Protein AF-A0A6V7HHE2-F1 (afdb_monomer_lite)

Foldseek 3Di:
DDDDPPCPPVVVVVVVVVVVVVCVVVVVVVVVVVVVVVVVVVVVVVVVVVVVVVVVVVVVVVVVVVVVVVVV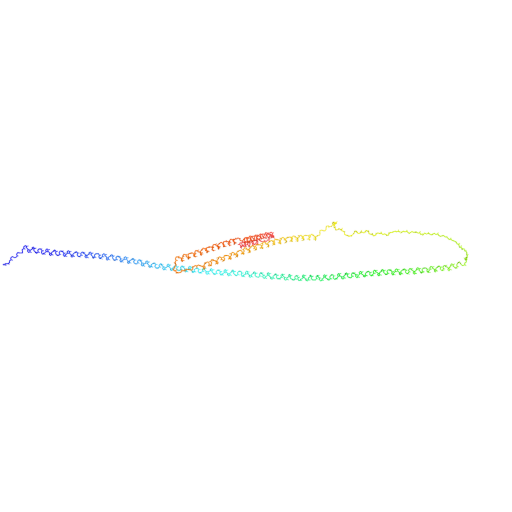VVVVVVVVVVVVVVVVVVVVVVVVVVVVVVVVVVVVVVVVVVVVVVVVVVVVVVVVVVVVVVVVVVVVVVVVVVVVVVVVVVVVVVVVVVVVVVVVVVVVVVVVVVVVVVVVVVVVVVVVVVVVVVVVVVVVVVVVVVVVVVVVVVVVVVVVVVVCVVPPPDDDDDDDDDDDDDDDDDDDDDDDDDDDDDDDDDDDDDDDDDDDDDDDPPVVVVVVVVVVVVVVVVVVVVVVVVVVVVVVVVVVVVLVVVVVVLVVVLVVLVVVLVVLVVVLVVLVVPQDDDDPDDDDPVNVVVNVVSVVVSVVVNVVSVVVSVVSVVVSVVSVVDPVSVVVVVVVVVVVVVVVVVVVVVVVVVVVVPDPPDDDPVVVVVVVVVVVVVVVVD

Secondary structure (DSSP, 8-state):
--------HHHHHHHHHHHHHHHHHHHHHHHHHHHHHHHHHHHHHHHHHHHHHHHHHHHHHHHHHHHHHHHHHHHHHHHHHHHHHHHHHHHHHHHHHHHHHHHHHHHHHHHHHHHHHHHHHHHHHHHHHHHHHHHHHHHHHHHHHHHHHHHHHHHHHHHHHHHHHHHHHHHHHHHHHHHHHHHHHHHHHHHHHHHHHHHHHHHHHHHHHHHHHHHHHHHHHHHHHHHHTT-TT---------------------------------S---------------HHHHHHHHHHHHHHHHHHHHHHHHHHHHHHHHHHHHHHHHHHHHHHHHHHHHHHHHHHHHHHHHHHHTPPP---S---HHHHHHHHHHHHHHHHHHHHHHHHHHHHHHHHHHHHH--HHHHHHHHHHHHHHHHHHHHHHHHHHHHHHHS-S-S-HHHHHHHHHHHHHHHT--

Organism: NCBI:txid395501

Radius of gyration: 83.51 Å; chains: 1; bounding box: 216×82×279 Å

Structure (mmCIF, N/CA/C/O backbone):
data_AF-A0A6V7HHE2-F1
#
_entry.id   AF-A0A6V7HHE2-F1
#
loop_
_atom_site.group_PDB
_atom_site.id
_atom_site.type_symbol
_atom_site.label_atom_id
_atom_site.label_alt_id
_atom_site.label_comp_id
_atom_site.label_asym_id
_atom_site.label_entity_id
_atom_site.label_seq_id
_atom_site.pdbx_PDB_ins_code
_atom_site.Cartn_x
_atom_site.Cartn_y
_atom_site.Cartn_z
_atom_site.occupancy
_atom_site.B_iso_or_equiv
_atom_site.auth_seq_id
_atom_site.auth_comp_id
_atom_site.auth_asym_id
_atom_site.auth_atom_id
_atom_site.pdbx_PDB_model_num
ATOM 1 N N . MET A 1 1 ? -106.594 -17.034 148.260 1.00 33.22 1 MET A N 1
ATOM 2 C CA . MET A 1 1 ? -105.999 -18.365 148.503 1.00 33.22 1 MET A CA 1
ATOM 3 C C . MET A 1 1 ? -104.884 -18.542 147.494 1.00 33.22 1 MET A C 1
ATOM 5 O O . MET A 1 1 ? -105.198 -18.365 146.330 1.00 33.22 1 MET A O 1
ATOM 9 N N . ALA A 1 2 ? -103.670 -18.850 147.980 1.00 33.75 2 ALA A N 1
ATOM 10 C CA . ALA A 1 2 ? -102.495 -19.400 147.277 1.00 33.75 2 ALA A CA 1
ATOM 11 C C . ALA A 1 2 ? -101.975 -18.640 146.034 1.00 33.75 2 ALA A C 1
ATOM 13 O O . ALA A 1 2 ? -102.722 -18.396 145.105 1.00 33.75 2 ALA A O 1
ATOM 14 N N . THR A 1 3 ? -100.715 -18.244 145.891 1.00 36.94 3 THR A N 1
ATOM 15 C CA . THR A 1 3 ? -99.485 -18.355 146.685 1.00 36.94 3 THR A CA 1
ATOM 16 C C . THR A 1 3 ? -98.571 -17.257 146.141 1.00 36.94 3 THR A C 1
ATOM 18 O O . THR A 1 3 ? -98.505 -17.047 144.934 1.00 36.94 3 THR A O 1
ATOM 21 N N . ALA A 1 4 ? -97.888 -16.535 147.025 1.00 47.19 4 ALA A N 1
ATOM 22 C CA . ALA A 1 4 ? -96.746 -15.730 146.635 1.00 47.19 4 ALA A CA 1
ATOM 23 C C . ALA A 1 4 ? -95.641 -16.683 146.159 1.00 47.19 4 ALA A C 1
ATOM 25 O O . ALA A 1 4 ? -94.999 -17.326 146.983 1.00 47.19 4 ALA A O 1
ATOM 26 N N . GLU A 1 5 ? -95.428 -16.780 144.853 1.00 42.78 5 GLU A N 1
ATOM 27 C CA . GLU A 1 5 ? -94.117 -17.140 144.324 1.00 42.78 5 GLU A CA 1
ATOM 28 C C . GLU A 1 5 ? -93.410 -15.814 144.089 1.00 42.78 5 GLU A C 1
ATOM 30 O O . GLU A 1 5 ? -93.565 -15.146 143.068 1.00 42.78 5 GLU A O 1
ATOM 35 N N . GLY A 1 6 ? -92.751 -15.343 145.148 1.00 44.25 6 GLY A N 1
ATOM 36 C CA . GLY A 1 6 ? -91.821 -14.242 145.017 1.00 44.25 6 GLY A CA 1
ATOM 37 C C . GLY A 1 6 ? -90.764 -14.690 144.030 1.00 44.25 6 GLY A C 1
ATOM 38 O O . GLY A 1 6 ? -90.039 -15.632 144.336 1.00 44.25 6 GLY A O 1
ATOM 39 N N . VAL A 1 7 ? -90.705 -14.022 142.876 1.00 50.62 7 VAL A N 1
ATOM 40 C CA . VAL A 1 7 ? -89.556 -14.120 141.983 1.00 50.62 7 VAL A CA 1
ATOM 41 C C . VAL A 1 7 ? -88.344 -13.874 142.861 1.00 50.62 7 VAL A C 1
ATOM 43 O O . VAL A 1 7 ? -88.168 -12.783 143.420 1.00 50.62 7 VAL A O 1
ATOM 46 N N . THR A 1 8 ? -87.582 -14.929 143.104 1.00 60.41 8 THR A N 1
ATOM 47 C CA . THR A 1 8 ? -86.440 -14.812 143.995 1.00 60.41 8 THR A CA 1
ATOM 48 C C . THR A 1 8 ? -85.426 -13.918 143.296 1.00 60.41 8 THR A C 1
ATOM 50 O O . THR A 1 8 ? -85.322 -13.899 142.068 1.00 60.41 8 THR A O 1
ATOM 53 N N . ILE A 1 9 ? -84.650 -13.158 144.068 1.00 66.19 9 ILE A N 1
ATOM 54 C CA . ILE A 1 9 ? -83.517 -12.392 143.524 1.00 66.19 9 ILE A CA 1
ATOM 55 C C . ILE A 1 9 ? -82.626 -13.297 142.645 1.00 66.19 9 ILE A C 1
ATOM 57 O O . ILE A 1 9 ? -81.992 -12.809 141.715 1.00 66.19 9 ILE A O 1
ATOM 61 N N . GLU A 1 10 ? -82.630 -14.606 142.906 1.00 70.50 10 GLU A N 1
ATOM 62 C CA . GLU A 1 10 ? -81.914 -15.630 142.156 1.00 70.50 10 GLU A CA 1
ATOM 63 C C . GLU A 1 10 ? -82.485 -15.910 140.755 1.00 70.50 10 GLU A C 1
ATOM 65 O O . GLU A 1 10 ? -81.720 -15.989 139.802 1.00 70.50 10 GLU A O 1
ATOM 70 N N . GLU A 1 11 ? -83.806 -15.975 140.571 1.00 71.44 11 GLU A N 1
ATOM 71 C CA . GLU A 1 11 ? -84.417 -16.181 139.243 1.00 71.44 11 GLU A CA 1
ATOM 72 C C . GLU A 1 11 ? -84.207 -14.975 138.322 1.00 71.44 11 GLU A C 1
ATOM 74 O O . GLU A 1 11 ? -83.898 -15.139 137.142 1.00 71.44 11 GLU A O 1
ATOM 79 N N . LEU A 1 12 ? -84.279 -13.755 138.868 1.00 73.38 12 LEU A N 1
ATOM 80 C CA . LEU A 1 12 ? -83.910 -12.544 138.126 1.00 73.38 12 LEU A CA 1
ATOM 81 C C . LEU A 1 12 ? -82.416 -12.516 137.795 1.00 73.38 12 LEU A C 1
ATOM 83 O O . LEU A 1 12 ? -82.050 -12.036 136.728 1.00 73.38 12 LEU A O 1
ATOM 87 N N . ARG A 1 13 ? -81.547 -13.036 138.671 1.00 78.19 13 ARG A N 1
ATOM 88 C CA . ARG A 1 13 ? -80.106 -13.158 138.392 1.00 78.19 13 ARG A CA 1
ATOM 89 C C . ARG A 1 13 ? -79.825 -14.156 137.277 1.00 78.19 13 ARG A C 1
ATOM 91 O O . ARG A 1 13 ? -79.057 -13.823 136.382 1.00 78.19 13 ARG A O 1
ATOM 98 N N . ILE A 1 14 ? -80.466 -15.323 137.301 1.00 82.19 14 ILE A N 1
ATOM 99 C CA . ILE A 1 14 ? -80.338 -16.348 136.255 1.00 82.19 14 ILE A CA 1
ATOM 100 C C . ILE A 1 14 ? -80.838 -15.805 134.914 1.00 82.19 14 ILE A C 1
ATOM 102 O O . ILE A 1 14 ? -80.181 -15.991 133.892 1.00 82.19 14 ILE A O 1
ATOM 106 N N . GLU A 1 15 ? -81.962 -15.088 134.909 1.00 79.88 15 GLU A N 1
ATOM 107 C CA . GLU A 1 15 ? -82.506 -14.505 133.683 1.00 79.88 15 GLU A CA 1
ATOM 108 C C . GLU A 1 15 ? -81.653 -13.337 133.163 1.00 79.88 15 GLU A C 1
ATOM 110 O O . GLU A 1 15 ? -81.429 -13.233 131.958 1.00 79.88 15 GLU A O 1
ATOM 115 N N . ILE A 1 16 ? -81.087 -12.507 134.050 1.00 81.31 16 ILE A N 1
ATOM 116 C CA . ILE A 1 16 ? -80.075 -11.503 133.684 1.00 81.31 16 ILE A CA 1
ATOM 117 C C . ILE A 1 16 ? -78.846 -12.187 133.075 1.00 81.31 16 ILE A C 1
ATOM 119 O O . ILE A 1 16 ? -78.355 -11.738 132.046 1.00 81.31 16 ILE A O 1
ATOM 123 N N . GLU A 1 17 ? -78.370 -13.290 133.652 1.00 84.38 17 GLU A N 1
ATOM 124 C CA . GLU A 1 17 ? -77.207 -14.022 133.143 1.00 84.38 17 GLU A CA 1
ATOM 125 C C . GLU A 1 17 ? -77.490 -14.700 131.787 1.00 84.38 17 GLU A C 1
ATOM 127 O O . GLU A 1 17 ? -76.622 -14.722 130.910 1.00 84.38 17 GLU A O 1
ATOM 132 N N . ARG A 1 18 ? -78.712 -15.213 131.575 1.00 87.75 18 ARG A N 1
ATOM 133 C CA . ARG A 1 18 ? -79.172 -15.772 130.292 1.00 87.75 18 ARG A CA 1
ATOM 134 C C . ARG A 1 18 ? -79.251 -14.693 129.216 1.00 87.75 18 ARG A C 1
ATOM 136 O O . ARG A 1 18 ? -78.679 -14.872 128.144 1.00 87.75 18 ARG A O 1
ATOM 143 N N . LEU A 1 19 ? -79.906 -13.570 129.513 1.00 85.44 19 LEU A N 1
ATOM 144 C CA . LEU A 1 19 ? -80.016 -12.434 128.598 1.00 85.44 19 LEU A CA 1
ATOM 145 C C . LEU A 1 19 ? -78.653 -11.795 128.318 1.00 85.44 19 LEU A C 1
ATOM 147 O O . LEU A 1 19 ? -78.415 -11.378 127.191 1.00 85.44 19 LEU A O 1
ATOM 151 N N . SER A 1 20 ? -77.736 -11.766 129.290 1.00 84.56 20 SER A N 1
ATOM 152 C CA . SER A 1 20 ? -76.348 -11.353 129.061 1.00 84.56 20 SER A CA 1
ATOM 153 C C . SER A 1 20 ? -75.629 -12.298 128.102 1.00 84.56 20 SER A C 1
ATOM 155 O O . SER A 1 20 ? -75.034 -11.821 127.143 1.00 84.56 20 SER A O 1
ATOM 157 N N . ARG A 1 21 ? -75.744 -13.624 128.274 1.00 85.00 21 ARG A N 1
ATOM 158 C CA . ARG A 1 21 ? -75.160 -14.589 127.323 1.00 85.00 21 ARG A CA 1
ATOM 159 C C . ARG A 1 21 ? -75.773 -14.491 125.928 1.00 85.00 21 ARG A C 1
ATOM 161 O O . ARG A 1 21 ? -75.041 -14.568 124.949 1.00 85.00 21 ARG A O 1
ATOM 168 N N . GLU A 1 22 ? -77.089 -14.332 125.814 1.00 87.88 22 GLU A N 1
ATOM 169 C CA . GLU A 1 22 ? -77.755 -14.160 124.516 1.00 87.88 22 GLU A CA 1
ATOM 170 C C . GLU A 1 22 ? -77.389 -12.830 123.856 1.00 87.88 22 GLU A C 1
ATOM 172 O O . GLU A 1 22 ? -77.175 -12.792 122.647 1.00 87.88 22 GLU A O 1
ATOM 177 N N . LEU A 1 23 ? -77.245 -11.756 124.634 1.00 87.38 23 LEU A N 1
ATOM 178 C CA . LEU A 1 23 ? -76.744 -10.474 124.147 1.00 87.38 23 LEU A CA 1
ATOM 179 C C . LEU A 1 23 ? -75.290 -10.589 123.678 1.00 87.38 23 LEU A C 1
ATOM 181 O O . LEU A 1 23 ? -74.955 -10.032 122.636 1.00 87.38 23 LEU A O 1
ATOM 185 N N . ASP A 1 24 ? -74.447 -11.331 124.395 1.00 87.88 24 ASP A N 1
ATOM 186 C CA . ASP A 1 24 ? -73.053 -11.577 124.020 1.00 87.88 24 ASP A CA 1
ATOM 187 C C . ASP A 1 24 ? -72.950 -12.448 122.760 1.00 87.88 24 ASP A C 1
ATOM 189 O O . ASP A 1 24 ? -72.161 -12.147 121.862 1.00 87.88 24 ASP A O 1
ATOM 193 N N . LEU A 1 25 ? -73.778 -13.488 122.636 1.00 89.12 25 LEU A N 1
ATOM 194 C CA . LEU A 1 25 ? -73.864 -14.317 121.431 1.00 89.12 25 LEU A CA 1
ATOM 195 C C . LEU A 1 25 ? -74.364 -13.502 120.232 1.00 89.12 25 LEU A C 1
ATOM 197 O O . LEU A 1 25 ? -73.691 -13.445 119.208 1.00 89.12 25 LEU A O 1
ATOM 201 N N . ALA A 1 26 ? -75.467 -12.768 120.376 1.00 86.69 26 ALA A N 1
ATOM 202 C CA . ALA A 1 26 ? -75.974 -11.900 119.315 1.00 86.69 26 ALA A CA 1
ATOM 203 C C . ALA A 1 26 ? -74.981 -10.776 118.960 1.00 86.69 26 ALA A C 1
ATOM 205 O O . ALA A 1 26 ? -74.860 -10.389 117.797 1.00 86.69 26 ALA A O 1
ATOM 206 N N . SER A 1 27 ? -74.242 -10.251 119.942 1.00 88.25 27 SER A N 1
ATOM 207 C CA . SER A 1 27 ? -73.187 -9.254 119.736 1.00 88.25 27 SER A CA 1
ATOM 208 C C . SER A 1 27 ? -72.003 -9.845 118.972 1.00 88.25 27 SER A C 1
ATOM 210 O O . SER A 1 27 ? -71.552 -9.254 117.992 1.00 88.25 27 SER A O 1
ATOM 212 N N . THR A 1 28 ? -71.533 -11.033 119.355 1.00 89.75 28 THR A N 1
ATOM 213 C CA . THR A 1 28 ? -70.422 -11.718 118.678 1.00 89.75 28 THR A CA 1
ATOM 214 C C . THR A 1 28 ? -70.791 -12.152 117.263 1.00 89.75 28 THR A C 1
ATOM 216 O O . THR A 1 28 ? -70.006 -11.907 116.351 1.00 89.75 28 THR A O 1
ATOM 219 N N . GLU A 1 29 ? -71.989 -12.686 117.030 1.00 90.88 29 GLU A N 1
ATOM 220 C CA . GLU A 1 29 ? -72.494 -13.004 115.687 1.00 90.88 29 GLU A CA 1
ATOM 221 C C . GLU A 1 29 ? -72.657 -11.747 114.823 1.00 90.88 29 GLU A C 1
ATOM 223 O O . GLU A 1 29 ? -72.266 -11.735 113.654 1.00 90.88 29 GLU A O 1
ATOM 228 N N . LYS A 1 30 ? -73.153 -10.643 115.398 1.00 93.06 30 LYS A N 1
ATOM 229 C CA . LYS A 1 30 ? -73.224 -9.344 114.712 1.00 93.06 30 LYS A CA 1
ATOM 230 C C . LYS A 1 30 ? -71.833 -8.815 114.354 1.00 93.06 30 LYS A C 1
ATOM 232 O O . LYS A 1 30 ? -71.649 -8.298 113.252 1.00 93.06 30 LYS A O 1
ATOM 237 N N . ILE A 1 31 ? -70.856 -8.948 115.253 1.00 90.75 31 ILE A N 1
ATOM 238 C CA . ILE A 1 31 ? -69.457 -8.573 115.006 1.00 90.75 31 ILE A CA 1
ATOM 239 C C . ILE A 1 31 ? -68.861 -9.450 113.901 1.00 90.75 31 ILE A C 1
ATOM 241 O O . ILE A 1 31 ? -68.272 -8.912 112.969 1.00 90.75 31 ILE A O 1
ATOM 245 N N . GLN A 1 32 ? -69.057 -10.769 113.950 1.00 92.19 32 GLN A N 1
ATOM 246 C CA . GLN A 1 32 ? -68.575 -11.694 112.921 1.00 92.19 32 GLN A CA 1
ATOM 247 C C . GLN A 1 32 ? -69.211 -11.397 111.560 1.00 92.19 32 GLN A C 1
ATOM 249 O O . GLN A 1 32 ? -68.504 -11.292 110.564 1.00 92.19 32 GLN A O 1
ATOM 254 N N . SER A 1 33 ? -70.527 -11.175 111.498 1.00 89.75 33 SER A N 1
ATOM 255 C CA . SER A 1 33 ? -71.208 -10.803 110.254 1.00 89.75 33 SER A CA 1
ATOM 256 C C . SER A 1 33 ? -70.709 -9.468 109.697 1.00 89.75 33 SER A C 1
ATOM 258 O O . SER A 1 33 ? -70.586 -9.333 108.480 1.00 89.75 33 SER A O 1
ATOM 260 N N . ALA A 1 34 ? -70.406 -8.489 110.555 1.00 90.75 34 ALA A N 1
ATOM 261 C CA . ALA A 1 34 ? -69.809 -7.224 110.135 1.00 90.75 34 ALA A CA 1
ATOM 262 C C . ALA A 1 34 ? -68.367 -7.410 109.634 1.00 90.75 34 ALA A C 1
ATOM 264 O O . ALA A 1 34 ? -67.993 -6.797 108.639 1.00 90.75 34 ALA A O 1
ATOM 265 N N . GLN A 1 35 ? -67.580 -8.284 110.271 1.00 91.50 35 GLN A N 1
ATOM 266 C CA . GLN A 1 35 ? -66.224 -8.637 109.837 1.00 91.50 35 GLN A CA 1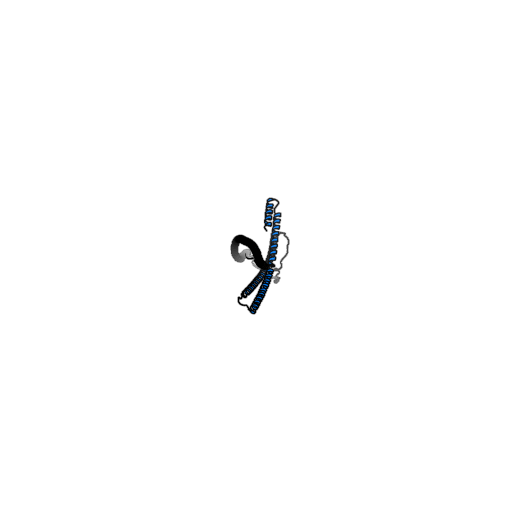
ATOM 267 C C . GLN A 1 35 ? -66.228 -9.349 108.478 1.00 91.50 35 GLN A C 1
ATOM 269 O O . GLN A 1 35 ? -65.464 -8.966 107.596 1.00 91.50 35 GLN A O 1
ATOM 274 N N . TYR A 1 36 ? -67.124 -10.317 108.262 1.00 93.25 36 TYR A N 1
ATOM 275 C CA . TYR A 1 36 ? -67.301 -10.955 106.953 1.00 93.25 36 TYR A CA 1
ATOM 276 C C . TYR A 1 36 ? -67.808 -9.968 105.896 1.00 93.25 36 TYR A C 1
ATOM 278 O O . TYR A 1 36 ? -67.332 -9.983 104.763 1.00 93.25 36 TYR A O 1
ATOM 286 N N . GLY A 1 37 ? -68.734 -9.075 106.260 1.00 93.81 37 GLY A N 1
ATOM 287 C CA . GLY A 1 37 ? -69.207 -8.011 105.373 1.00 93.81 37 GLY A CA 1
ATOM 288 C C . GLY A 1 37 ? -68.093 -7.045 104.963 1.00 93.81 37 GLY A C 1
ATOM 289 O O . GLY A 1 37 ? -68.016 -6.668 103.796 1.00 93.81 37 GLY A O 1
ATOM 290 N N . LEU A 1 38 ? -67.202 -6.688 105.893 1.00 93.94 38 LEU A N 1
ATOM 291 C CA . LEU A 1 38 ? -66.032 -5.856 105.618 1.00 93.94 38 LEU A CA 1
ATOM 292 C C . LEU A 1 38 ? -65.035 -6.577 104.702 1.00 93.94 38 LEU A C 1
ATOM 294 O O . LEU A 1 38 ? -64.650 -6.009 103.686 1.00 93.94 38 LEU A O 1
ATOM 298 N N . ALA A 1 39 ? -64.691 -7.835 104.995 1.00 93.88 39 ALA A N 1
ATOM 299 C CA . ALA A 1 39 ? -63.787 -8.631 104.161 1.00 93.88 39 ALA A CA 1
ATOM 300 C C . ALA A 1 39 ? -64.317 -8.801 102.723 1.00 93.88 39 ALA A C 1
ATOM 302 O O . ALA A 1 39 ? -63.562 -8.665 101.764 1.00 93.88 39 ALA A O 1
ATOM 303 N N . LEU A 1 40 ? -65.627 -9.020 102.554 1.00 95.31 40 LEU A N 1
ATOM 304 C CA . LEU A 1 40 ? -66.267 -9.078 101.234 1.00 95.31 40 LEU A CA 1
ATOM 305 C C . LEU A 1 40 ? -66.242 -7.728 100.507 1.00 95.31 40 LEU A C 1
ATOM 307 O O . LEU A 1 40 ? -66.094 -7.690 99.286 1.00 95.31 40 LEU A O 1
ATOM 311 N N . LEU A 1 41 ? -66.403 -6.612 101.226 1.00 94.38 41 LEU A N 1
ATOM 312 C CA . LEU A 1 41 ? -66.284 -5.274 100.641 1.00 94.38 41 LEU A CA 1
ATOM 313 C C . LEU A 1 41 ? -64.844 -4.972 100.212 1.00 94.38 41 LEU A C 1
ATOM 315 O O . LEU A 1 41 ? -64.648 -4.404 99.138 1.00 94.38 41 LEU A O 1
ATOM 319 N N . GLU A 1 42 ? -63.854 -5.382 101.004 1.00 94.69 42 GLU A N 1
ATOM 320 C CA . GLU A 1 42 ? -62.432 -5.276 100.667 1.00 94.69 42 GLU A CA 1
ATOM 321 C C . GLU A 1 42 ? -62.084 -6.132 99.443 1.00 94.69 42 GLU A C 1
ATOM 323 O O . GLU A 1 42 ? -61.477 -5.625 98.500 1.00 94.69 42 GLU A O 1
ATOM 328 N N . GLU A 1 43 ? -62.538 -7.389 99.390 1.00 94.81 43 GLU A N 1
ATOM 329 C CA . GLU A 1 43 ? -62.334 -8.274 98.236 1.00 94.81 43 GLU A CA 1
ATOM 330 C C . GLU A 1 43 ? -63.024 -7.730 96.978 1.00 94.81 43 GLU A C 1
ATOM 332 O O . GLU A 1 43 ? -62.417 -7.672 95.908 1.00 94.81 43 GLU A O 1
ATOM 337 N N . LYS A 1 44 ? -64.267 -7.245 97.100 1.00 95.12 44 LYS A N 1
ATOM 338 C CA . LYS A 1 44 ? -64.981 -6.582 96.000 1.00 95.12 44 LYS A CA 1
ATOM 339 C C . LYS A 1 44 ? -64.232 -5.341 95.516 1.00 95.12 44 LYS A C 1
ATOM 341 O O . LYS A 1 44 ? -64.132 -5.133 94.309 1.00 95.12 44 LYS A O 1
ATOM 346 N N . SER A 1 45 ? -63.707 -4.525 96.432 1.00 95.50 45 SER A N 1
ATOM 347 C CA . SER A 1 45 ? -62.904 -3.347 96.091 1.00 95.50 45 SER A CA 1
ATOM 348 C C . SER A 1 45 ? -61.616 -3.741 95.363 1.00 95.50 45 SER A C 1
ATOM 350 O O . SER A 1 45 ? -61.281 -3.136 94.346 1.00 95.50 45 SER A O 1
ATOM 352 N N . ALA A 1 46 ? -60.920 -4.780 95.832 1.00 95.50 46 ALA A N 1
ATOM 353 C CA . ALA A 1 46 ? -59.699 -5.286 95.209 1.00 95.50 46 ALA A CA 1
ATOM 354 C C . ALA A 1 46 ? -59.958 -5.878 93.811 1.00 95.50 46 ALA A C 1
ATOM 356 O O . ALA A 1 46 ? -59.206 -5.615 92.873 1.00 95.50 46 ALA A O 1
ATOM 357 N N . LEU A 1 47 ? -61.046 -6.637 93.641 1.00 95.56 47 LEU A N 1
ATOM 358 C CA . LEU A 1 47 ? -61.460 -7.176 92.343 1.00 95.56 47 LEU A CA 1
ATOM 359 C C . LEU A 1 47 ? -61.876 -6.071 91.373 1.00 95.56 47 LEU A C 1
ATOM 361 O O . LEU A 1 47 ? -61.505 -6.134 90.203 1.00 95.56 47 LEU A O 1
ATOM 365 N N . GLN A 1 48 ? -62.593 -5.050 91.848 1.00 96.62 48 GLN A N 1
ATOM 366 C CA . GLN A 1 48 ? -62.949 -3.894 91.028 1.00 96.62 48 GLN A CA 1
ATOM 367 C C . GLN A 1 48 ? -61.696 -3.165 90.542 1.00 96.62 48 GLN A C 1
ATOM 369 O O . GLN A 1 48 ? -61.596 -2.850 89.361 1.00 96.62 48 GLN A O 1
ATOM 374 N N . GLN A 1 49 ? -60.724 -2.940 91.429 1.00 96.31 49 GLN A N 1
ATOM 375 C CA . GLN A 1 49 ? -59.455 -2.327 91.052 1.00 96.31 49 GLN A CA 1
ATOM 376 C C . GLN A 1 49 ? -58.724 -3.172 90.005 1.00 96.31 49 GLN A C 1
ATOM 378 O O . GLN A 1 49 ? -58.327 -2.648 88.972 1.00 96.31 49 GLN A O 1
ATOM 383 N N . ARG A 1 50 ? -58.652 -4.494 90.199 1.00 97.12 50 ARG A N 1
ATOM 384 C CA . ARG A 1 50 ? -58.046 -5.407 89.223 1.00 97.12 50 ARG A CA 1
ATOM 385 C C . ARG A 1 50 ? -58.762 -5.396 87.868 1.00 97.12 50 ARG A C 1
ATOM 387 O O . ARG A 1 50 ? -58.092 -5.505 86.845 1.00 97.12 50 ARG A O 1
ATOM 394 N N . CYS A 1 51 ? -60.092 -5.286 87.845 1.00 96.56 51 CYS A N 1
ATOM 395 C CA . CYS A 1 51 ? -60.857 -5.158 86.600 1.00 96.56 51 CYS A CA 1
ATOM 396 C C . CYS A 1 51 ? -60.543 -3.836 85.896 1.00 96.56 51 CYS A C 1
ATOM 398 O O . CYS A 1 51 ? -60.245 -3.853 84.707 1.00 96.56 51 CYS A O 1
ATOM 400 N N . ASN A 1 52 ? -60.520 -2.724 86.637 1.00 96.62 52 ASN A N 1
ATOM 401 C CA . ASN A 1 52 ? -60.160 -1.414 86.095 1.00 96.62 52 ASN A CA 1
ATOM 402 C C . ASN A 1 52 ? -58.723 -1.414 85.532 1.00 96.62 52 ASN A C 1
ATOM 404 O O . ASN A 1 52 ? -58.484 -0.891 84.446 1.00 96.62 52 ASN A O 1
ATOM 408 N N . ASP A 1 53 ? -57.773 -2.036 86.238 1.00 96.88 53 ASP A N 1
ATOM 409 C CA . ASP A 1 53 ? -56.380 -2.158 85.791 1.00 96.88 53 ASP A CA 1
ATOM 410 C C . ASP A 1 53 ? -56.274 -3.013 84.515 1.00 96.88 53 ASP A C 1
ATOM 412 O O . ASP A 1 53 ? -55.539 -2.670 83.589 1.00 96.88 53 ASP A O 1
ATOM 416 N N . LEU A 1 54 ? -57.031 -4.115 84.435 1.00 96.06 54 LEU A N 1
ATOM 417 C CA . LEU A 1 54 ? -57.096 -4.969 83.245 1.00 96.06 54 LEU A CA 1
ATOM 418 C C . LEU A 1 54 ? -57.733 -4.259 82.047 1.00 96.06 54 LEU A C 1
ATOM 420 O O . LEU A 1 54 ? -57.228 -4.405 80.937 1.00 96.06 54 LEU A O 1
ATOM 424 N N . GLU A 1 55 ? -58.802 -3.488 82.250 1.00 96.69 55 GLU A N 1
ATOM 425 C CA . GLU A 1 55 ? -59.421 -2.673 81.197 1.00 96.69 55 GLU A CA 1
ATOM 426 C C . GLU A 1 55 ? -58.447 -1.613 80.673 1.00 96.69 55 GLU A C 1
ATOM 428 O O . GLU A 1 55 ? -58.292 -1.468 79.461 1.00 96.69 55 GLU A O 1
ATOM 433 N N . ALA A 1 56 ? -57.720 -0.931 81.565 1.00 96.94 56 ALA A N 1
ATOM 434 C CA . ALA A 1 56 ? -56.699 0.037 81.170 1.00 96.94 56 ALA A CA 1
ATOM 435 C C . ALA A 1 56 ? -55.561 -0.620 80.368 1.00 96.94 56 ALA A C 1
ATOM 437 O O . ALA A 1 56 ? -55.129 -0.084 79.348 1.00 96.94 56 ALA A O 1
ATOM 438 N N . LEU A 1 57 ? -55.093 -1.802 80.788 1.00 96.94 57 LEU A N 1
ATOM 439 C CA . LEU A 1 57 ? -54.098 -2.574 80.037 1.00 96.94 57 LEU A CA 1
ATOM 440 C C . LEU A 1 57 ? -54.636 -3.040 78.678 1.00 96.94 57 LEU A C 1
ATOM 442 O O . LEU A 1 57 ? -53.909 -3.000 77.685 1.00 96.94 57 LEU A O 1
ATOM 446 N N . TYR A 1 58 ? -55.896 -3.464 78.610 1.00 96.75 58 TYR A N 1
ATOM 447 C CA . TYR A 1 58 ? -56.530 -3.872 77.361 1.00 96.75 58 TYR A CA 1
ATOM 448 C C . TYR A 1 58 ? -56.632 -2.705 76.370 1.00 96.75 58 TYR A C 1
ATOM 450 O O . TYR A 1 58 ? -56.203 -2.842 75.227 1.00 96.75 58 TYR A O 1
ATOM 458 N N . GLU A 1 59 ? -57.123 -1.542 76.801 1.00 97.50 59 GLU A N 1
ATOM 459 C CA . GLU A 1 59 ? -57.210 -0.368 75.924 1.00 97.50 59 GLU A CA 1
ATOM 460 C C . GLU A 1 59 ? -55.819 0.122 75.489 1.00 97.50 59 GLU A C 1
ATOM 462 O O . GLU A 1 59 ? -55.621 0.426 74.312 1.00 97.50 59 GLU A O 1
ATOM 467 N N . ASN A 1 60 ? -54.820 0.102 76.382 1.00 96.81 60 ASN A N 1
ATOM 468 C CA . ASN A 1 60 ? -53.438 0.439 76.022 1.00 96.81 60 ASN A CA 1
ATOM 469 C C . ASN A 1 60 ? -52.862 -0.528 74.974 1.00 96.81 60 ASN A C 1
ATOM 471 O O . ASN A 1 60 ? -52.343 -0.088 73.950 1.00 96.81 60 ASN A O 1
ATOM 475 N N . THR A 1 61 ? -52.984 -1.842 75.186 1.00 96.31 61 THR A N 1
ATOM 476 C CA . THR A 1 61 ? -52.460 -2.852 74.244 1.00 96.31 61 THR A CA 1
ATOM 477 C C . THR A 1 61 ? -53.183 -2.830 72.899 1.00 96.31 61 THR A C 1
ATOM 479 O O . THR A 1 61 ? -52.556 -3.012 71.855 1.00 96.31 61 THR A O 1
ATOM 482 N N . LYS A 1 62 ? -54.490 -2.557 72.892 1.00 97.88 62 LYS A N 1
ATOM 483 C CA . LYS A 1 62 ? -55.265 -2.349 71.667 1.00 97.88 62 LYS A CA 1
ATOM 484 C C . LYS A 1 62 ? -54.774 -1.122 70.897 1.00 97.88 62 LYS A C 1
ATOM 486 O O . LYS A 1 62 ? -54.573 -1.214 69.688 1.00 97.88 62 LYS A O 1
ATOM 491 N N . HIS A 1 63 ? -54.529 -0.007 71.582 1.00 97.31 63 HIS A N 1
ATOM 492 C CA . HIS A 1 63 ? -53.993 1.194 70.947 1.00 97.31 63 HIS A CA 1
ATOM 493 C C . HIS A 1 63 ? -52.581 0.967 70.376 1.00 97.31 63 HIS A C 1
ATOM 495 O O . HIS A 1 63 ? -52.303 1.344 69.237 1.00 97.31 63 HIS A O 1
ATOM 501 N N . GLU A 1 64 ? -51.703 0.282 71.116 1.00 96.56 64 GLU A N 1
ATOM 502 C CA . GLU A 1 64 ? -50.378 -0.121 70.624 1.00 96.56 64 GLU A CA 1
ATOM 503 C C . GLU A 1 64 ? -50.474 -1.030 69.384 1.00 96.56 64 GLU A C 1
ATOM 505 O O . GLU A 1 64 ? -49.715 -0.869 68.420 1.00 96.56 64 GLU A O 1
ATOM 510 N N . LEU A 1 65 ? -51.435 -1.959 69.360 1.00 96.06 65 LEU A N 1
ATOM 511 C CA . LEU A 1 65 ? -51.685 -2.816 68.201 1.00 96.06 65 LEU A CA 1
ATOM 512 C C . LEU A 1 65 ? -52.134 -2.005 66.975 1.00 96.06 65 LEU A C 1
ATOM 514 O O . LEU A 1 65 ? -51.640 -2.241 65.875 1.00 96.06 65 LEU A O 1
ATOM 518 N N . GLU A 1 66 ? -53.026 -1.031 67.146 1.00 97.12 66 GLU A N 1
ATOM 519 C CA . GLU A 1 66 ? -53.474 -0.158 66.053 1.00 97.12 66 GLU A CA 1
ATOM 520 C C . GLU A 1 66 ? -52.309 0.667 65.476 1.00 97.12 66 GLU A C 1
ATOM 522 O O . GLU A 1 66 ? -52.115 0.692 64.258 1.00 97.12 66 GLU A O 1
ATOM 527 N N . ILE A 1 67 ? -51.467 1.257 66.336 1.00 97.06 67 ILE A N 1
ATOM 528 C CA . ILE A 1 67 ? -50.277 2.015 65.909 1.00 97.06 67 ILE A CA 1
ATOM 529 C C . ILE A 1 67 ? -49.310 1.122 65.121 1.00 97.06 67 ILE A C 1
ATOM 531 O O . ILE A 1 67 ? -48.794 1.522 64.073 1.00 97.06 67 ILE A O 1
ATOM 535 N N . THR A 1 68 ? -49.050 -0.094 65.608 1.00 94.75 68 THR A N 1
ATOM 536 C CA . THR A 1 68 ? -48.119 -1.018 64.941 1.00 94.75 68 THR A CA 1
ATOM 537 C C . THR A 1 68 ? -48.666 -1.527 63.606 1.00 94.75 68 THR A C 1
ATOM 539 O O . THR A 1 68 ? -47.904 -1.634 62.642 1.00 94.75 68 THR A O 1
ATOM 542 N N . GLN A 1 69 ? -49.976 -1.769 63.500 1.00 96.38 69 GLN A N 1
ATOM 543 C CA . GLN A 1 69 ? -50.630 -2.109 62.233 1.00 96.38 69 GLN A CA 1
ATOM 544 C C . GLN A 1 69 ? -50.554 -0.960 61.222 1.00 96.38 69 GLN A C 1
ATOM 546 O O . GLN A 1 69 ? -50.228 -1.193 60.054 1.00 96.38 69 GLN A O 1
ATOM 551 N N . GLU A 1 70 ? -50.790 0.282 61.653 1.00 96.81 70 GLU A N 1
ATOM 552 C CA . GLU A 1 70 ? -50.677 1.457 60.785 1.00 96.81 70 GLU A CA 1
ATOM 553 C C . GLU A 1 70 ? -49.232 1.665 60.303 1.00 96.81 70 GLU A C 1
ATOM 555 O O . GLU A 1 70 ? -48.994 1.904 59.114 1.00 96.81 70 GLU A O 1
ATOM 560 N N . ALA A 1 71 ? -48.249 1.519 61.197 1.00 96.69 71 ALA A N 1
ATOM 561 C CA . ALA A 1 71 ? -46.832 1.597 60.850 1.00 96.69 71 ALA A CA 1
ATOM 562 C C . ALA A 1 71 ? -46.431 0.512 59.837 1.00 96.69 71 ALA A C 1
ATOM 564 O O . ALA A 1 71 ? -45.732 0.808 58.863 1.00 96.69 71 ALA A O 1
ATOM 565 N N . LEU A 1 72 ? -46.917 -0.722 60.012 1.00 95.62 72 LEU A N 1
ATOM 566 C CA . LEU A 1 72 ? -46.676 -1.818 59.074 1.00 95.62 72 LEU A CA 1
ATOM 567 C C . LEU A 1 72 ? -47.297 -1.536 57.700 1.00 95.62 72 LEU A C 1
ATOM 569 O O . LEU A 1 72 ? -46.634 -1.736 56.683 1.00 95.62 72 LEU A O 1
ATOM 573 N N . ALA A 1 73 ? -48.537 -1.043 57.652 1.00 96.44 73 ALA A N 1
ATOM 574 C CA . ALA A 1 73 ? -49.199 -0.690 56.398 1.00 96.44 73 ALA A CA 1
ATOM 575 C C . ALA A 1 73 ? -48.430 0.412 55.650 1.00 96.44 73 ALA A C 1
ATOM 577 O O . ALA A 1 73 ? -48.132 0.254 54.464 1.00 96.44 73 ALA A O 1
ATOM 578 N N . LYS A 1 74 ? -48.025 1.479 56.356 1.00 97.31 74 LYS A N 1
ATOM 579 C CA . LYS A 1 74 ? -47.194 2.562 55.799 1.00 97.31 74 LYS A CA 1
ATOM 580 C C . LYS A 1 74 ? -45.846 2.054 55.298 1.00 97.31 74 LYS A C 1
ATOM 582 O O . LYS A 1 74 ? -45.399 2.459 54.222 1.00 97.31 74 LYS A O 1
ATOM 587 N N . PHE A 1 75 ? -45.200 1.163 56.049 1.00 96.00 75 PHE A N 1
ATOM 588 C CA . PHE A 1 75 ? -43.945 0.547 55.629 1.00 96.00 75 PHE A CA 1
ATOM 589 C C . PHE A 1 75 ? -44.140 -0.247 54.334 1.00 96.00 75 PHE A C 1
ATOM 591 O O . PHE A 1 75 ? -43.450 0.010 53.352 1.00 96.00 75 PHE A O 1
ATOM 598 N N . GLN A 1 76 ? -45.150 -1.121 54.273 1.00 96.88 76 GLN A N 1
ATOM 599 C CA . GLN A 1 76 ? -45.448 -1.920 53.082 1.00 96.88 76 GLN A CA 1
ATOM 600 C C . GLN A 1 76 ? -45.753 -1.062 51.847 1.00 96.88 76 GLN A C 1
ATOM 602 O O . GLN A 1 76 ? -45.262 -1.370 50.759 1.00 96.88 76 GLN A O 1
ATOM 607 N N . THR A 1 77 ? -46.548 0.005 51.980 1.00 96.19 77 THR A N 1
ATOM 608 C CA . THR A 1 77 ? -46.843 0.904 50.852 1.00 96.19 77 THR A CA 1
ATOM 609 C C . THR A 1 77 ? -45.601 1.656 50.395 1.00 96.19 77 THR A C 1
ATOM 611 O O . THR A 1 77 ? -45.363 1.759 49.194 1.00 96.19 77 THR A O 1
ATOM 614 N N . THR A 1 78 ? -44.783 2.130 51.337 1.00 96.12 78 THR A N 1
ATOM 615 C CA . THR A 1 78 ? -43.543 2.852 51.028 1.00 96.12 78 THR A CA 1
ATOM 616 C C . THR A 1 78 ? -42.563 1.937 50.306 1.00 96.12 78 THR A C 1
ATOM 618 O O . THR A 1 78 ? -42.104 2.278 49.224 1.00 96.12 78 THR A O 1
ATOM 621 N N . THR A 1 79 ? -42.315 0.729 50.822 1.00 94.94 79 THR A N 1
ATOM 622 C CA . THR A 1 79 ? -41.425 -0.240 50.169 1.00 94.94 79 THR A CA 1
ATOM 623 C C . THR A 1 79 ? -41.909 -0.596 48.762 1.00 94.94 79 THR A C 1
ATOM 625 O O . THR A 1 79 ? -41.098 -0.635 47.839 1.00 94.94 79 THR A O 1
ATOM 628 N N . LYS A 1 80 ? -43.218 -0.801 48.551 1.00 96.81 80 LYS A N 1
ATOM 629 C CA . LYS A 1 80 ? -43.783 -1.068 47.213 1.00 96.81 80 LYS A CA 1
ATOM 630 C C . LYS A 1 80 ? -43.577 0.096 46.240 1.00 96.81 80 LYS A C 1
ATOM 632 O O . LYS A 1 80 ? -43.228 -0.134 45.088 1.00 96.81 80 LYS A O 1
ATOM 637 N N . LEU A 1 81 ? -43.787 1.334 46.685 1.00 96.38 81 LEU A N 1
ATOM 638 C CA . LEU A 1 81 ? -43.598 2.512 45.835 1.00 96.38 81 LEU A CA 1
ATOM 639 C C . LEU A 1 81 ? -42.121 2.750 45.517 1.00 96.38 81 LEU A C 1
ATOM 641 O O . LEU A 1 81 ? -41.786 2.964 44.357 1.00 96.38 81 LEU A O 1
ATOM 645 N N . THR A 1 82 ? -41.236 2.647 46.510 1.00 93.94 82 THR A N 1
ATOM 646 C CA . THR A 1 82 ? -39.792 2.812 46.308 1.00 93.94 82 THR A CA 1
ATOM 647 C C . THR A 1 82 ? -39.233 1.739 45.378 1.00 93.94 82 THR A C 1
ATOM 649 O O . THR A 1 82 ? -38.460 2.057 44.482 1.00 93.94 82 THR A O 1
ATOM 652 N N . THR A 1 83 ? -39.651 0.479 45.536 1.00 94.69 83 THR A N 1
ATOM 653 C CA . THR A 1 83 ? -39.225 -0.609 44.636 1.00 94.69 83 THR A CA 1
ATOM 654 C C . THR A 1 83 ? -39.735 -0.400 43.214 1.00 94.69 83 THR A C 1
ATOM 656 O O . THR A 1 83 ? -38.948 -0.500 42.279 1.00 94.69 83 THR A O 1
ATOM 659 N N . LYS A 1 84 ? -41.011 -0.034 43.032 1.00 96.25 84 LYS A N 1
ATOM 660 C CA . LYS A 1 84 ? -41.572 0.266 41.705 1.00 96.25 84 LYS A CA 1
ATOM 661 C C . LYS A 1 84 ? -40.862 1.443 41.033 1.00 96.25 84 LYS A C 1
ATOM 663 O O . LYS A 1 84 ? -40.465 1.325 39.883 1.00 96.25 84 LYS A O 1
ATOM 668 N N . SER A 1 85 ? -40.656 2.540 41.762 1.00 95.38 85 SER A N 1
ATOM 669 C CA . SER A 1 85 ? -39.936 3.712 41.254 1.00 95.38 85 SER A CA 1
ATOM 670 C C . SER A 1 85 ? -38.482 3.388 40.908 1.00 95.38 85 SER A C 1
ATOM 672 O O . SER A 1 85 ? -37.970 3.927 39.933 1.00 95.38 85 SER A O 1
ATOM 674 N N . GLY A 1 86 ? -37.823 2.520 41.685 1.00 94.94 86 GLY A N 1
ATOM 675 C CA . GLY A 1 86 ? -36.472 2.047 41.383 1.00 94.94 86 GLY A CA 1
ATOM 676 C C . GLY A 1 86 ? -36.423 1.264 40.072 1.00 94.94 86 GLY A C 1
ATOM 677 O O . GLY A 1 86 ? -35.607 1.574 39.212 1.00 94.94 86 GLY A O 1
ATOM 678 N N . ILE A 1 87 ? -37.355 0.325 39.881 1.00 95.19 87 ILE A N 1
ATOM 679 C CA . ILE A 1 87 ? -37.457 -0.472 38.648 1.00 95.19 87 ILE A CA 1
ATOM 680 C C . ILE A 1 87 ? -37.749 0.420 37.433 1.00 95.19 87 ILE A C 1
ATOM 682 O O . ILE A 1 87 ? -37.094 0.282 36.408 1.00 95.19 87 ILE A O 1
ATOM 686 N N . GLU A 1 88 ? -38.690 1.364 37.540 1.00 95.75 88 GLU A N 1
ATOM 687 C CA . GLU A 1 88 ? -39.029 2.285 36.441 1.00 95.75 88 GLU A CA 1
ATOM 688 C C . GLU A 1 88 ? -37.840 3.178 36.049 1.00 95.75 88 GLU A C 1
ATOM 690 O O . GLU A 1 88 ? -37.604 3.442 34.865 1.00 95.75 88 GLU A O 1
ATOM 695 N N . GLN A 1 89 ? -37.058 3.628 37.035 1.00 96.31 89 GLN A N 1
ATOM 696 C CA . GLN A 1 89 ? -35.843 4.395 36.781 1.00 96.31 89 GLN A CA 1
ATOM 697 C C . GLN A 1 89 ? -34.774 3.540 36.090 1.00 96.31 89 GLN A C 1
ATOM 699 O O . GLN A 1 89 ? -34.177 3.994 35.113 1.00 96.31 89 GLN A O 1
ATOM 704 N N . GLU A 1 90 ? -34.546 2.311 36.557 1.00 95.81 90 GLU A N 1
ATOM 705 C CA . GLU A 1 90 ? -33.615 1.371 35.922 1.00 95.81 90 GLU A CA 1
ATOM 706 C C . GLU A 1 90 ? -34.031 1.050 34.480 1.00 95.81 90 GLU A C 1
ATOM 708 O O . GLU A 1 90 ? -33.196 1.101 33.578 1.00 95.81 90 GLU A O 1
ATOM 713 N N . GLU A 1 91 ? -35.318 0.808 34.226 1.00 96.25 91 GLU A N 1
ATOM 714 C CA . GLU A 1 91 ? -35.850 0.550 32.884 1.00 96.25 91 GLU A CA 1
ATOM 715 C C . GLU A 1 91 ? -35.648 1.750 31.947 1.00 96.25 91 GLU A C 1
ATOM 717 O O . GLU A 1 91 ? -35.228 1.588 30.798 1.00 96.25 91 GLU A O 1
ATOM 722 N N . THR A 1 92 ? -35.858 2.970 32.451 1.00 97.25 92 THR A N 1
ATOM 723 C CA . THR A 1 92 ? -35.618 4.203 31.686 1.00 97.25 92 THR A CA 1
ATOM 724 C C . THR A 1 92 ? -34.140 4.346 31.315 1.00 97.25 92 THR A C 1
ATOM 726 O O . THR A 1 92 ? -33.820 4.627 30.158 1.00 97.25 92 THR A O 1
ATOM 729 N N . LEU A 1 93 ? -33.232 4.106 32.268 1.00 97.62 93 LEU A N 1
ATOM 730 C CA . LEU A 1 93 ? -31.787 4.158 32.029 1.00 97.62 93 LEU A CA 1
ATOM 731 C C . LEU A 1 93 ? -31.335 3.090 31.025 1.00 97.62 93 LEU A C 1
ATOM 733 O O . LEU A 1 93 ? -30.524 3.378 30.144 1.00 97.62 93 LEU A O 1
ATOM 737 N N . LEU A 1 94 ? -31.882 1.875 31.117 1.00 97.44 94 LEU A N 1
ATOM 738 C CA . LEU A 1 94 ? -31.609 0.799 30.163 1.00 97.44 94 LEU A CA 1
ATOM 739 C C . LEU A 1 94 ? -32.096 1.161 28.756 1.00 97.44 94 LEU A C 1
ATOM 741 O O . LEU A 1 94 ? -31.349 0.993 27.792 1.00 97.44 94 LEU A O 1
ATOM 745 N N . SER A 1 95 ? -33.307 1.711 28.630 1.00 97.25 95 SER A N 1
ATOM 746 C CA . SER A 1 95 ? -33.848 2.157 27.342 1.00 97.25 95 SER A CA 1
ATOM 747 C C . SER A 1 95 ? -33.018 3.287 26.732 1.00 97.25 95 SER A C 1
ATOM 749 O O . SER A 1 95 ? -32.751 3.272 25.529 1.00 97.25 95 SER A O 1
ATOM 751 N N . GLU A 1 96 ? -32.594 4.267 27.534 1.00 97.19 96 GLU A N 1
ATOM 752 C CA . GLU A 1 96 ? -31.727 5.350 27.066 1.00 97.19 96 GLU A CA 1
ATOM 753 C C . GLU A 1 96 ? -30.360 4.807 26.621 1.00 97.19 96 GLU A C 1
ATOM 755 O O . GLU A 1 96 ? -29.844 5.206 25.574 1.00 97.19 96 GLU A O 1
ATOM 760 N N . SER A 1 97 ? -29.786 3.862 27.376 1.00 96.38 97 SER A N 1
ATOM 761 C CA . SER A 1 97 ? -28.519 3.219 27.011 1.00 96.38 97 SER A CA 1
ATOM 762 C C . SER A 1 97 ? -28.635 2.446 25.701 1.00 96.38 97 SER A C 1
ATOM 764 O O . SER A 1 97 ? -27.770 2.589 24.840 1.00 96.38 97 SER A O 1
ATOM 766 N N . ALA A 1 98 ? -29.713 1.683 25.508 1.00 96.31 98 ALA A N 1
ATOM 767 C CA . ALA A 1 98 ? -29.935 0.920 24.283 1.00 96.31 98 ALA A CA 1
ATOM 768 C C . ALA A 1 98 ? -30.117 1.837 23.060 1.00 96.31 98 ALA A C 1
ATOM 770 O O . ALA A 1 98 ? -29.562 1.581 21.987 1.00 96.31 98 ALA A O 1
ATOM 771 N N . ALA A 1 99 ? -30.847 2.948 23.220 1.00 97.12 99 ALA A N 1
ATOM 772 C CA . ALA A 1 99 ? -31.012 3.946 22.164 1.00 97.12 99 ALA A CA 1
ATOM 773 C C . ALA A 1 99 ? -29.676 4.620 21.805 1.00 97.12 99 ALA A C 1
ATOM 775 O O . ALA A 1 99 ? -29.351 4.774 20.624 1.00 97.12 99 ALA A O 1
ATOM 776 N N . ARG A 1 100 ? -28.871 4.971 22.817 1.00 97.88 100 ARG A N 1
ATOM 777 C CA . ARG A 1 100 ? -27.530 5.541 22.631 1.00 97.88 100 ARG A CA 1
ATOM 778 C C . ARG A 1 100 ? -26.595 4.557 21.926 1.00 97.88 100 ARG A C 1
ATOM 780 O O . ARG A 1 100 ? -25.909 4.954 20.989 1.00 97.88 100 ARG A O 1
ATOM 787 N N . GLU A 1 101 ? -26.598 3.290 22.327 1.00 96.88 101 GLU A N 1
ATOM 788 C CA . GLU A 1 101 ? -25.799 2.243 21.685 1.00 96.88 101 GLU A CA 1
ATOM 789 C C . GLU A 1 101 ? -26.184 2.071 20.210 1.00 96.88 101 GLU A C 1
ATOM 791 O O . GLU A 1 101 ? -25.315 2.097 19.341 1.00 96.88 101 GLU A O 1
ATOM 796 N N . THR A 1 102 ? -27.483 2.005 19.908 1.00 97.44 102 THR A N 1
ATOM 797 C CA . THR A 1 102 ? -27.985 1.882 18.528 1.00 97.44 102 THR A CA 1
ATOM 798 C C . THR A 1 102 ? -27.571 3.079 17.662 1.00 97.44 102 THR A C 1
ATOM 800 O O . THR A 1 102 ? -27.164 2.915 16.509 1.00 97.44 102 THR A O 1
ATOM 803 N N . SER A 1 103 ? -27.627 4.295 18.216 1.00 98.25 103 SER A N 1
ATOM 804 C CA . SER A 1 103 ? -27.182 5.509 17.522 1.00 98.25 103 SER A CA 1
ATOM 805 C C . SER A 1 103 ? -25.687 5.470 17.208 1.00 98.25 103 SER A C 1
ATOM 807 O O . SER A 1 103 ? -25.291 5.798 16.090 1.00 98.25 103 SER A O 1
ATOM 809 N N . LEU A 1 104 ? -24.857 5.061 18.172 1.00 97.44 104 LEU A N 1
ATOM 810 C CA . LEU A 1 104 ? -23.410 4.953 17.976 1.00 97.44 104 LEU A CA 1
ATOM 811 C C . LEU A 1 104 ? -23.065 3.858 16.963 1.00 97.44 104 LEU A C 1
ATOM 813 O O . LEU A 1 104 ? -22.241 4.086 16.083 1.00 97.44 104 LEU A O 1
ATOM 817 N N . GLN A 1 105 ? -23.728 2.702 17.031 1.00 97.81 105 GLN A N 1
ATOM 818 C CA . GLN A 1 105 ? -23.558 1.626 16.050 1.00 97.81 105 GLN A CA 1
ATOM 819 C C . GLN A 1 105 ? -23.897 2.098 14.630 1.00 97.81 105 GLN A C 1
ATOM 821 O O . GLN A 1 105 ? -23.147 1.824 13.696 1.00 97.81 105 GLN A O 1
ATOM 826 N N . THR A 1 106 ? -24.983 2.859 14.467 1.00 97.81 106 THR A N 1
ATOM 827 C CA . THR A 1 106 ? -25.370 3.424 13.164 1.00 97.81 106 THR A CA 1
ATOM 828 C C . THR A 1 106 ? -24.304 4.389 12.644 1.00 97.81 106 THR A C 1
ATOM 830 O O . THR A 1 106 ? -23.868 4.259 11.502 1.00 97.81 106 THR A O 1
ATOM 833 N N . GLN A 1 107 ? -23.810 5.291 13.497 1.00 98.12 107 GLN A N 1
ATOM 834 C CA . GLN A 1 107 ? -22.762 6.244 13.127 1.00 98.12 107 GLN A CA 1
ATOM 835 C C . GLN A 1 107 ? -21.446 5.549 12.742 1.00 98.12 107 GLN A C 1
ATOM 837 O O . GLN A 1 107 ? -20.785 5.964 11.792 1.00 98.12 107 GLN A O 1
ATOM 842 N N . ILE A 1 108 ? -21.072 4.471 13.440 1.00 97.00 108 ILE A N 1
ATOM 843 C CA . ILE A 1 108 ? -19.900 3.656 13.088 1.00 97.00 108 ILE A CA 1
ATOM 844 C C . ILE A 1 108 ? -20.072 3.062 11.687 1.00 97.00 108 ILE A C 1
ATOM 846 O O . ILE A 1 108 ? -19.175 3.192 10.859 1.00 97.00 108 ILE A O 1
ATOM 850 N N . ILE A 1 109 ? -21.231 2.466 11.390 1.00 97.88 109 ILE A N 1
ATOM 851 C CA . ILE A 1 109 ? -21.510 1.867 10.076 1.00 97.88 109 ILE A CA 1
ATOM 852 C C . ILE A 1 109 ? -21.476 2.924 8.964 1.00 97.88 109 ILE A C 1
ATOM 854 O O . ILE A 1 109 ? -20.948 2.666 7.880 1.00 97.88 109 ILE A O 1
ATOM 858 N N . GLU A 1 110 ? -22.031 4.110 9.209 1.00 97.62 110 GLU A N 1
ATOM 859 C CA . GLU A 1 110 ? -22.000 5.223 8.258 1.00 97.62 110 GLU A CA 1
ATOM 860 C C . GLU A 1 110 ? -20.563 5.671 7.972 1.00 97.62 110 GLU A C 1
ATOM 862 O O . GLU A 1 110 ? -20.156 5.687 6.810 1.00 97.62 110 GLU A O 1
ATOM 867 N N . LEU A 1 111 ? -19.761 5.922 9.012 1.00 97.44 111 LEU A N 1
ATOM 868 C CA . LEU A 1 111 ? -18.356 6.318 8.872 1.00 97.44 111 LEU A CA 1
ATOM 869 C C . LEU A 1 111 ? -17.506 5.228 8.199 1.00 97.44 111 LEU A C 1
ATOM 871 O O . LEU A 1 111 ? -16.672 5.524 7.339 1.00 97.44 111 LEU A O 1
ATOM 875 N N . GLU A 1 112 ? -17.727 3.955 8.527 1.00 97.38 112 GLU A N 1
ATOM 876 C CA . GLU A 1 112 ? -17.074 2.832 7.847 1.00 97.38 112 GLU A CA 1
ATOM 877 C C . GLU A 1 112 ? -17.442 2.759 6.360 1.00 97.38 112 GLU A C 1
ATOM 879 O O . GLU A 1 112 ? -16.604 2.442 5.514 1.00 97.38 112 GLU A O 1
ATOM 884 N N . ASN A 1 113 ? -18.697 3.036 6.010 1.00 96.81 113 ASN A N 1
ATOM 885 C CA . ASN A 1 113 ? -19.127 3.043 4.616 1.00 96.81 113 ASN A CA 1
ATOM 886 C C . ASN A 1 113 ? -18.576 4.252 3.859 1.00 96.81 113 ASN A C 1
ATOM 888 O O . ASN A 1 113 ? -18.171 4.112 2.703 1.00 96.81 113 ASN A O 1
ATOM 892 N N . GLU A 1 114 ? -18.527 5.423 4.491 1.00 97.62 114 GLU A N 1
ATOM 893 C CA . GLU A 1 114 ? -17.936 6.628 3.913 1.00 97.62 114 GLU A CA 1
ATOM 894 C C . GLU A 1 114 ? -16.444 6.441 3.639 1.00 97.62 114 GLU A C 1
ATOM 896 O O . GLU A 1 114 ? -16.003 6.688 2.516 1.00 97.62 114 GLU A O 1
ATOM 901 N N . THR A 1 115 ? -15.687 5.925 4.610 1.00 95.81 115 THR A N 1
ATOM 902 C CA . THR A 1 115 ? -14.254 5.612 4.458 1.00 95.81 115 THR A CA 1
ATOM 903 C C . THR A 1 115 ? -14.009 4.578 3.357 1.00 95.81 115 THR A C 1
ATOM 905 O O . THR A 1 115 ? -13.247 4.837 2.424 1.00 95.81 115 THR A O 1
ATOM 908 N N . LYS A 1 116 ? -14.741 3.456 3.349 1.00 97.00 116 LYS A N 1
ATOM 909 C CA . LYS A 1 116 ? -14.658 2.462 2.258 1.00 97.00 116 LYS A CA 1
ATOM 910 C C . LYS A 1 116 ? -14.985 3.078 0.894 1.00 97.00 116 LYS A C 1
ATOM 912 O O . LYS A 1 116 ? -14.375 2.739 -0.125 1.00 97.00 116 LYS A O 1
ATOM 917 N N . GLN A 1 117 ? -15.959 3.984 0.833 1.00 96.81 117 GLN A N 1
ATOM 918 C CA . GLN A 1 117 ? -16.375 4.619 -0.414 1.00 96.81 117 GLN A CA 1
ATOM 919 C C . GLN A 1 117 ? -15.358 5.655 -0.914 1.00 96.81 117 GLN A C 1
ATOM 921 O O . GLN A 1 117 ? -15.150 5.743 -2.131 1.00 96.81 117 GLN A O 1
ATOM 926 N N . THR A 1 118 ? -14.727 6.430 -0.029 1.00 96.62 118 THR A N 1
ATOM 927 C CA . THR A 1 118 ? -13.672 7.389 -0.394 1.00 96.62 118 THR A CA 1
ATOM 928 C C . THR A 1 118 ? -12.409 6.667 -0.849 1.00 96.62 118 THR A C 1
ATOM 930 O O . THR A 1 118 ? -11.893 6.994 -1.920 1.00 96.62 118 THR A O 1
ATOM 933 N N . GLU A 1 119 ? -11.984 5.616 -0.148 1.00 96.75 119 GLU A N 1
ATOM 934 C CA . GLU A 1 119 ? -10.871 4.754 -0.565 1.00 96.75 119 GLU A CA 1
ATOM 935 C C . GLU A 1 119 ? -11.132 4.129 -1.936 1.00 96.75 119 GLU A C 1
ATOM 937 O O . GLU A 1 119 ? -10.305 4.227 -2.844 1.00 96.75 119 GLU A O 1
ATOM 942 N N . ARG A 1 120 ? -12.330 3.567 -2.150 1.00 97.06 120 ARG A N 1
ATOM 943 C CA . ARG A 1 120 ? -12.703 2.988 -3.447 1.00 97.06 120 ARG A CA 1
ATOM 944 C C . ARG A 1 120 ? -12.680 4.022 -4.573 1.00 97.06 120 ARG A C 1
ATOM 946 O O . ARG A 1 120 ? -12.290 3.691 -5.694 1.00 97.06 120 ARG A O 1
ATOM 953 N N . LYS A 1 121 ? -13.121 5.258 -4.316 1.00 97.38 121 LYS A N 1
ATOM 954 C CA . LYS A 1 121 ? -13.042 6.355 -5.296 1.00 97.38 121 LYS A CA 1
ATOM 955 C C . LYS A 1 121 ? -11.586 6.722 -5.589 1.00 97.38 121 LYS A C 1
ATOM 957 O O . LYS A 1 121 ? -11.235 6.802 -6.762 1.00 97.38 121 LYS A O 1
ATOM 962 N N . SER A 1 122 ? -10.759 6.869 -4.555 1.00 96.62 122 SER A N 1
ATOM 963 C CA . SER A 1 122 ? -9.329 7.171 -4.679 1.00 96.62 122 SER A CA 1
ATOM 964 C C . SER A 1 122 ? -8.594 6.108 -5.504 1.00 96.62 122 SER A C 1
ATOM 966 O O . SER A 1 122 ? -7.990 6.426 -6.528 1.00 96.62 122 SER A O 1
ATOM 968 N N . LEU A 1 123 ? -8.762 4.825 -5.160 1.00 97.00 123 LEU A N 1
ATOM 969 C CA . LEU A 1 123 ? -8.169 3.697 -5.888 1.00 97.00 123 LEU A CA 1
ATOM 970 C C . LEU A 1 123 ? -8.603 3.655 -7.359 1.00 97.00 123 LEU A C 1
ATOM 972 O O . LEU A 1 123 ? -7.792 3.383 -8.241 1.00 97.00 123 LEU A O 1
ATOM 976 N N . ARG A 1 124 ? -9.875 3.956 -7.655 1.00 98.00 124 ARG A N 1
ATOM 977 C CA . ARG A 1 124 ? -10.367 4.033 -9.042 1.00 98.00 124 ARG A CA 1
ATOM 978 C C . ARG A 1 124 ? -9.722 5.172 -9.826 1.00 98.00 124 ARG A C 1
ATOM 980 O O . ARG A 1 124 ? -9.471 4.995 -11.016 1.00 98.00 124 ARG A O 1
ATOM 987 N N . THR A 1 125 ? -9.488 6.319 -9.196 1.00 96.88 125 THR A N 1
ATOM 988 C CA . THR A 1 125 ? -8.798 7.447 -9.830 1.00 96.88 125 THR A CA 1
ATOM 989 C C . THR A 1 125 ? -7.338 7.099 -10.097 1.00 96.88 125 THR A C 1
ATOM 991 O O . THR A 1 125 ? -6.924 7.170 -11.251 1.00 96.88 125 THR A O 1
ATOM 994 N N . MET A 1 126 ? -6.610 6.586 -9.098 1.00 96.50 126 MET A N 1
ATOM 995 C CA . MET A 1 126 ? -5.218 6.152 -9.272 1.00 96.50 126 MET A CA 1
ATOM 996 C C . MET A 1 126 ? -5.081 5.085 -10.366 1.00 96.50 126 MET A C 1
ATOM 998 O O . MET A 1 126 ? -4.206 5.181 -11.217 1.00 96.50 126 MET A O 1
ATOM 1002 N N . LEU A 1 127 ? -5.995 4.108 -10.430 1.00 97.06 127 LEU A N 1
ATOM 1003 C CA . LEU A 1 127 ? -5.980 3.096 -11.491 1.00 97.06 127 LEU A CA 1
ATOM 1004 C C . LEU A 1 127 ? -6.156 3.709 -12.891 1.00 97.06 127 LEU A C 1
ATOM 1006 O O . LEU A 1 127 ? -5.526 3.255 -13.845 1.00 97.06 127 LEU A O 1
ATOM 1010 N N . ARG A 1 128 ? -7.017 4.725 -13.039 1.00 98.06 128 ARG A N 1
ATOM 1011 C CA . ARG A 1 128 ? -7.190 5.433 -14.319 1.00 98.06 128 ARG A CA 1
ATOM 1012 C C . ARG A 1 128 ? -5.937 6.212 -14.698 1.00 98.06 128 ARG A C 1
ATOM 1014 O O . ARG A 1 128 ? -5.544 6.161 -15.858 1.00 98.06 128 ARG A O 1
ATOM 1021 N N . GLU A 1 129 ? -5.313 6.889 -13.741 1.00 97.38 129 GLU A N 1
ATOM 1022 C CA . GLU A 1 129 ? -4.067 7.629 -13.957 1.00 97.38 129 GLU A CA 1
ATOM 1023 C C . GLU A 1 129 ? -2.919 6.697 -14.350 1.00 97.38 129 GLU A C 1
ATOM 1025 O O . GLU A 1 129 ? -2.227 6.967 -15.331 1.00 97.38 129 GLU A O 1
ATOM 1030 N N . CYS A 1 130 ? -2.763 5.559 -13.663 1.00 96.38 130 CYS A N 1
ATOM 1031 C CA . CYS A 1 130 ? -1.781 4.536 -14.020 1.00 96.38 130 CYS A CA 1
ATOM 1032 C C . CYS A 1 130 ? -2.002 4.013 -15.441 1.00 96.38 130 CYS A C 1
ATOM 1034 O O . CYS A 1 130 ? -1.054 3.970 -16.216 1.00 96.38 130 CYS A O 1
ATOM 1036 N N . ARG A 1 131 ? -3.248 3.688 -15.812 1.00 97.75 131 ARG A N 1
ATOM 1037 C CA . ARG A 1 131 ? -3.578 3.238 -17.175 1.00 97.75 131 ARG A CA 1
ATOM 1038 C C . ARG A 1 131 ? -3.295 4.300 -18.230 1.00 97.75 131 ARG A C 1
ATOM 1040 O O . ARG A 1 131 ? -2.807 3.974 -19.305 1.00 97.75 131 ARG A O 1
ATOM 1047 N N . PHE A 1 132 ? -3.601 5.563 -17.942 1.00 98.31 132 PHE A N 1
ATOM 1048 C CA . PHE A 1 132 ? -3.309 6.660 -18.861 1.00 98.31 132 PHE A CA 1
ATOM 1049 C C . PHE A 1 132 ? -1.798 6.849 -19.040 1.00 98.31 132 PHE A C 1
ATOM 1051 O O . PHE A 1 132 ? -1.318 6.997 -20.161 1.00 98.31 132 PHE A O 1
ATOM 1058 N N . ARG A 1 133 ? -1.039 6.788 -17.941 1.00 98.25 133 ARG A N 1
ATOM 1059 C CA . ARG A 1 133 ? 0.425 6.843 -17.969 1.00 98.25 133 ARG A CA 1
ATOM 1060 C C . ARG A 1 133 ? 1.019 5.668 -18.743 1.00 98.25 133 ARG A C 1
ATOM 1062 O O . ARG A 1 133 ? 1.920 5.882 -19.541 1.00 98.25 133 ARG A O 1
ATOM 1069 N N . GLU A 1 134 ? 0.518 4.459 -18.521 1.00 97.38 134 GLU A N 1
ATOM 1070 C CA . GLU A 1 134 ? 0.936 3.252 -19.238 1.00 97.38 134 GLU A CA 1
ATOM 1071 C C . GLU A 1 134 ? 0.664 3.375 -20.740 1.00 97.38 134 GLU A C 1
ATOM 1073 O O . GLU A 1 134 ? 1.572 3.166 -21.536 1.00 97.38 134 GLU A O 1
ATOM 1078 N N . ALA A 1 135 ? -0.541 3.800 -21.133 1.00 98.00 135 ALA A N 1
ATOM 1079 C CA . ALA A 1 135 ? -0.885 4.016 -22.536 1.00 98.00 135 ALA A CA 1
ATOM 1080 C C . ALA A 1 135 ? 0.026 5.056 -23.206 1.00 98.00 135 ALA A C 1
ATOM 1082 O O . ALA A 1 135 ? 0.470 4.844 -24.331 1.00 98.00 135 ALA A O 1
ATOM 1083 N N . ARG A 1 136 ? 0.346 6.149 -22.501 1.00 98.56 136 ARG A N 1
ATOM 1084 C CA . ARG A 1 136 ? 1.286 7.163 -22.991 1.00 98.56 136 ARG A CA 1
ATOM 1085 C C . ARG A 1 136 ? 2.695 6.601 -23.163 1.00 98.56 136 ARG A C 1
ATOM 1087 O O . ARG A 1 136 ? 3.293 6.809 -24.205 1.00 98.56 136 ARG A O 1
ATOM 1094 N N . LEU A 1 137 ? 3.203 5.861 -22.177 1.00 97.94 137 LEU A N 1
ATOM 1095 C CA . LEU A 1 137 ? 4.524 5.238 -22.281 1.00 97.94 137 LEU A CA 1
ATOM 1096 C C . LEU A 1 137 ? 4.584 4.249 -23.447 1.00 97.94 137 LEU A C 1
ATOM 1098 O O . LEU A 1 137 ? 5.565 4.246 -24.176 1.00 97.94 137 LEU A O 1
ATOM 1102 N N . LEU A 1 138 ? 3.543 3.437 -23.651 1.00 98.31 138 LEU A N 1
ATOM 1103 C CA . LEU A 1 138 ? 3.465 2.521 -24.793 1.00 98.31 138 LEU A CA 1
ATOM 1104 C C . LEU A 1 138 ? 3.466 3.262 -26.133 1.00 98.31 138 LEU A C 1
ATOM 1106 O O . LEU A 1 138 ? 4.092 2.795 -27.081 1.00 98.31 138 LEU A O 1
ATOM 1110 N N . GLN A 1 139 ? 2.795 4.412 -26.208 1.00 98.50 139 GLN A N 1
ATOM 1111 C CA . GLN A 1 139 ? 2.849 5.266 -27.388 1.00 98.50 139 GLN A CA 1
ATOM 1112 C C . GLN A 1 139 ? 4.271 5.799 -27.620 1.00 98.50 139 GLN A C 1
ATOM 1114 O O . GLN A 1 139 ? 4.797 5.621 -28.714 1.00 98.50 139 GLN A O 1
ATOM 1119 N N . ASP A 1 140 ? 4.910 6.364 -26.592 1.00 98.31 140 ASP A N 1
ATOM 1120 C CA . ASP A 1 140 ? 6.284 6.873 -26.682 1.00 98.31 140 ASP A CA 1
ATOM 1121 C C . ASP A 1 140 ? 7.263 5.750 -27.103 1.00 98.31 140 ASP A C 1
ATOM 1123 O O . ASP A 1 140 ? 8.154 5.965 -27.923 1.00 98.31 140 ASP A O 1
ATOM 1127 N N . TYR A 1 141 ? 7.079 4.522 -26.595 1.00 98.38 141 TYR A N 1
ATOM 1128 C CA . TYR A 1 141 ? 7.856 3.351 -27.020 1.00 98.38 141 TYR A CA 1
ATOM 1129 C C . TYR A 1 141 ? 7.653 3.022 -28.500 1.00 98.38 141 TYR A C 1
ATOM 1131 O O . TYR A 1 141 ? 8.636 2.787 -29.197 1.00 98.38 141 TYR A O 1
ATOM 1139 N N . SER A 1 142 ? 6.410 3.034 -28.989 1.00 98.38 142 SER A N 1
ATOM 1140 C CA . SER A 1 142 ? 6.116 2.796 -30.407 1.00 98.38 142 SER A CA 1
ATOM 1141 C C . SER A 1 142 ? 6.762 3.854 -31.307 1.00 98.38 142 SER A C 1
ATOM 1143 O O . SER A 1 142 ? 7.311 3.510 -32.350 1.00 98.38 142 SER A O 1
ATOM 1145 N N . GLU A 1 143 ? 6.728 5.128 -30.907 1.00 98.50 143 GLU A N 1
ATOM 1146 C CA . GLU A 1 143 ? 7.355 6.225 -31.657 1.00 98.50 143 GLU A CA 1
ATOM 1147 C C . GLU A 1 143 ? 8.884 6.046 -31.722 1.00 98.50 143 GLU A C 1
ATOM 1149 O O . GLU A 1 143 ? 9.484 6.151 -32.794 1.00 98.50 143 GLU A O 1
ATOM 1154 N N . LEU A 1 144 ? 9.516 5.674 -30.603 1.00 98.38 144 LEU A N 1
ATOM 1155 C CA . LEU A 1 144 ? 10.951 5.371 -30.557 1.00 98.38 144 LEU A CA 1
ATOM 1156 C C . LEU A 1 144 ? 11.329 4.136 -31.391 1.00 98.38 144 LEU A C 1
ATOM 1158 O O . LEU A 1 144 ? 12.401 4.109 -32.000 1.00 98.38 144 LEU A O 1
ATOM 1162 N N . GLU A 1 145 ? 10.483 3.106 -31.423 1.00 98.38 145 GLU A N 1
ATOM 1163 C CA . GLU A 1 145 ? 10.684 1.928 -32.273 1.00 98.38 145 GLU A CA 1
ATOM 1164 C C . GLU A 1 145 ? 10.645 2.299 -33.762 1.00 98.38 145 GLU A C 1
ATOM 1166 O O . GLU A 1 145 ? 11.531 1.887 -34.520 1.00 98.38 145 GLU A O 1
ATOM 1171 N N . ASP A 1 146 ? 9.691 3.136 -34.174 1.00 98.38 146 ASP A N 1
ATOM 1172 C CA . ASP A 1 146 ? 9.582 3.628 -35.550 1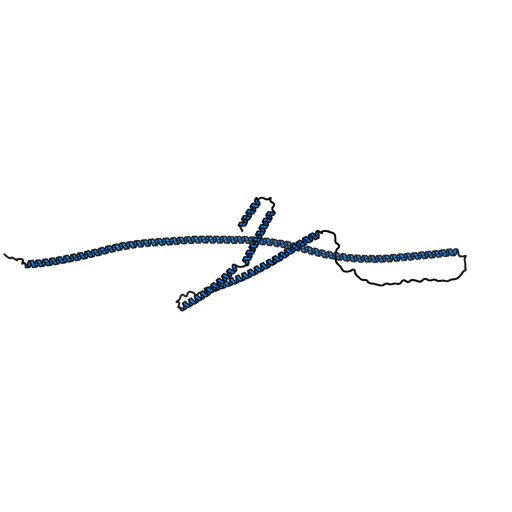.00 98.38 146 ASP A CA 1
ATOM 1173 C C . ASP A 1 146 ? 10.799 4.477 -35.958 1.00 98.38 146 ASP A C 1
ATOM 1175 O O . ASP A 1 146 ? 11.363 4.289 -37.047 1.00 98.38 146 ASP A O 1
ATOM 1179 N N . GLU A 1 147 ? 11.264 5.371 -35.078 1.00 98.38 147 GLU A N 1
ATOM 1180 C CA . GLU A 1 147 ? 12.494 6.141 -35.289 1.00 98.38 147 GLU A CA 1
ATOM 1181 C C . GLU A 1 147 ? 13.718 5.229 -35.420 1.00 98.38 147 GLU A C 1
ATOM 1183 O O . GLU A 1 147 ? 14.537 5.407 -36.327 1.00 98.38 147 GLU A O 1
ATOM 1188 N N . ASN A 1 148 ? 13.828 4.203 -34.572 1.00 98.25 148 ASN A N 1
ATOM 1189 C CA . ASN A 1 148 ? 14.924 3.241 -34.629 1.00 98.25 148 ASN A CA 1
ATOM 1190 C C . ASN A 1 148 ? 14.930 2.481 -35.963 1.00 98.25 148 ASN A C 1
ATOM 1192 O O . ASN A 1 148 ? 15.968 2.390 -36.622 1.00 98.25 148 ASN A O 1
ATOM 1196 N N . ILE A 1 149 ? 13.765 2.009 -36.416 1.00 98.50 149 ILE A N 1
ATOM 1197 C CA . ILE A 1 149 ? 13.614 1.356 -37.723 1.00 98.50 149 ILE A CA 1
ATOM 1198 C C . ILE A 1 149 ? 14.020 2.311 -38.855 1.00 98.50 149 ILE A C 1
ATOM 1200 O O . ILE A 1 149 ? 14.714 1.902 -39.792 1.00 98.50 149 ILE A O 1
ATOM 1204 N N . SER A 1 150 ? 13.616 3.581 -38.786 1.00 98.38 150 SER A N 1
ATOM 1205 C CA . SER A 1 150 ? 13.997 4.602 -39.770 1.00 98.38 150 SER A CA 1
ATOM 1206 C C . SER A 1 150 ? 15.513 4.815 -39.814 1.00 98.38 150 SER A C 1
ATOM 1208 O O . SER A 1 150 ? 16.115 4.777 -40.891 1.00 98.38 150 SER A O 1
ATOM 1210 N N . LEU A 1 151 ? 16.159 4.946 -38.653 1.00 98.56 151 LEU A N 1
ATOM 1211 C CA . LEU A 1 151 ? 17.611 5.089 -38.549 1.00 98.56 151 LEU A CA 1
ATOM 1212 C C . LEU A 1 151 ? 18.345 3.854 -39.082 1.00 98.56 151 LEU A C 1
ATOM 1214 O O . LEU A 1 151 ? 19.291 3.990 -39.857 1.00 98.56 151 LEU A O 1
ATOM 1218 N N . GLN A 1 152 ? 17.889 2.644 -38.752 1.00 98.38 152 GLN A N 1
ATOM 1219 C CA . GLN A 1 152 ? 18.472 1.410 -39.287 1.00 98.38 152 GLN A CA 1
ATOM 1220 C C . GLN A 1 152 ? 18.372 1.336 -40.816 1.00 98.38 152 GLN A C 1
ATOM 1222 O O . GLN A 1 152 ? 19.333 0.927 -41.481 1.00 98.38 152 GLN A O 1
ATOM 1227 N N . LYS A 1 153 ? 17.243 1.766 -41.395 1.00 98.56 153 LYS A N 1
ATOM 1228 C CA . LYS A 1 153 ? 17.075 1.866 -42.854 1.00 98.56 153 LYS A CA 1
ATOM 1229 C C . LYS A 1 153 ? 18.046 2.878 -43.460 1.00 98.56 153 LYS A C 1
ATOM 1231 O O . LYS A 1 153 ? 18.696 2.552 -44.451 1.00 98.56 153 LYS A O 1
ATOM 1236 N N . GLN A 1 154 ? 18.198 4.059 -42.856 1.00 98.38 154 GLN A N 1
ATOM 1237 C CA . GLN A 1 154 ? 19.157 5.071 -43.316 1.00 98.38 154 GLN A CA 1
ATOM 1238 C C . GLN A 1 154 ? 20.598 4.555 -43.263 1.00 98.38 154 GLN A C 1
ATOM 1240 O O . GLN A 1 154 ? 21.320 4.653 -44.252 1.00 98.38 154 GLN A O 1
ATOM 1245 N N . VAL A 1 155 ? 21.002 3.931 -42.152 1.00 98.38 155 VAL A N 1
ATOM 1246 C CA . VAL A 1 155 ? 22.335 3.326 -42.003 1.00 98.38 155 VAL A CA 1
ATOM 1247 C C . VAL A 1 155 ? 22.568 2.246 -43.058 1.00 98.38 155 VAL A C 1
ATOM 1249 O O . VAL A 1 155 ? 23.642 2.192 -43.654 1.00 98.38 155 VAL A O 1
ATOM 1252 N N . SER A 1 156 ? 21.569 1.404 -43.327 1.00 97.94 156 SER A N 1
ATOM 1253 C CA . SER A 1 156 ? 21.668 0.367 -44.360 1.00 97.94 156 SER A CA 1
ATOM 1254 C C . SER A 1 156 ? 21.801 0.976 -45.760 1.00 97.94 156 SER A C 1
ATOM 1256 O O . SER A 1 156 ? 22.638 0.529 -46.543 1.00 97.94 156 SER A O 1
ATOM 1258 N N . GLY A 1 157 ? 21.042 2.037 -46.053 1.00 98.31 157 GLY A N 1
ATOM 1259 C CA . GLY A 1 157 ? 21.142 2.788 -47.306 1.00 98.31 157 GLY A CA 1
ATOM 1260 C C . GLY A 1 157 ? 22.518 3.430 -47.499 1.00 98.31 157 GLY A C 1
ATOM 1261 O O . GLY A 1 157 ? 23.131 3.264 -48.551 1.00 98.31 157 GLY A O 1
ATOM 1262 N N . LEU A 1 158 ? 23.050 4.085 -46.462 1.00 98.31 158 LEU A N 1
ATOM 1263 C CA . LEU A 1 158 ? 24.392 4.675 -46.486 1.00 98.31 158 LEU A CA 1
ATOM 1264 C C . LEU A 1 158 ? 25.476 3.616 -46.695 1.00 98.31 158 LEU A C 1
ATOM 1266 O O . LEU A 1 158 ? 26.388 3.832 -47.487 1.00 98.31 158 LEU A O 1
ATOM 1270 N N . ARG A 1 159 ? 25.362 2.450 -46.048 1.00 98.31 159 ARG A N 1
ATOM 1271 C CA . ARG A 1 159 ? 26.291 1.331 -46.266 1.00 98.31 159 ARG A CA 1
ATOM 1272 C C . ARG A 1 159 ? 26.258 0.827 -47.708 1.00 98.31 159 ARG A C 1
ATOM 1274 O O . ARG A 1 159 ? 27.321 0.578 -48.266 1.00 98.31 159 ARG A O 1
ATOM 1281 N N . SER A 1 160 ? 25.075 0.710 -48.315 1.00 97.81 160 SER A N 1
ATOM 1282 C CA . SER A 1 160 ? 24.946 0.337 -49.733 1.00 97.81 160 SER A CA 1
ATOM 1283 C C . SER A 1 160 ? 25.621 1.366 -50.639 1.00 97.81 160 SER A C 1
ATOM 1285 O O . SER A 1 160 ? 26.485 1.014 -51.438 1.00 97.81 160 SER A O 1
ATOM 1287 N N . SER A 1 161 ? 25.303 2.650 -50.447 1.00 97.62 161 SER A N 1
ATOM 1288 C CA . SER A 1 161 ? 25.898 3.744 -51.221 1.00 97.62 161 SER A CA 1
ATOM 1289 C C . SER A 1 161 ? 27.421 3.817 -51.049 1.00 97.62 161 SER A C 1
ATOM 1291 O O . SER A 1 161 ? 28.144 4.076 -52.007 1.00 97.62 161 SER A O 1
ATOM 1293 N N . GLN A 1 162 ? 27.936 3.515 -49.855 1.00 97.50 162 GLN A N 1
ATOM 1294 C CA . GLN A 1 162 ? 29.373 3.463 -49.602 1.00 97.50 162 GLN A CA 1
ATOM 1295 C C . GLN A 1 162 ? 30.069 2.328 -50.369 1.00 97.50 162 GLN A C 1
ATOM 1297 O O . GLN A 1 162 ? 31.171 2.528 -50.880 1.00 97.50 162 GLN A O 1
ATOM 1302 N N . VAL A 1 163 ? 29.437 1.155 -50.484 1.00 98.38 163 VAL A N 1
ATOM 1303 C CA . VAL A 1 163 ? 29.961 0.046 -51.300 1.00 98.38 163 VAL A CA 1
ATOM 1304 C C . VAL A 1 163 ? 29.973 0.423 -52.783 1.00 98.38 163 VAL A C 1
ATOM 1306 O O . VAL A 1 163 ? 30.973 0.189 -53.460 1.00 98.38 163 VAL A O 1
ATOM 1309 N N . GLU A 1 164 ? 28.906 1.049 -53.281 1.00 97.62 164 GLU A N 1
ATOM 1310 C CA . GLU A 1 164 ? 28.832 1.543 -54.663 1.00 97.62 164 GLU A CA 1
ATOM 1311 C C . GLU A 1 164 ? 29.916 2.588 -54.957 1.00 97.62 164 GLU A C 1
ATOM 1313 O O . GLU A 1 164 ? 30.579 2.518 -55.993 1.00 97.62 164 GLU A O 1
ATOM 1318 N N . PHE A 1 165 ? 30.149 3.520 -54.027 1.00 98.19 165 PHE A N 1
ATOM 1319 C CA . PHE A 1 165 ? 31.193 4.535 -54.150 1.00 98.19 165 PHE A CA 1
ATOM 1320 C C . PHE A 1 165 ? 32.596 3.922 -54.233 1.00 98.19 165 PHE A C 1
ATOM 1322 O O . PHE A 1 165 ? 33.367 4.274 -55.127 1.00 98.19 165 PHE A O 1
ATOM 1329 N N . GLU A 1 166 ? 32.941 2.986 -53.341 1.00 98.06 166 GLU A N 1
ATOM 1330 C CA . GLU A 1 166 ? 34.236 2.297 -53.425 1.00 98.06 166 GLU A CA 1
ATOM 1331 C C . GLU A 1 166 ? 34.342 1.460 -54.712 1.00 98.06 166 GLU A C 1
ATOM 1333 O O . GLU A 1 166 ? 35.399 1.456 -55.343 1.00 98.06 166 GLU A O 1
ATOM 1338 N N . GLY A 1 167 ? 33.249 0.840 -55.172 1.00 97.81 167 GLY A N 1
ATOM 1339 C CA . GLY A 1 167 ? 33.187 0.159 -56.469 1.00 97.81 167 GLY A CA 1
ATOM 1340 C C . GLY A 1 167 ? 33.521 1.086 -57.644 1.00 97.81 167 GLY A C 1
ATOM 1341 O O . GLY A 1 167 ? 34.418 0.789 -58.434 1.00 97.81 167 GLY A O 1
ATOM 1342 N N . ALA A 1 168 ? 32.875 2.252 -57.718 1.00 97.56 168 ALA A N 1
ATOM 1343 C CA . ALA A 1 168 ? 33.152 3.259 -58.743 1.00 97.56 168 ALA A CA 1
ATOM 1344 C C . ALA A 1 168 ? 34.593 3.785 -58.664 1.00 97.56 168 ALA A C 1
ATOM 1346 O O . ALA A 1 168 ? 35.255 3.970 -59.682 1.00 97.56 168 ALA A O 1
ATOM 1347 N N . LYS A 1 169 ? 35.121 3.978 -57.454 1.00 98.50 169 LYS A N 1
ATOM 1348 C CA . LYS A 1 169 ? 36.508 4.400 -57.230 1.00 98.50 169 LYS A CA 1
ATOM 1349 C C . LYS A 1 169 ? 37.514 3.353 -57.716 1.00 98.50 169 LYS A C 1
ATOM 1351 O O . LYS A 1 169 ? 38.560 3.721 -58.245 1.00 98.50 169 LYS A O 1
ATOM 1356 N N . HIS A 1 170 ? 37.241 2.059 -57.539 1.00 98.06 170 HIS A N 1
ATOM 1357 C CA . HIS A 1 170 ? 38.064 0.993 -58.120 1.00 98.06 170 HIS A CA 1
ATOM 1358 C C . HIS A 1 170 ? 38.025 1.013 -59.648 1.00 98.06 170 HIS A C 1
ATOM 1360 O O . HIS A 1 170 ? 39.081 0.923 -60.270 1.00 98.06 170 HIS A O 1
ATOM 1366 N N . GLU A 1 171 ? 36.849 1.216 -60.237 1.00 98.00 171 GLU A N 1
ATOM 1367 C CA . GLU A 1 171 ? 36.704 1.293 -61.692 1.00 98.00 171 GLU A CA 1
ATOM 1368 C C . GLU A 1 171 ? 37.414 2.515 -62.289 1.00 98.00 171 GLU A C 1
ATOM 1370 O O . GLU A 1 171 ? 38.112 2.387 -63.292 1.00 98.00 171 GLU A O 1
ATOM 1375 N N . ILE A 1 172 ? 37.332 3.681 -61.636 1.00 97.62 172 ILE A N 1
ATOM 1376 C CA . ILE A 1 172 ? 38.086 4.877 -62.039 1.00 97.62 172 ILE A CA 1
ATOM 1377 C C . ILE A 1 172 ? 39.588 4.584 -62.039 1.00 97.62 172 ILE A C 1
ATOM 1379 O O . ILE A 1 172 ? 40.250 4.896 -63.019 1.00 97.62 172 ILE A O 1
ATOM 1383 N N . ARG A 1 173 ? 40.132 3.957 -60.983 1.00 98.25 173 ARG A N 1
ATOM 1384 C CA . ARG A 1 173 ? 41.566 3.611 -60.939 1.00 98.25 173 ARG A CA 1
ATOM 1385 C C . ARG A 1 173 ? 41.962 2.678 -62.084 1.00 98.25 173 ARG A C 1
ATOM 1387 O O . ARG A 1 173 ? 42.940 2.958 -62.763 1.00 98.25 173 ARG A O 1
ATOM 1394 N N . ARG A 1 174 ? 41.172 1.629 -62.334 1.00 98.44 174 ARG A N 1
ATOM 1395 C CA . ARG A 1 174 ? 41.409 0.675 -63.427 1.00 98.44 174 ARG A CA 1
ATOM 1396 C C . ARG A 1 174 ? 41.427 1.370 -64.793 1.00 98.44 174 ARG A C 1
ATOM 1398 O O . ARG A 1 174 ? 42.311 1.111 -65.602 1.00 98.44 174 ARG A O 1
ATOM 1405 N N . LEU A 1 175 ? 40.458 2.251 -65.046 1.00 97.94 175 LEU A N 1
ATOM 1406 C CA . LEU A 1 175 ? 40.394 3.029 -66.285 1.00 97.94 175 LEU A CA 1
ATOM 1407 C C . LEU A 1 175 ? 41.562 4.016 -66.402 1.00 97.94 175 LEU A C 1
ATOM 1409 O O . LEU A 1 175 ? 42.094 4.188 -67.493 1.00 97.94 175 LEU A O 1
ATOM 1413 N N . THR A 1 176 ? 41.991 4.638 -65.303 1.00 98.00 176 THR A N 1
ATOM 1414 C CA . THR A 1 176 ? 43.178 5.505 -65.296 1.00 98.00 176 THR A CA 1
ATOM 1415 C C . THR A 1 176 ? 44.440 4.726 -65.667 1.00 98.00 176 THR A C 1
ATOM 1417 O O . THR A 1 176 ? 45.185 5.180 -66.529 1.00 98.00 176 THR A O 1
ATOM 1420 N N . GLU A 1 177 ? 44.650 3.537 -65.096 1.00 97.81 177 GLU A N 1
ATOM 1421 C CA . GLU A 1 177 ? 45.777 2.654 -65.444 1.00 97.81 177 GLU A CA 1
ATOM 1422 C C . GLU A 1 177 ? 45.744 2.246 -66.931 1.00 97.81 177 GLU A C 1
ATOM 1424 O O . GLU A 1 177 ? 46.772 2.232 -67.608 1.00 97.81 177 GLU A O 1
ATOM 1429 N N . GLU A 1 178 ? 44.555 1.963 -67.474 1.00 98.00 178 GLU A N 1
ATOM 1430 C CA . GLU A 1 178 ? 44.363 1.659 -68.898 1.00 98.00 178 GLU A CA 1
ATOM 1431 C C . GLU A 1 178 ? 44.708 2.862 -69.796 1.00 98.00 178 GLU A C 1
ATOM 1433 O O . GLU A 1 178 ? 45.377 2.706 -70.818 1.00 98.00 178 GLU A O 1
ATOM 1438 N N . VAL A 1 179 ? 44.317 4.076 -69.393 1.00 97.81 179 VAL A N 1
ATOM 1439 C CA . VAL A 1 179 ? 44.676 5.320 -70.091 1.00 97.81 179 VAL A CA 1
ATOM 1440 C C . VAL A 1 179 ? 46.184 5.577 -70.041 1.00 97.81 179 VAL A C 1
ATOM 1442 O O . VAL A 1 179 ? 46.765 5.957 -71.056 1.00 97.81 179 VAL A O 1
ATOM 1445 N N . GLU A 1 180 ? 46.837 5.359 -68.898 1.00 97.88 180 GLU A N 1
ATOM 1446 C CA . GLU A 1 180 ? 48.293 5.497 -68.756 1.00 97.88 180 GLU A CA 1
ATOM 1447 C C . GLU A 1 180 ? 49.048 4.523 -69.672 1.00 97.88 180 GLU A C 1
ATOM 1449 O O . GLU A 1 180 ? 49.993 4.930 -70.351 1.00 97.88 180 GLU A O 1
ATOM 1454 N N . LEU A 1 181 ? 48.589 3.271 -69.767 1.00 97.88 181 LEU A N 1
ATOM 1455 C CA . LEU A 1 181 ? 49.150 2.274 -70.681 1.00 97.88 181 LEU A CA 1
ATOM 1456 C C . LEU A 1 181 ? 48.953 2.657 -72.155 1.00 97.88 181 LEU A C 1
ATOM 1458 O O . LEU A 1 181 ? 49.867 2.521 -72.964 1.00 97.88 181 LEU A O 1
ATOM 1462 N N . LEU A 1 182 ? 47.765 3.132 -72.532 1.00 97.19 182 LEU A N 1
ATOM 1463 C CA . LEU A 1 182 ? 47.522 3.588 -73.902 1.00 97.19 182 LEU A CA 1
ATOM 1464 C C . LEU A 1 182 ? 48.383 4.811 -74.242 1.00 97.19 182 LEU A C 1
ATOM 1466 O O . LEU A 1 182 ? 48.909 4.900 -75.350 1.00 97.19 182 LEU A O 1
ATOM 1470 N N . ASN A 1 183 ? 48.577 5.731 -73.294 1.00 97.81 183 ASN A N 1
ATOM 1471 C CA . ASN A 1 183 ? 49.450 6.886 -73.481 1.00 97.81 183 ASN A CA 1
ATOM 1472 C C . ASN A 1 183 ? 50.913 6.473 -73.694 1.00 97.81 183 ASN A C 1
ATOM 1474 O O . ASN A 1 183 ? 51.550 7.004 -74.604 1.00 97.81 183 ASN A O 1
ATOM 1478 N N . SER A 1 184 ? 51.433 5.505 -72.928 1.00 97.44 184 SER A N 1
ATOM 1479 C CA . SER A 1 184 ? 52.797 5.001 -73.144 1.00 97.44 184 SER A CA 1
ATOM 1480 C C . SER A 1 184 ? 52.942 4.315 -74.507 1.00 97.44 184 SER A C 1
ATOM 1482 O O . SER A 1 184 ? 53.904 4.582 -75.225 1.00 97.44 184 SER A O 1
ATOM 1484 N N . GLN A 1 185 ? 51.946 3.531 -74.937 1.00 97.50 185 GLN A N 1
ATOM 1485 C CA . GLN A 1 185 ? 51.923 2.935 -76.280 1.00 97.50 185 GLN A CA 1
ATOM 1486 C C . GLN A 1 185 ? 51.920 3.995 -77.391 1.00 97.50 185 GLN A C 1
ATOM 1488 O O . GLN A 1 185 ? 52.619 3.852 -78.396 1.00 97.50 185 GLN A O 1
ATOM 1493 N N . VAL A 1 186 ? 51.152 5.076 -77.230 1.00 97.69 186 VAL A N 1
ATOM 1494 C CA . VAL A 1 186 ? 51.139 6.195 -78.185 1.00 97.69 186 VAL A CA 1
ATOM 1495 C C . VAL A 1 186 ? 52.502 6.887 -78.235 1.00 97.69 186 VAL A C 1
ATOM 1497 O O . VAL A 1 186 ? 52.971 7.224 -79.327 1.00 97.69 186 VAL A O 1
ATOM 1500 N N . GLU A 1 187 ? 53.163 7.082 -77.094 1.00 97.62 187 GLU A N 1
ATOM 1501 C CA . GLU A 1 187 ? 54.504 7.669 -77.032 1.00 97.62 187 GLU A CA 1
ATOM 1502 C C . GLU A 1 187 ? 55.547 6.785 -77.735 1.00 97.62 187 GLU A C 1
ATOM 1504 O O . GLU A 1 187 ? 56.309 7.279 -78.572 1.00 97.62 187 GLU A O 1
ATOM 1509 N N . GLU A 1 188 ? 55.534 5.474 -77.482 1.00 97.06 188 GLU A N 1
ATOM 1510 C CA . GLU A 1 188 ? 56.402 4.499 -78.154 1.00 97.06 188 GLU A CA 1
ATOM 1511 C C . GLU A 1 188 ? 56.201 4.506 -79.674 1.00 97.06 188 GLU A C 1
ATOM 1513 O O . GLU A 1 188 ? 57.169 4.622 -80.430 1.00 97.06 188 GLU A O 1
ATOM 1518 N N . LEU A 1 189 ? 54.948 4.458 -80.141 1.00 96.50 189 LEU A N 1
ATOM 1519 C CA . LEU A 1 189 ? 54.622 4.539 -81.568 1.00 96.50 189 LEU A CA 1
ATOM 1520 C C . LEU A 1 189 ? 55.059 5.871 -82.182 1.00 96.50 189 LEU A C 1
ATOM 1522 O O . LEU A 1 189 ? 55.547 5.904 -83.312 1.00 96.50 189 LEU A O 1
ATOM 1526 N N . THR A 1 190 ? 54.926 6.969 -81.441 1.00 97.19 190 THR A N 1
ATOM 1527 C CA . THR A 1 190 ? 55.385 8.290 -81.882 1.00 97.19 190 THR A CA 1
ATOM 1528 C C . THR A 1 190 ? 56.907 8.326 -82.015 1.00 97.19 190 THR A C 1
ATOM 1530 O O . THR A 1 190 ? 57.426 8.874 -82.988 1.00 97.19 190 THR A O 1
ATOM 1533 N N . ASN A 1 191 ? 57.638 7.714 -81.083 1.00 97.50 191 ASN A N 1
ATOM 1534 C CA . ASN A 1 191 ? 59.094 7.608 -81.148 1.00 97.50 191 ASN A CA 1
ATOM 1535 C C . ASN A 1 191 ? 59.546 6.721 -82.317 1.00 97.50 191 ASN A C 1
ATOM 1537 O O . ASN A 1 191 ? 60.430 7.121 -83.075 1.00 97.50 191 ASN A O 1
ATOM 1541 N N . LEU A 1 192 ? 58.895 5.574 -82.531 1.00 97.50 192 LEU A N 1
ATOM 1542 C CA . LEU A 1 192 ? 59.146 4.714 -83.692 1.00 97.50 192 LEU A CA 1
ATOM 1543 C C . LEU A 1 192 ? 58.873 5.441 -85.012 1.00 97.50 192 LEU A C 1
ATOM 1545 O O . LEU A 1 192 ? 59.672 5.345 -85.942 1.00 97.50 192 LEU A O 1
ATOM 1549 N N . LYS A 1 193 ? 57.785 6.217 -85.083 1.00 96.88 193 LYS A N 1
ATOM 1550 C CA . LYS A 1 193 ? 57.465 7.048 -86.246 1.00 96.88 193 LYS A CA 1
ATOM 1551 C C . LYS A 1 193 ? 58.573 8.065 -86.528 1.00 96.88 193 LYS A C 1
ATOM 1553 O O . LYS A 1 193 ? 59.026 8.133 -87.663 1.00 96.88 193 LYS A O 1
ATOM 1558 N N . LYS A 1 194 ? 59.053 8.792 -85.513 1.00 97.00 194 LYS A N 1
ATOM 1559 C CA . LYS A 1 194 ? 60.167 9.749 -85.669 1.00 97.00 194 LYS A CA 1
ATOM 1560 C C . LYS A 1 194 ? 61.434 9.074 -86.196 1.00 97.00 194 LYS A C 1
ATOM 1562 O O . LYS A 1 194 ? 62.117 9.637 -87.044 1.00 97.00 194 LYS A O 1
ATOM 1567 N N . ILE A 1 195 ? 61.753 7.872 -85.707 1.00 96.50 195 ILE A N 1
ATOM 1568 C CA . ILE A 1 195 ? 62.903 7.098 -86.198 1.00 96.50 195 ILE A CA 1
ATOM 1569 C C . ILE A 1 195 ? 62.709 6.735 -87.674 1.00 96.50 195 ILE A C 1
ATOM 1571 O O . ILE A 1 195 ? 63.627 6.929 -88.467 1.00 96.50 195 ILE A O 1
ATOM 1575 N N . ALA A 1 196 ? 61.527 6.245 -88.054 1.00 95.19 196 ALA A N 1
ATOM 1576 C CA . ALA A 1 196 ? 61.219 5.896 -89.439 1.00 95.19 196 ALA A CA 1
ATOM 1577 C C . ALA A 1 196 ? 61.250 7.121 -90.374 1.00 95.19 196 ALA A C 1
ATOM 1579 O O . ALA A 1 196 ? 61.788 7.031 -91.475 1.00 95.19 196 ALA A O 1
ATOM 1580 N N . GLU A 1 197 ? 60.725 8.267 -89.929 1.00 95.00 197 GLU A N 1
ATOM 1581 C CA . GLU A 1 197 ? 60.792 9.543 -90.655 1.00 95.00 197 GLU A CA 1
ATOM 1582 C C . GLU A 1 197 ? 62.247 9.981 -90.860 1.00 95.00 197 GLU A C 1
ATOM 1584 O O . GLU A 1 197 ? 62.645 10.240 -91.992 1.00 95.00 197 GLU A O 1
ATOM 1589 N N . LYS A 1 198 ? 63.073 9.946 -89.807 1.00 96.25 198 LYS A N 1
ATOM 1590 C CA . LYS A 1 198 ? 64.504 10.277 -89.885 1.00 96.25 198 LYS A CA 1
ATOM 1591 C C . LYS A 1 198 ? 65.272 9.349 -90.828 1.00 96.25 198 LYS A C 1
ATOM 1593 O O . LYS A 1 198 ? 66.063 9.815 -91.637 1.00 96.25 198 LYS A O 1
ATOM 1598 N N . GLN A 1 199 ? 65.023 8.041 -90.766 1.00 95.75 199 GLN A N 1
ATOM 1599 C CA . GLN A 1 199 ? 65.633 7.077 -91.691 1.00 95.75 199 GLN A CA 1
ATOM 1600 C C . GLN A 1 199 ? 65.218 7.337 -93.145 1.00 95.75 199 GLN A C 1
ATOM 1602 O O . GLN A 1 199 ? 66.023 7.172 -94.061 1.00 95.75 199 GLN A O 1
ATOM 1607 N N . MET A 1 200 ? 63.968 7.747 -93.369 1.00 94.56 200 MET A N 1
ATOM 1608 C CA . MET A 1 200 ? 63.484 8.120 -94.694 1.00 94.56 200 MET A CA 1
ATOM 1609 C C . MET A 1 200 ? 64.136 9.419 -95.192 1.00 94.56 200 MET A C 1
ATOM 1611 O O . MET A 1 200 ? 64.523 9.479 -96.357 1.00 94.56 200 MET A O 1
ATOM 1615 N N . GLU A 1 201 ? 64.296 10.428 -94.331 1.00 94.81 201 GLU A N 1
ATOM 1616 C CA . GLU A 1 201 ? 65.033 11.664 -94.634 1.00 94.81 201 GLU A CA 1
ATOM 1617 C C . GLU A 1 201 ? 66.494 11.368 -94.998 1.00 94.81 201 GLU A C 1
ATOM 1619 O O . GLU A 1 201 ? 66.940 11.759 -96.074 1.00 94.81 201 GLU A O 1
ATOM 1624 N N . GLU A 1 202 ? 67.205 10.584 -94.183 1.00 94.12 202 GLU A N 1
ATOM 1625 C CA . GLU A 1 202 ? 68.593 10.171 -94.443 1.00 94.12 202 GLU A CA 1
ATOM 1626 C C . GLU A 1 202 ? 68.732 9.409 -95.776 1.00 94.12 202 GLU A C 1
ATOM 1628 O O . GLU A 1 202 ? 69.676 9.630 -96.539 1.00 94.12 202 GLU A O 1
ATOM 1633 N N . ALA A 1 203 ? 67.774 8.536 -96.110 1.00 95.12 203 ALA A N 1
ATOM 1634 C CA . ALA A 1 203 ? 67.756 7.832 -97.393 1.00 95.12 203 ALA A CA 1
ATOM 1635 C C . ALA A 1 203 ? 67.516 8.780 -98.583 1.00 95.12 203 ALA A C 1
ATOM 1637 O O . ALA A 1 203 ? 68.119 8.607 -99.647 1.00 95.12 203 ALA A O 1
ATOM 1638 N N . LEU A 1 204 ? 66.652 9.788 -98.420 1.00 94.50 204 LEU A N 1
ATOM 1639 C CA . LEU A 1 204 ? 66.407 10.813 -99.437 1.00 94.50 204 LEU A CA 1
ATOM 1640 C C . LEU A 1 204 ? 67.630 11.718 -99.639 1.00 94.50 204 LEU A C 1
ATOM 1642 O O . LEU A 1 204 ? 67.983 11.993 -100.787 1.00 94.50 204 LEU A O 1
ATOM 1646 N N . GLU A 1 205 ? 68.300 12.132 -98.562 1.00 94.56 205 GLU A N 1
ATOM 1647 C CA . GLU A 1 205 ? 69.553 12.895 -98.611 1.00 94.56 205 GLU A CA 1
ATOM 1648 C C . GLU A 1 205 ? 70.671 12.091 -99.279 1.00 94.56 205 GLU A C 1
ATOM 1650 O O . GLU A 1 205 ? 71.360 12.608 -100.158 1.00 94.56 205 GLU A O 1
ATOM 1655 N N . SER A 1 206 ? 70.813 10.806 -98.941 1.00 94.56 206 SER A N 1
ATOM 1656 C CA . SER A 1 206 ? 71.776 9.906 -99.588 1.00 94.56 206 SER A CA 1
ATOM 1657 C C . SER A 1 206 ? 71.515 9.780 -101.093 1.00 94.56 206 SER A C 1
ATOM 1659 O O . SER A 1 206 ? 72.439 9.911 -101.899 1.00 94.56 206 SER A O 1
ATOM 1661 N N . LEU A 1 207 ? 70.250 9.620 -101.496 1.00 93.25 207 LEU A N 1
ATOM 1662 C CA . LEU A 1 207 ? 69.851 9.594 -102.905 1.00 93.25 207 LEU A CA 1
ATOM 1663 C C . LEU A 1 207 ? 70.138 10.934 -103.605 1.00 93.25 207 LEU A C 1
ATOM 1665 O O . LEU A 1 207 ? 70.537 10.958 -104.772 1.00 93.25 207 LEU A O 1
ATOM 1669 N N . GLN A 1 208 ? 69.912 12.060 -102.923 1.00 93.81 208 GLN A N 1
ATOM 1670 C CA . GLN A 1 208 ? 70.229 13.384 -103.450 1.00 93.81 208 GLN A CA 1
ATOM 1671 C C . GLN A 1 208 ? 71.740 13.557 -103.629 1.00 93.81 208 GLN A C 1
ATOM 1673 O O . GLN A 1 208 ? 72.165 13.963 -104.710 1.00 93.81 208 GLN A O 1
ATOM 1678 N N . ALA A 1 209 ? 72.543 13.172 -102.640 1.00 92.25 209 ALA A N 1
ATOM 1679 C CA . ALA A 1 209 ? 73.998 13.192 -102.724 1.00 92.25 209 ALA A CA 1
ATOM 1680 C C . ALA A 1 209 ? 74.510 12.309 -103.875 1.00 92.25 209 ALA A C 1
ATOM 1682 O O . ALA A 1 209 ? 75.385 12.727 -104.632 1.00 92.25 209 ALA A O 1
ATOM 1683 N N . GLU A 1 210 ? 73.926 11.124 -104.086 1.00 92.06 210 GLU A N 1
ATOM 1684 C CA . GLU A 1 210 ? 74.267 10.252 -105.216 1.00 92.06 210 GLU A CA 1
ATOM 1685 C C . GLU A 1 210 ? 73.899 10.895 -106.568 1.00 92.06 210 GLU A C 1
ATOM 1687 O O . GLU A 1 210 ? 74.674 10.838 -107.530 1.00 92.06 210 GLU A O 1
ATOM 1692 N N . ARG A 1 211 ? 72.742 11.570 -106.656 1.00 92.88 211 ARG A N 1
ATOM 1693 C CA . ARG A 1 211 ? 72.344 12.340 -107.849 1.00 92.88 211 ARG A CA 1
ATOM 1694 C C . ARG A 1 211 ? 73.303 13.496 -108.117 1.00 92.88 211 ARG A C 1
ATOM 1696 O O . ARG A 1 211 ? 73.705 13.679 -109.263 1.00 92.88 211 ARG A O 1
ATOM 1703 N N . GLU A 1 212 ? 73.663 14.264 -107.096 1.00 92.62 212 GLU A N 1
ATOM 1704 C CA . GLU A 1 212 ? 74.604 15.382 -107.194 1.00 92.62 212 GLU A CA 1
ATOM 1705 C C . GLU A 1 212 ? 76.000 14.902 -107.604 1.00 92.62 212 GLU A C 1
ATOM 1707 O O . GLU A 1 212 ? 76.574 15.456 -108.541 1.00 92.62 212 GLU A O 1
ATOM 1712 N N . ALA A 1 213 ? 76.500 13.814 -107.011 1.00 90.38 213 ALA A N 1
ATOM 1713 C CA . ALA A 1 213 ? 77.750 13.170 -107.411 1.00 90.38 213 ALA A CA 1
ATOM 1714 C C . ALA A 1 213 ? 77.703 12.699 -108.874 1.00 90.38 213 ALA A C 1
ATOM 1716 O O . ALA A 1 213 ? 78.636 12.937 -109.642 1.00 90.38 213 ALA A O 1
ATOM 1717 N N . LYS A 1 214 ? 76.588 12.100 -109.309 1.00 92.00 214 LYS A N 1
ATOM 1718 C CA . LYS A 1 214 ? 76.383 11.700 -110.708 1.00 92.00 214 LYS A CA 1
ATOM 1719 C C . LYS A 1 214 ? 76.351 12.900 -111.658 1.00 92.00 214 LYS A C 1
ATOM 1721 O O . LYS A 1 214 ? 76.918 12.823 -112.748 1.00 92.00 214 LYS A O 1
ATOM 1726 N N . TYR A 1 215 ? 75.712 14.007 -111.274 1.00 91.94 215 TYR A N 1
ATOM 1727 C CA . TYR A 1 215 ? 75.738 15.252 -112.047 1.00 91.94 215 TYR A CA 1
ATOM 1728 C C . TYR A 1 215 ? 77.137 15.875 -112.090 1.00 91.94 215 TYR A C 1
ATOM 1730 O O . TYR A 1 215 ? 77.536 16.358 -113.148 1.00 91.94 215 TYR A O 1
ATOM 1738 N N . ALA A 1 216 ? 77.889 15.836 -110.989 1.00 89.69 216 ALA A N 1
ATOM 1739 C CA . ALA A 1 216 ? 79.269 16.310 -110.928 1.00 89.69 216 ALA A CA 1
ATOM 1740 C C . ALA A 1 216 ? 80.174 15.499 -111.864 1.00 89.69 216 ALA A C 1
ATOM 1742 O O . ALA A 1 216 ? 80.826 16.085 -112.723 1.00 89.69 216 ALA A O 1
ATOM 1743 N N . LEU A 1 217 ? 80.118 14.165 -111.796 1.00 87.94 217 LEU A N 1
ATOM 1744 C CA . LEU A 1 217 ? 80.841 13.280 -112.715 1.00 87.94 217 LEU A CA 1
ATOM 1745 C C . LEU A 1 217 ? 80.429 13.504 -114.173 1.00 87.94 217 LEU A C 1
ATOM 1747 O O . LEU A 1 217 ? 81.278 13.525 -115.059 1.00 87.94 217 LEU A O 1
ATOM 1751 N N . LYS A 1 218 ? 79.134 13.717 -114.443 1.00 89.81 218 LYS A N 1
ATOM 1752 C CA . LYS A 1 218 ? 78.658 14.074 -115.786 1.00 89.81 218 LYS A CA 1
ATOM 1753 C C . LYS A 1 218 ? 79.250 15.405 -116.256 1.00 89.81 218 LYS A C 1
ATOM 1755 O O . LYS A 1 218 ? 79.701 15.493 -117.389 1.00 89.81 218 LYS A O 1
ATOM 1760 N N . LYS A 1 219 ? 79.288 16.421 -115.393 1.00 88.75 219 LYS A N 1
ATOM 1761 C CA . LYS A 1 219 ? 79.882 17.728 -115.695 1.00 88.75 219 LYS A CA 1
ATOM 1762 C C . LYS A 1 219 ? 81.390 17.628 -115.926 1.00 88.75 219 LYS A C 1
ATOM 1764 O O . LYS A 1 219 ? 81.890 18.285 -116.830 1.00 88.75 219 LYS A O 1
ATOM 1769 N N . GLU A 1 220 ? 82.107 16.822 -115.144 1.00 85.31 220 GLU A N 1
ATOM 1770 C CA . GLU A 1 220 ? 83.529 16.536 -115.366 1.00 85.31 220 GLU A CA 1
ATOM 1771 C C . GLU A 1 220 ? 83.754 15.797 -116.685 1.00 85.31 220 GLU A C 1
ATOM 1773 O O . GLU A 1 220 ? 84.671 16.150 -117.419 1.00 85.31 220 GLU A O 1
ATOM 1778 N N . LEU A 1 221 ? 82.906 14.824 -117.032 1.00 80.25 221 LEU A N 1
ATOM 1779 C CA . LEU A 1 221 ? 82.945 14.146 -118.329 1.00 80.25 221 LEU A CA 1
ATOM 1780 C C . LEU A 1 221 ? 82.688 15.130 -119.479 1.00 80.25 221 LEU A C 1
ATOM 1782 O O . LEU A 1 221 ? 83.459 15.162 -120.432 1.00 80.25 221 LEU A O 1
ATOM 1786 N N . ASP A 1 222 ? 81.665 15.977 -119.368 1.00 83.12 222 ASP A N 1
ATOM 1787 C CA . ASP A 1 222 ? 81.367 17.021 -120.352 1.00 83.12 222 ASP A CA 1
ATOM 1788 C C . ASP A 1 222 ? 82.528 18.032 -120.451 1.00 83.12 222 ASP A C 1
ATOM 1790 O O . ASP A 1 222 ? 82.904 18.439 -121.547 1.00 83.12 222 ASP A O 1
ATOM 1794 N N . GLN A 1 223 ? 83.169 18.397 -119.332 1.00 82.00 223 GLN A N 1
ATOM 1795 C CA . GLN A 1 223 ? 84.390 19.211 -119.316 1.00 82.00 223 GLN A CA 1
ATOM 1796 C C . GLN A 1 223 ? 85.588 18.489 -119.937 1.00 82.00 223 GLN A C 1
ATOM 1798 O O . GLN A 1 223 ? 86.380 19.138 -120.616 1.00 82.00 223 GLN A O 1
ATOM 1803 N N . ARG A 1 224 ? 85.750 17.177 -119.733 1.00 76.25 224 ARG A N 1
ATOM 1804 C CA . ARG A 1 224 ? 86.778 16.352 -120.387 1.00 76.25 224 ARG A CA 1
ATOM 1805 C C . ARG A 1 224 ? 86.555 16.306 -121.893 1.00 76.25 224 ARG A C 1
ATOM 1807 O O . ARG A 1 224 ? 87.497 16.568 -122.620 1.00 76.25 224 ARG A O 1
ATOM 1814 N N . ILE A 1 225 ? 85.318 16.133 -122.352 1.00 73.69 225 ILE A N 1
ATOM 1815 C CA . ILE A 1 225 ? 84.945 16.226 -123.771 1.00 73.69 225 ILE A CA 1
ATOM 1816 C C . ILE A 1 225 ? 85.251 17.632 -124.324 1.00 73.69 225 ILE A C 1
ATOM 1818 O O . ILE A 1 225 ? 85.858 17.774 -125.385 1.00 73.69 225 ILE A O 1
ATOM 1822 N N . ASN A 1 226 ? 84.899 18.695 -123.590 1.00 71.56 226 ASN A N 1
ATOM 1823 C CA . ASN A 1 226 ? 85.177 20.072 -124.013 1.00 71.56 226 ASN A CA 1
ATOM 1824 C C . ASN A 1 226 ? 86.681 20.405 -123.999 1.00 71.56 226 ASN A C 1
ATOM 1826 O O . ASN A 1 226 ? 87.166 21.118 -124.875 1.00 71.56 226 ASN A O 1
ATOM 1830 N N . SER A 1 227 ? 87.438 19.895 -123.028 1.00 64.44 227 SER A N 1
ATOM 1831 C CA . SER A 1 227 ? 88.892 20.088 -122.943 1.00 64.44 227 SER A CA 1
ATOM 1832 C C . SER A 1 227 ? 89.650 19.224 -123.954 1.00 64.44 227 SER A C 1
ATOM 1834 O O . SER A 1 227 ? 90.616 19.712 -124.536 1.00 64.44 227 SER A O 1
ATOM 1836 N N . GLU A 1 228 ? 89.169 18.022 -124.284 1.00 54.53 228 GLU A N 1
ATOM 1837 C CA . GLU A 1 228 ? 89.634 17.226 -125.431 1.00 54.53 228 GLU A CA 1
ATOM 1838 C C . GLU A 1 228 ? 89.382 17.942 -126.770 1.00 54.53 228 GLU A C 1
ATOM 1840 O O . GLU A 1 228 ? 90.165 17.779 -127.708 1.00 54.53 228 GLU A O 1
ATOM 1845 N N . SER A 1 229 ? 88.364 18.810 -126.862 1.00 51.19 229 SER A N 1
ATOM 1846 C CA . SER A 1 229 ? 88.130 19.641 -128.055 1.00 51.19 229 SER A CA 1
ATOM 1847 C C . SER A 1 229 ? 89.094 20.836 -128.204 1.00 51.19 229 SER A C 1
ATOM 1849 O O . SER A 1 229 ? 89.248 21.351 -129.309 1.00 51.19 229 SER A O 1
ATOM 1851 N N . ILE A 1 230 ? 89.798 21.248 -127.136 1.00 49.75 230 ILE A N 1
ATOM 1852 C CA . ILE A 1 230 ? 90.734 22.398 -127.139 1.00 49.75 230 ILE A CA 1
ATOM 1853 C C . ILE A 1 230 ? 92.207 21.977 -126.945 1.00 49.75 230 ILE A C 1
ATOM 1855 O O . ILE A 1 230 ? 93.108 22.723 -127.322 1.00 49.75 230 ILE A O 1
ATOM 1859 N N . TYR A 1 231 ? 92.488 20.763 -126.460 1.00 49.28 231 TYR A N 1
ATOM 1860 C CA . TYR A 1 231 ? 93.855 20.290 -126.185 1.00 49.28 231 TYR A CA 1
ATOM 1861 C C . TYR A 1 231 ? 94.279 19.038 -126.967 1.00 49.28 231 TYR A C 1
ATOM 1863 O O . TYR A 1 231 ? 95.158 18.300 -126.534 1.00 49.28 231 TYR A O 1
ATOM 1871 N N . ASN A 1 232 ? 93.767 18.869 -128.190 1.00 45.22 232 ASN A N 1
ATOM 1872 C CA . ASN A 1 232 ? 94.353 17.974 -129.200 1.00 45.22 232 ASN A CA 1
ATOM 1873 C C . ASN A 1 232 ? 95.471 18.636 -130.041 1.00 45.22 232 ASN A C 1
ATOM 1875 O O . ASN A 1 232 ? 95.801 18.162 -131.126 1.00 45.22 232 ASN A O 1
ATOM 1879 N N . LEU A 1 233 ? 96.091 19.716 -129.543 1.00 37.62 233 LEU A N 1
ATOM 1880 C CA . LEU A 1 233 ? 97.322 20.274 -130.122 1.00 37.62 233 LEU A CA 1
ATOM 1881 C C . LEU A 1 233 ? 98.288 20.884 -129.089 1.00 37.62 233 LEU A C 1
ATOM 1883 O O . LEU A 1 233 ? 98.985 21.849 -129.379 1.00 37.62 233 LEU A O 1
ATOM 1887 N N . SER A 1 234 ? 98.375 20.314 -127.887 1.00 34.12 234 SER A N 1
ATOM 1888 C CA . SER A 1 234 ? 99.578 20.489 -127.059 1.00 34.12 234 SER A CA 1
ATOM 1889 C C . SER A 1 234 ? 99.957 19.164 -126.424 1.00 34.12 234 SER A C 1
ATOM 1891 O O . SER A 1 234 ? 99.951 18.970 -125.212 1.00 34.12 234 SER A O 1
ATOM 1893 N N . ASN A 1 235 ? 100.259 18.239 -127.328 1.00 31.53 235 ASN A N 1
ATOM 1894 C CA . ASN A 1 235 ? 101.130 17.112 -127.084 1.00 31.53 235 ASN A CA 1
ATOM 1895 C C . ASN A 1 235 ? 102.311 17.508 -126.190 1.00 31.53 235 ASN A C 1
ATOM 1897 O O . ASN A 1 235 ? 103.051 18.430 -126.513 1.00 31.53 235 ASN A O 1
ATOM 1901 N N . LEU A 1 236 ? 102.522 16.661 -125.183 1.00 36.78 236 LEU A N 1
ATOM 1902 C CA . LEU A 1 236 ? 103.807 16.014 -124.946 1.00 36.78 236 LEU A CA 1
ATOM 1903 C C . LEU A 1 236 ? 104.926 16.890 -124.352 1.00 36.78 236 LEU A C 1
ATOM 1905 O O . LEU A 1 236 ? 105.416 17.827 -124.966 1.00 36.78 236 LEU A O 1
ATOM 1909 N N . ALA A 1 237 ? 105.426 16.400 -123.214 1.00 29.25 237 ALA A N 1
ATOM 1910 C CA . ALA A 1 237 ? 106.693 16.725 -122.554 1.00 29.25 237 ALA A CA 1
ATOM 1911 C C . ALA A 1 237 ? 106.641 17.793 -121.449 1.00 29.25 237 ALA A C 1
ATOM 1913 O O . ALA A 1 237 ? 106.709 18.986 -121.713 1.00 29.25 237 ALA A O 1
ATOM 1914 N N . LEU A 1 238 ? 106.628 17.322 -120.193 1.00 35.94 238 LEU A N 1
ATOM 1915 C CA . LEU A 1 238 ? 107.714 17.484 -119.198 1.00 35.94 238 LEU A CA 1
ATOM 1916 C C . LEU A 1 238 ? 107.138 17.199 -117.795 1.00 35.94 238 LEU A C 1
ATOM 1918 O O . LEU A 1 238 ? 106.456 18.023 -117.207 1.00 35.94 238 LEU A O 1
ATOM 1922 N N . SER A 1 239 ? 107.163 15.946 -117.342 1.00 33.12 239 SER A N 1
ATOM 1923 C CA . SER A 1 239 ? 108.252 15.325 -116.564 1.00 33.12 239 SER A CA 1
ATOM 1924 C C . SER A 1 239 ? 108.486 15.914 -115.166 1.00 33.12 239 SER A C 1
ATOM 1926 O O . SER A 1 239 ? 109.093 16.965 -115.032 1.00 33.12 239 SER A O 1
ATOM 1928 N N . ILE A 1 240 ? 108.139 15.088 -114.169 1.00 30.23 240 ILE A N 1
ATOM 1929 C CA . ILE A 1 240 ? 109.015 14.605 -113.081 1.00 30.23 240 ILE A CA 1
ATOM 1930 C C . ILE A 1 240 ? 109.532 15.642 -112.054 1.00 30.23 240 ILE A C 1
ATOM 1932 O O . ILE A 1 240 ? 110.298 16.533 -112.405 1.00 30.23 240 ILE A O 1
ATOM 1936 N N . ARG A 1 241 ? 109.269 15.320 -110.761 1.00 31.38 241 ARG A N 1
ATOM 1937 C CA . ARG A 1 241 ? 109.902 15.781 -109.485 1.00 31.38 241 ARG A CA 1
ATOM 1938 C C . ARG A 1 241 ? 109.112 16.874 -108.733 1.00 31.38 241 ARG A C 1
ATOM 1940 O O . ARG A 1 241 ? 108.725 17.847 -109.350 1.00 31.38 241 ARG A O 1
ATOM 1947 N N . GLY A 1 242 ? 108.854 16.842 -107.419 1.00 28.62 242 GLY A N 1
ATOM 1948 C CA . GLY A 1 242 ? 109.112 15.901 -106.320 1.00 28.62 242 GLY A CA 1
ATOM 1949 C C . GLY A 1 242 ? 108.887 16.581 -104.939 1.00 28.62 242 GLY A C 1
ATOM 1950 O O . GLY A 1 242 ? 109.160 17.766 -104.830 1.00 28.62 242 GLY A O 1
ATOM 1951 N N . ILE A 1 243 ? 108.477 15.778 -103.936 1.00 30.58 243 ILE A N 1
ATOM 1952 C CA . ILE A 1 243 ? 108.760 15.787 -102.464 1.00 30.58 243 ILE A CA 1
ATOM 1953 C C . ILE A 1 243 ? 108.226 16.913 -101.519 1.00 30.58 243 ILE A C 1
ATOM 1955 O O . ILE A 1 243 ? 108.221 18.085 -101.871 1.00 30.58 243 ILE A O 1
ATOM 1959 N N . THR A 1 244 ? 107.906 16.441 -100.289 1.00 28.88 244 THR A N 1
ATOM 1960 C CA . THR A 1 244 ? 107.792 17.003 -98.902 1.00 28.88 244 THR A CA 1
ATOM 1961 C C . THR A 1 244 ? 106.393 17.410 -98.409 1.00 28.88 244 THR A C 1
ATOM 1963 O O . THR A 1 244 ? 105.760 18.240 -99.048 1.00 28.88 244 THR A O 1
ATOM 1966 N N . GLU A 1 245 ? 105.755 16.716 -97.446 1.00 28.70 245 GLU A N 1
ATOM 1967 C CA . GLU A 1 245 ? 105.983 16.551 -95.971 1.00 28.70 245 GLU A CA 1
ATOM 1968 C C . GLU A 1 245 ? 105.571 17.766 -95.112 1.00 28.70 245 GLU A C 1
ATOM 1970 O O . GLU A 1 245 ? 106.208 18.806 -95.206 1.00 28.70 245 GLU A O 1
ATOM 1975 N N . ASP A 1 246 ? 104.501 17.610 -94.308 1.00 28.27 246 ASP A N 1
ATOM 1976 C CA . ASP A 1 246 ? 104.395 17.855 -92.841 1.00 28.27 246 ASP A CA 1
ATOM 1977 C C . ASP A 1 246 ? 102.912 17.726 -92.403 1.00 28.27 246 ASP A C 1
ATOM 1979 O O . ASP A 1 246 ? 102.020 18.305 -93.015 1.00 28.27 246 ASP A O 1
ATOM 1983 N N . GLN A 1 247 ? 102.545 16.747 -91.566 1.00 31.33 247 GLN A N 1
ATOM 1984 C CA . GLN A 1 247 ? 102.462 16.789 -90.092 1.00 31.33 247 GLN A CA 1
ATOM 1985 C C . GLN A 1 247 ? 101.484 17.822 -89.502 1.00 31.33 247 GLN A C 1
ATOM 1987 O O . GLN A 1 247 ? 101.714 19.024 -89.538 1.00 31.33 247 GLN A O 1
ATOM 1992 N N . THR A 1 248 ? 100.436 17.321 -88.835 1.00 34.28 248 THR A N 1
ATOM 1993 C CA . THR A 1 248 ? 100.115 17.666 -87.433 1.00 34.28 248 THR A CA 1
ATOM 1994 C C . THR A 1 248 ? 99.111 16.660 -86.856 1.00 34.28 248 THR A C 1
ATOM 1996 O O . THR A 1 248 ? 97.956 16.572 -87.261 1.00 34.28 248 THR A O 1
ATOM 1999 N N . ILE A 1 249 ? 99.622 15.863 -85.919 1.00 39.31 249 ILE A N 1
ATOM 2000 C CA . ILE A 1 249 ? 98.905 15.177 -84.837 1.00 39.31 249 ILE A CA 1
ATOM 2001 C C . ILE A 1 249 ? 98.827 16.167 -83.651 1.00 39.31 249 ILE A C 1
ATOM 2003 O O . ILE A 1 249 ? 99.587 17.138 -83.641 1.00 39.31 249 ILE A O 1
ATOM 2007 N N . CYS A 1 250 ? 97.962 15.865 -82.671 1.00 29.05 250 CYS A N 1
ATOM 2008 C CA . CYS A 1 250 ? 97.711 16.496 -81.354 1.00 29.05 250 CYS A CA 1
ATOM 2009 C C . CYS A 1 250 ? 96.369 17.247 -81.327 1.00 29.05 250 CYS A C 1
ATOM 2011 O O . CYS A 1 250 ? 96.027 17.939 -82.276 1.00 29.05 250 CYS A O 1
ATOM 2013 N N . SER A 1 251 ? 95.531 17.159 -80.296 1.00 31.05 251 SER A N 1
ATOM 2014 C CA . SER A 1 251 ? 95.706 16.774 -78.886 1.00 31.05 251 SER A CA 1
ATOM 2015 C C . SER A 1 251 ? 94.321 16.313 -78.406 1.00 31.05 251 SER A C 1
ATOM 2017 O O . SER A 1 251 ? 93.328 16.943 -78.761 1.00 31.05 251 SER A O 1
ATOM 2019 N N . ASP A 1 252 ? 94.143 15.139 -77.810 1.00 26.56 252 ASP A N 1
ATOM 2020 C CA . ASP A 1 252 ? 94.474 14.809 -76.416 1.00 26.56 252 ASP A CA 1
ATOM 2021 C C . ASP A 1 252 ? 93.945 15.833 -75.399 1.00 26.56 252 ASP A C 1
ATOM 2023 O O . ASP A 1 252 ? 94.247 17.028 -75.462 1.00 26.56 252 ASP A O 1
ATOM 2027 N N . GLY A 1 253 ? 93.120 15.308 -74.504 1.00 32.62 253 GLY A N 1
ATOM 2028 C CA . GLY A 1 253 ? 92.269 15.986 -73.543 1.00 32.62 253 GLY A CA 1
ATOM 2029 C C . GLY A 1 253 ? 91.460 14.935 -72.786 1.00 32.62 253 GLY A C 1
ATOM 2030 O O . GLY A 1 253 ? 90.235 14.902 -72.882 1.00 32.62 253 GLY A O 1
ATOM 2031 N N . GLU A 1 254 ? 92.182 14.034 -72.115 1.00 31.62 254 GLU A N 1
ATOM 2032 C CA . GLU A 1 254 ? 91.783 13.404 -70.849 1.00 31.62 254 GLU A CA 1
ATOM 2033 C C . GLU A 1 254 ? 91.039 14.422 -69.951 1.00 31.62 254 GLU A C 1
ATOM 2035 O O . GLU A 1 254 ? 91.418 15.594 -69.900 1.00 31.62 254 GLU A O 1
ATOM 2040 N N . ASP A 1 255 ? 89.973 14.025 -69.253 1.00 32.00 255 ASP A N 1
ATOM 2041 C CA . ASP A 1 255 ? 90.104 13.566 -67.859 1.00 32.00 255 ASP A CA 1
ATOM 2042 C C . ASP A 1 255 ? 88.733 13.447 -67.148 1.00 32.00 255 ASP A C 1
ATOM 2044 O O . ASP A 1 255 ? 87.877 14.333 -67.209 1.00 32.00 255 ASP A O 1
ATOM 2048 N N . ASP A 1 256 ? 88.582 12.323 -66.448 1.00 30.66 256 ASP A N 1
ATOM 2049 C CA . ASP A 1 256 ? 87.799 12.071 -65.234 1.00 30.66 256 ASP A CA 1
ATOM 2050 C C . ASP A 1 256 ? 86.264 12.295 -65.153 1.00 30.66 256 ASP A C 1
ATOM 2052 O O . ASP A 1 256 ? 85.728 13.325 -64.743 1.00 30.66 256 ASP A O 1
ATOM 2056 N N . SER A 1 257 ? 85.533 11.181 -65.293 1.00 45.44 257 SER A N 1
ATOM 2057 C CA . SER A 1 257 ? 84.647 10.703 -64.207 1.00 45.44 257 SER A CA 1
ATOM 2058 C C . SER A 1 257 ? 85.522 9.929 -63.215 1.00 45.44 257 SER A C 1
ATOM 2060 O O . SER A 1 257 ? 86.306 9.134 -63.727 1.00 45.44 257 SER A O 1
ATOM 2062 N N . PRO A 1 258 ? 85.374 9.990 -61.865 1.00 47.31 258 PRO A N 1
ATOM 2063 C CA . PRO A 1 258 ? 84.086 9.764 -61.179 1.00 47.31 258 PRO A CA 1
ATOM 2064 C C . PRO A 1 258 ? 83.944 10.371 -59.749 1.00 47.31 258 PRO A C 1
ATOM 2066 O O . PRO A 1 258 ? 84.891 10.409 -58.978 1.00 47.31 258 PRO A O 1
ATOM 2069 N N . ALA A 1 259 ? 82.730 10.702 -59.288 1.00 33.78 259 ALA A N 1
ATOM 2070 C CA . ALA A 1 259 ? 82.380 10.593 -57.855 1.00 33.78 259 ALA A CA 1
ATOM 2071 C C . ALA A 1 259 ? 80.878 10.782 -57.607 1.00 33.78 259 ALA A C 1
ATOM 2073 O O . ALA A 1 259 ? 80.348 11.881 -57.467 1.00 33.78 259 ALA A O 1
ATOM 2074 N N . LEU A 1 260 ? 80.214 9.643 -57.474 1.00 35.47 260 LEU A N 1
ATOM 2075 C CA . LEU A 1 260 ? 78.997 9.464 -56.701 1.00 35.47 260 LEU A CA 1
ATOM 2076 C C . LEU A 1 260 ? 79.129 10.029 -55.269 1.00 35.47 260 LEU A C 1
ATOM 2078 O O . LEU A 1 260 ? 80.136 9.817 -54.600 1.00 35.47 260 LEU A O 1
ATOM 2082 N N . ARG A 1 261 ? 78.003 10.569 -54.781 1.00 40.50 261 ARG A N 1
ATOM 2083 C CA . ARG A 1 261 ? 77.587 10.718 -53.369 1.00 40.50 261 ARG A CA 1
ATOM 2084 C C . ARG A 1 261 ? 78.152 11.885 -52.542 1.00 40.50 261 ARG A C 1
ATOM 2086 O O . ARG A 1 261 ? 79.098 11.744 -51.775 1.00 40.50 261 ARG A O 1
ATOM 2093 N N . ARG A 1 262 ? 77.341 12.944 -52.476 1.00 40.06 262 ARG A N 1
ATOM 2094 C CA . ARG A 1 262 ? 76.744 13.420 -51.209 1.00 40.06 262 ARG A CA 1
ATOM 2095 C C . ARG A 1 262 ? 75.225 13.429 -51.415 1.00 40.06 262 ARG A C 1
ATOM 2097 O O . ARG A 1 262 ? 74.761 14.099 -52.324 1.00 40.06 262 ARG A O 1
ATOM 2104 N N . ILE A 1 263 ? 74.477 12.476 -50.855 1.00 38.47 263 ILE A N 1
ATOM 2105 C CA . ILE A 1 263 ? 73.986 12.466 -49.461 1.00 38.47 263 ILE A CA 1
ATOM 2106 C C . ILE A 1 263 ? 73.108 13.712 -49.268 1.00 38.47 263 ILE A C 1
ATOM 2108 O O . ILE A 1 263 ? 73.624 14.818 -49.170 1.00 38.47 263 ILE A O 1
ATOM 2112 N N . GLU A 1 264 ? 71.799 13.591 -49.505 1.00 43.19 264 GLU A N 1
ATOM 2113 C CA . GLU A 1 264 ? 70.836 13.066 -48.516 1.00 43.19 264 GLU A CA 1
ATOM 2114 C C . GLU A 1 264 ? 70.709 14.045 -47.345 1.00 43.19 264 GLU A C 1
ATOM 2116 O O . GLU A 1 264 ? 71.390 13.925 -46.333 1.00 43.19 264 GLU A O 1
ATOM 2121 N N . ALA A 1 265 ? 69.849 15.044 -47.528 1.00 41.50 265 ALA A N 1
ATOM 2122 C CA . ALA A 1 265 ? 69.276 15.852 -46.460 1.00 41.50 265 ALA A CA 1
ATOM 2123 C C . ALA A 1 265 ? 68.087 16.632 -47.034 1.00 41.50 265 ALA A C 1
ATOM 2125 O O . ALA A 1 265 ? 68.200 17.828 -47.249 1.00 41.50 265 ALA A O 1
ATOM 2126 N N . ASP A 1 266 ? 66.980 15.950 -47.349 1.00 36.81 266 ASP A N 1
ATOM 2127 C CA . ASP A 1 266 ? 65.711 16.651 -47.629 1.00 36.81 266 ASP A CA 1
ATOM 2128 C C . ASP A 1 266 ? 64.457 15.832 -47.281 1.00 36.81 266 ASP A C 1
ATOM 2130 O O . ASP A 1 266 ? 63.373 16.029 -47.824 1.00 36.81 266 ASP A O 1
ATOM 2134 N N . LEU A 1 267 ? 64.571 14.911 -46.319 1.00 44.06 267 LEU A N 1
ATOM 2135 C CA . LEU A 1 267 ? 63.415 14.219 -45.753 1.00 44.06 267 LEU A CA 1
ATOM 2136 C C . LEU A 1 267 ? 63.577 14.056 -44.238 1.00 44.06 267 LEU A C 1
ATOM 2138 O O . LEU A 1 267 ? 64.434 13.310 -43.775 1.00 44.06 267 LEU A O 1
ATOM 2142 N N . LYS A 1 268 ? 62.655 14.712 -43.515 1.00 39.59 268 LYS A N 1
ATOM 2143 C CA . LYS A 1 268 ? 62.410 14.729 -42.057 1.00 39.59 268 LYS A CA 1
ATOM 2144 C C . LYS A 1 268 ? 63.322 15.648 -41.234 1.00 39.59 268 LYS A C 1
ATOM 2146 O O . LYS A 1 268 ? 64.422 15.262 -40.880 1.00 39.59 268 LYS A O 1
ATOM 2151 N N . THR A 1 269 ? 62.802 16.814 -40.839 1.00 36.34 269 THR A N 1
ATOM 2152 C CA . THR A 1 269 ? 62.233 17.090 -39.494 1.00 36.34 269 THR A CA 1
ATOM 2153 C C . THR A 1 269 ? 62.147 18.603 -39.255 1.00 36.34 269 THR A C 1
ATOM 2155 O O . THR A 1 269 ? 63.191 19.234 -39.169 1.00 36.34 269 THR A O 1
ATOM 2158 N N . GLN A 1 270 ? 60.935 19.154 -39.095 1.00 32.41 270 GLN A N 1
ATOM 2159 C CA . GLN A 1 270 ? 60.502 20.028 -37.981 1.00 32.41 270 GLN A CA 1
ATOM 2160 C C . GLN A 1 270 ? 59.218 20.807 -38.341 1.00 32.41 270 GLN A C 1
ATOM 2162 O O . GLN A 1 270 ? 59.219 21.737 -39.137 1.00 32.41 270 GLN A O 1
ATOM 2167 N N . GLU A 1 271 ? 58.125 20.392 -37.702 1.00 36.47 271 GLU A N 1
ATOM 2168 C CA . GLU A 1 271 ? 57.027 21.236 -37.199 1.00 36.47 271 GLU A CA 1
ATOM 2169 C C . GLU A 1 271 ? 57.567 22.445 -36.379 1.00 36.47 271 GLU A C 1
ATOM 2171 O O . GLU A 1 271 ? 58.723 22.420 -35.956 1.00 36.47 271 GLU A O 1
ATOM 2176 N N . PRO A 1 272 ? 56.731 23.383 -35.898 1.00 46.62 272 PRO A N 1
ATOM 2177 C CA . PRO A 1 272 ? 55.883 24.336 -36.615 1.00 46.62 272 PRO A CA 1
ATOM 2178 C C . PRO A 1 272 ? 56.094 25.767 -36.051 1.00 46.62 272 PRO A C 1
ATOM 2180 O O . PRO A 1 272 ? 56.472 25.944 -34.893 1.00 46.62 272 PRO A O 1
ATOM 2183 N N . GLY A 1 273 ? 55.784 26.831 -36.800 1.00 37.97 273 GLY A N 1
ATOM 2184 C CA . GLY A 1 273 ? 55.643 28.136 -36.142 1.00 37.97 273 GLY A CA 1
ATOM 2185 C C . GLY A 1 273 ? 55.777 29.388 -36.993 1.00 37.97 273 GLY A C 1
ATOM 2186 O O . GLY A 1 273 ? 56.847 29.729 -37.479 1.00 37.97 273 GLY A O 1
ATOM 2187 N N . THR A 1 274 ? 54.689 30.157 -36.965 1.00 44.47 274 THR A N 1
ATOM 2188 C CA . THR A 1 274 ? 54.653 31.626 -36.946 1.00 44.47 274 THR A CA 1
ATOM 2189 C C . THR A 1 274 ? 55.013 32.386 -38.227 1.00 44.47 274 THR A C 1
ATOM 2191 O O . THR A 1 274 ? 56.136 32.836 -38.418 1.00 44.47 274 THR A O 1
ATOM 2194 N N . SER A 1 275 ? 53.977 32.733 -38.994 1.00 34.91 275 SER A N 1
ATOM 2195 C CA . SER A 1 275 ? 53.854 34.088 -39.543 1.00 34.91 275 SER A CA 1
ATOM 2196 C C . SER A 1 275 ? 52.441 34.599 -39.286 1.00 34.91 275 SER A C 1
ATOM 2198 O O . SER A 1 275 ? 51.460 34.072 -39.807 1.00 34.91 275 SER A O 1
ATOM 2200 N N . ALA A 1 276 ? 52.359 35.583 -38.401 1.00 45.44 276 ALA A N 1
ATOM 2201 C CA . ALA A 1 276 ? 51.137 36.236 -37.991 1.00 45.44 276 ALA A CA 1
ATOM 2202 C C . ALA A 1 276 ? 50.575 37.179 -39.069 1.00 45.44 276 ALA A C 1
ATOM 2204 O O . ALA A 1 276 ? 51.298 37.656 -39.937 1.00 45.44 276 ALA A O 1
ATOM 2205 N N . THR A 1 277 ? 49.304 37.510 -38.829 1.00 44.78 277 THR A N 1
ATOM 2206 C CA . THR A 1 277 ? 48.550 38.710 -39.217 1.00 44.78 277 THR A CA 1
ATOM 2207 C C . THR A 1 277 ? 47.718 38.618 -40.486 1.00 44.78 277 THR A C 1
ATOM 2209 O O . THR A 1 277 ? 48.064 39.193 -41.510 1.00 44.78 277 THR A O 1
ATOM 2212 N N . ASP A 1 278 ? 46.512 38.070 -40.328 1.00 36.38 278 ASP A N 1
ATOM 2213 C CA . ASP A 1 278 ? 45.350 38.915 -40.585 1.00 36.38 278 ASP A CA 1
ATOM 2214 C C . ASP A 1 278 ? 44.227 38.645 -39.574 1.00 36.38 278 ASP A C 1
ATOM 2216 O O . ASP A 1 278 ? 43.932 37.503 -39.220 1.00 36.38 278 ASP A O 1
ATOM 2220 N N . LYS A 1 279 ? 43.655 39.721 -39.030 1.00 51.38 279 LYS A N 1
ATOM 2221 C CA . LYS A 1 279 ? 42.570 39.673 -38.044 1.00 51.38 279 LYS A CA 1
ATOM 2222 C C . LYS A 1 279 ? 41.259 39.386 -38.772 1.00 51.38 279 LYS A C 1
ATOM 2224 O O . LYS A 1 279 ? 40.478 40.302 -39.013 1.00 51.38 279 LYS A O 1
ATOM 2229 N N . GLN A 1 280 ? 40.980 38.123 -39.059 1.00 45.34 280 GLN A N 1
ATOM 2230 C CA . GLN A 1 280 ? 39.596 37.672 -39.138 1.00 45.34 280 GLN A CA 1
ATOM 2231 C C . GLN A 1 280 ? 39.224 37.111 -37.770 1.00 45.34 280 GLN A C 1
ATOM 2233 O O . GLN A 1 280 ? 39.671 36.040 -37.372 1.00 45.34 280 GLN A O 1
ATOM 2238 N N . VAL A 1 281 ? 38.443 37.892 -37.022 1.00 52.09 281 VAL A N 1
ATOM 2239 C CA . VAL A 1 281 ? 37.640 37.371 -35.914 1.00 52.09 281 VAL A CA 1
ATOM 2240 C C . VAL A 1 281 ? 36.662 36.398 -36.554 1.00 52.09 281 VAL A C 1
ATOM 2242 O O . VAL A 1 281 ? 35.645 36.799 -37.119 1.00 52.09 281 VAL A O 1
ATOM 2245 N N . ASP A 1 282 ? 37.049 35.129 -36.581 1.00 53.44 282 ASP A N 1
ATOM 2246 C CA . ASP A 1 282 ? 36.218 34.068 -37.108 1.00 53.44 282 ASP A CA 1
ATOM 2247 C C . ASP A 1 282 ? 35.077 33.829 -36.114 1.00 53.44 282 ASP A C 1
ATOM 2249 O O . ASP A 1 282 ? 35.253 33.162 -35.090 1.00 53.44 282 ASP A O 1
ATOM 2253 N N . LEU A 1 283 ? 33.910 34.419 -36.403 1.00 56.09 283 LEU A N 1
ATOM 2254 C CA . LEU A 1 283 ? 32.681 34.247 -35.625 1.00 56.09 283 LEU A CA 1
ATOM 2255 C C . LEU A 1 283 ? 32.340 32.765 -35.421 1.00 56.09 283 LEU A C 1
ATOM 2257 O O . LEU A 1 283 ? 31.687 32.444 -34.434 1.00 56.09 283 LEU A O 1
ATOM 2261 N N . PHE A 1 284 ? 32.786 31.863 -36.303 1.00 50.00 284 PHE A N 1
ATOM 2262 C CA . PHE A 1 284 ? 32.599 30.424 -36.131 1.00 50.00 284 PHE A CA 1
ATOM 2263 C C . PHE A 1 284 ? 33.474 29.863 -35.010 1.00 50.00 284 PHE A C 1
ATOM 2265 O O . PHE A 1 284 ? 32.967 29.137 -34.162 1.00 50.00 284 PHE A O 1
ATOM 2272 N N . SER A 1 285 ? 34.747 30.248 -34.917 1.00 58.88 285 SER A N 1
ATOM 2273 C CA . SER A 1 285 ? 35.604 29.860 -33.788 1.00 58.88 285 SER A CA 1
ATOM 2274 C C . SER A 1 285 ? 35.139 30.447 -32.444 1.00 58.88 285 SER A C 1
ATOM 2276 O O . SER A 1 285 ? 35.234 29.779 -31.417 1.00 58.88 285 SER A O 1
ATOM 2278 N N . GLU A 1 286 ? 34.566 31.656 -32.432 1.00 60.38 286 GLU A N 1
ATOM 2279 C CA . GLU A 1 286 ? 34.091 32.329 -31.212 1.00 60.38 286 GLU A CA 1
ATOM 2280 C C . GLU A 1 286 ? 32.712 31.818 -30.748 1.00 60.38 286 GLU A C 1
ATOM 2282 O O . GLU A 1 286 ? 32.485 31.634 -29.547 1.00 60.38 286 GLU A O 1
ATOM 2287 N N . ILE A 1 287 ? 31.805 31.524 -31.689 1.00 62.28 287 ILE A N 1
ATOM 2288 C CA . ILE A 1 287 ? 30.521 30.862 -31.414 1.00 62.28 287 ILE A CA 1
ATOM 2289 C C . ILE A 1 287 ? 30.765 29.423 -30.971 1.00 62.28 287 ILE A C 1
ATOM 2291 O O . ILE A 1 287 ? 30.251 29.042 -29.923 1.00 62.28 287 ILE A O 1
ATOM 2295 N N . HIS A 1 288 ? 31.607 28.657 -31.670 1.00 64.62 288 HIS A N 1
ATOM 2296 C CA . HIS A 1 288 ? 31.911 27.284 -31.273 1.00 64.62 288 HIS A CA 1
ATOM 2297 C C . HIS A 1 288 ? 32.677 27.215 -29.956 1.00 64.62 288 HIS A C 1
ATOM 2299 O O . HIS A 1 288 ? 32.379 26.341 -29.155 1.00 64.62 288 HIS A O 1
ATOM 2305 N N . LEU A 1 289 ? 33.583 28.148 -29.645 1.00 76.94 289 LEU A N 1
ATOM 2306 C CA . LEU A 1 289 ? 34.232 28.178 -28.330 1.00 76.94 289 LEU A CA 1
ATOM 2307 C C . LEU A 1 289 ? 33.242 28.530 -27.208 1.00 76.94 289 LEU A C 1
ATOM 2309 O O . LEU A 1 289 ? 33.333 27.975 -26.115 1.00 76.94 289 LEU A O 1
ATOM 2313 N N . ASN A 1 290 ? 32.284 29.429 -27.453 1.00 77.06 290 ASN A N 1
ATOM 2314 C CA . ASN A 1 290 ? 31.249 29.763 -26.472 1.00 77.06 290 ASN A CA 1
ATOM 2315 C C . ASN A 1 290 ? 30.205 28.651 -26.307 1.00 77.06 290 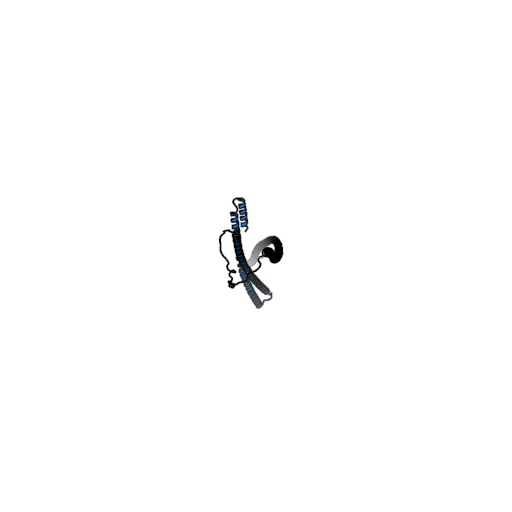ASN A C 1
ATOM 2317 O O . ASN A 1 290 ? 29.748 28.412 -25.190 1.00 77.06 290 ASN A O 1
ATOM 2321 N N . GLU A 1 291 ? 29.822 27.972 -27.385 1.00 79.69 291 GLU A N 1
ATOM 2322 C CA . GLU A 1 291 ? 28.951 26.795 -27.353 1.00 79.69 291 GLU A CA 1
ATOM 2323 C C . GLU A 1 291 ? 29.644 25.621 -26.666 1.00 79.69 291 GLU A C 1
ATOM 2325 O O . GLU A 1 291 ? 29.051 25.000 -25.789 1.00 79.69 291 GLU A O 1
ATOM 2330 N N . LEU A 1 292 ? 30.920 25.383 -26.965 1.00 83.19 292 LEU A N 1
ATOM 2331 C CA . LEU A 1 292 ? 31.722 24.330 -26.349 1.00 83.19 292 LEU A CA 1
ATOM 2332 C C . LEU A 1 292 ? 31.931 24.607 -24.855 1.00 83.19 292 LEU A C 1
ATOM 2334 O O . LEU A 1 292 ? 31.657 23.728 -24.050 1.00 83.19 292 LEU A O 1
ATOM 2338 N N . LYS A 1 293 ? 32.236 25.848 -24.448 1.00 85.69 293 LYS A N 1
ATOM 2339 C CA . LYS A 1 293 ? 32.278 26.238 -23.022 1.00 85.69 293 LYS A CA 1
ATOM 2340 C C . LYS A 1 293 ? 30.922 26.120 -22.320 1.00 85.69 293 LYS A C 1
ATOM 2342 O O . LYS A 1 293 ? 30.864 25.812 -21.130 1.00 85.69 293 LYS A O 1
ATOM 2347 N N . LYS A 1 294 ? 29.812 26.392 -23.019 1.00 87.25 294 LYS A N 1
ATOM 2348 C CA . LYS A 1 294 ? 28.458 26.184 -22.473 1.00 87.25 294 LYS A CA 1
ATOM 2349 C C . LYS A 1 294 ? 28.170 24.699 -22.274 1.00 87.25 294 LYS A C 1
ATOM 2351 O O . LYS A 1 294 ? 27.632 24.348 -21.228 1.00 87.25 294 LYS A O 1
ATOM 2356 N N . LEU A 1 295 ? 28.538 23.856 -23.237 1.00 85.81 295 LEU A N 1
ATOM 2357 C CA . LEU A 1 295 ? 28.396 22.404 -23.153 1.00 85.81 295 LEU A CA 1
ATOM 2358 C C . LEU A 1 295 ? 29.302 21.814 -22.067 1.00 85.81 295 LEU A C 1
ATOM 2360 O O . LEU A 1 295 ? 28.829 20.997 -21.289 1.00 85.81 295 LEU A O 1
ATOM 2364 N N . GLU A 1 296 ? 30.545 22.279 -21.936 1.00 87.81 296 GLU A N 1
ATOM 2365 C CA . GLU A 1 296 ? 31.456 21.901 -20.846 1.00 87.81 296 GLU A CA 1
ATOM 2366 C C . GLU A 1 296 ? 30.867 22.255 -19.481 1.00 87.81 296 GLU A C 1
ATOM 2368 O O . GLU A 1 296 ? 30.821 21.413 -18.590 1.00 87.81 296 GLU A O 1
ATOM 2373 N N . LYS A 1 297 ? 30.328 23.469 -19.321 1.00 93.31 297 LYS A N 1
ATOM 2374 C CA . LYS A 1 297 ? 29.690 23.879 -18.064 1.00 93.31 297 LYS A CA 1
ATOM 2375 C C . LYS A 1 297 ? 28.409 23.091 -17.771 1.00 93.31 297 LYS A C 1
ATOM 2377 O O . LYS A 1 297 ? 28.124 22.798 -16.614 1.00 93.31 297 LYS A O 1
ATOM 2382 N N . GLN A 1 298 ? 27.617 22.764 -18.795 1.00 90.50 298 GLN A N 1
ATOM 2383 C CA . GLN A 1 298 ? 26.438 21.905 -18.643 1.00 90.50 298 GLN A CA 1
ATOM 2384 C C . GLN A 1 298 ? 26.828 20.471 -18.279 1.00 90.50 298 GLN A C 1
ATOM 2386 O O . GLN A 1 298 ? 26.158 19.861 -17.450 1.00 90.50 298 GLN A O 1
ATOM 2391 N N . LEU A 1 299 ? 27.920 19.958 -18.848 1.00 90.25 299 LEU A N 1
ATOM 2392 C CA . LEU A 1 299 ? 28.471 18.650 -18.519 1.00 90.25 299 LEU A CA 1
ATOM 2393 C C . LEU A 1 299 ? 28.984 18.619 -17.076 1.00 90.25 299 LEU A C 1
ATOM 2395 O O . LEU A 1 299 ? 28.614 17.719 -16.335 1.00 90.25 299 LEU A O 1
ATOM 2399 N N . GLU A 1 300 ? 29.743 19.628 -16.646 1.00 93.81 300 GLU A N 1
ATOM 2400 C CA . GLU A 1 300 ? 30.243 19.744 -15.270 1.00 93.81 300 GLU A CA 1
ATOM 2401 C C . GLU A 1 300 ? 29.090 19.839 -14.254 1.00 93.81 300 GLU A C 1
ATOM 2403 O O . GLU A 1 300 ? 29.102 19.174 -13.215 1.00 93.81 300 GLU A O 1
ATOM 2408 N N . LEU A 1 301 ? 28.036 20.602 -14.576 1.00 91.88 301 LEU A N 1
ATOM 2409 C CA . LEU A 1 301 ? 26.818 20.650 -13.765 1.00 91.88 301 LEU A CA 1
ATOM 2410 C C . LEU A 1 301 ? 26.130 19.282 -13.704 1.00 91.88 301 LEU A C 1
ATOM 2412 O O . LEU A 1 301 ? 25.838 18.813 -12.606 1.00 91.88 301 LEU A O 1
ATOM 2416 N N . ALA A 1 302 ? 25.942 18.608 -14.839 1.00 89.19 302 ALA A N 1
ATOM 2417 C CA . ALA A 1 302 ? 25.338 17.278 -14.886 1.00 89.19 302 ALA A CA 1
ATOM 2418 C C . ALA A 1 302 ? 26.176 16.224 -14.135 1.00 89.19 302 ALA A C 1
ATOM 2420 O O . ALA A 1 302 ? 25.623 15.349 -13.467 1.00 89.19 302 ALA A O 1
ATOM 2421 N N . GLU A 1 303 ? 27.507 16.311 -14.189 1.00 92.44 303 GLU A N 1
ATOM 2422 C CA . GLU A 1 303 ? 28.419 15.458 -13.424 1.00 92.44 303 GLU A CA 1
ATOM 2423 C C . GLU A 1 303 ? 28.313 15.725 -11.917 1.00 92.44 303 GLU A C 1
ATOM 2425 O O . GLU A 1 303 ? 28.258 14.776 -11.127 1.00 92.44 303 GLU A O 1
ATOM 2430 N N . SER A 1 304 ? 28.199 16.994 -11.511 1.00 93.69 304 SER A N 1
ATOM 2431 C CA . SER A 1 304 ? 27.987 17.375 -10.110 1.00 93.69 304 SER A CA 1
ATOM 2432 C C . SER A 1 304 ? 26.621 16.915 -9.577 1.00 93.69 304 SER A C 1
ATOM 2434 O O . SER A 1 304 ? 26.534 16.370 -8.473 1.00 93.69 304 SER A O 1
ATOM 2436 N N . GLU A 1 305 ? 25.561 17.032 -10.383 1.00 92.44 305 GLU A N 1
ATOM 2437 C CA . GLU A 1 305 ? 24.218 16.548 -10.056 1.00 92.44 305 GLU A CA 1
ATOM 2438 C C . GLU A 1 305 ? 24.193 15.023 -9.962 1.00 92.44 305 GLU A C 1
ATOM 2440 O O . GLU A 1 305 ? 23.648 14.470 -9.007 1.00 92.44 305 GLU A O 1
ATOM 2445 N N . LYS A 1 306 ? 24.854 14.322 -10.891 1.00 89.75 306 LYS A N 1
ATOM 2446 C CA . LYS A 1 306 ? 25.021 12.865 -10.833 1.00 89.75 306 LYS A CA 1
ATOM 2447 C C . LYS A 1 306 ? 25.739 12.438 -9.553 1.00 89.75 306 LYS A C 1
ATOM 2449 O O . LYS A 1 306 ? 25.311 11.470 -8.920 1.00 89.75 306 LYS A O 1
ATOM 2454 N N . ALA A 1 307 ? 26.801 13.138 -9.151 1.00 92.50 307 ALA A N 1
ATOM 2455 C CA . ALA A 1 307 ? 27.512 12.852 -7.907 1.00 92.50 307 ALA A CA 1
ATOM 2456 C C . ALA A 1 307 ? 26.604 13.049 -6.680 1.00 92.50 307 ALA A C 1
ATOM 2458 O O . ALA A 1 307 ? 26.534 12.166 -5.822 1.00 92.50 307 ALA A O 1
ATOM 2459 N N . HIS A 1 308 ? 25.840 14.144 -6.639 1.00 91.81 308 HIS A N 1
ATOM 2460 C CA . HIS A 1 308 ? 24.892 14.424 -5.560 1.00 91.81 308 HIS A CA 1
ATOM 2461 C C . HIS A 1 308 ? 23.749 13.398 -5.503 1.00 91.81 308 HIS A C 1
ATOM 2463 O O . HIS A 1 308 ? 23.394 12.922 -4.425 1.00 91.81 308 HIS A O 1
ATOM 2469 N N . LEU A 1 309 ? 23.168 13.020 -6.644 1.00 88.56 309 LEU A N 1
ATOM 2470 C CA . LEU A 1 309 ? 22.110 12.008 -6.708 1.00 88.56 309 LEU A CA 1
ATOM 2471 C C . LEU A 1 309 ? 22.626 10.628 -6.292 1.00 88.56 309 LEU A C 1
ATOM 2473 O O . LEU A 1 309 ? 21.926 9.895 -5.599 1.00 88.56 309 LEU A O 1
ATOM 2477 N N . THR A 1 310 ? 23.865 10.291 -6.655 1.00 88.94 310 THR A N 1
ATOM 2478 C CA . THR A 1 310 ? 24.503 9.034 -6.238 1.00 88.94 310 THR A CA 1
ATOM 2479 C C . THR A 1 310 ? 24.750 9.008 -4.728 1.00 88.94 310 THR A C 1
ATOM 2481 O O . THR A 1 310 ? 24.554 7.972 -4.092 1.00 88.94 310 THR A O 1
ATOM 2484 N N . GLN A 1 311 ? 25.141 10.141 -4.139 1.00 93.06 311 GLN A N 1
ATOM 2485 C CA . GLN A 1 311 ? 25.291 10.274 -2.691 1.00 93.06 311 GLN A CA 1
ATOM 2486 C C . GLN A 1 311 ? 23.939 10.141 -1.972 1.00 93.06 311 GLN A C 1
ATOM 2488 O O . GLN A 1 311 ? 23.819 9.317 -1.068 1.00 93.06 311 GLN A O 1
ATOM 2493 N N . ASN A 1 312 ? 22.901 10.843 -2.438 1.00 87.69 312 ASN A N 1
ATOM 2494 C CA . ASN A 1 312 ? 21.544 10.727 -1.890 1.00 87.69 312 ASN A CA 1
ATOM 2495 C C . ASN A 1 312 ? 21.003 9.294 -1.988 1.00 87.69 312 ASN A C 1
ATOM 2497 O O . ASN A 1 312 ? 20.346 8.812 -1.069 1.00 87.69 312 ASN A O 1
ATOM 2501 N N . LEU A 1 313 ? 21.278 8.597 -3.096 1.00 85.69 313 LEU A N 1
ATOM 2502 C CA . LEU A 1 313 ? 20.875 7.204 -3.268 1.00 85.69 313 LEU A CA 1
ATOM 2503 C C . LEU A 1 313 ? 21.549 6.301 -2.229 1.00 85.69 313 LEU A C 1
ATOM 2505 O O . LEU A 1 313 ? 20.871 5.465 -1.638 1.00 85.69 313 LEU A O 1
ATOM 2509 N N . ARG A 1 314 ? 22.850 6.487 -1.965 1.00 91.50 314 ARG A N 1
ATOM 2510 C CA . ARG A 1 314 ? 23.564 5.738 -0.916 1.00 91.50 314 ARG A CA 1
ATOM 2511 C C . ARG A 1 314 ? 23.022 6.031 0.478 1.00 91.50 314 ARG A C 1
ATOM 2513 O O . ARG A 1 314 ? 22.850 5.104 1.260 1.00 91.50 314 ARG A O 1
ATOM 2520 N N . GLU A 1 315 ? 22.746 7.293 0.789 1.00 88.94 315 GLU A N 1
ATOM 2521 C CA . GLU A 1 315 ? 22.179 7.690 2.083 1.00 88.94 315 GLU A CA 1
ATOM 2522 C C . GLU A 1 315 ? 20.772 7.115 2.278 1.00 88.94 315 GLU A C 1
ATOM 2524 O O . GLU A 1 315 ? 20.472 6.565 3.337 1.00 88.94 315 GLU A O 1
ATOM 2529 N N . SER A 1 316 ? 19.942 7.145 1.231 1.00 76.44 316 SER A N 1
ATOM 2530 C CA . SER A 1 316 ? 18.616 6.524 1.235 1.00 76.44 316 SER A CA 1
ATOM 2531 C C . SER A 1 316 ? 18.696 5.002 1.397 1.00 76.44 316 SER A C 1
ATOM 2533 O O . SER A 1 316 ? 17.970 4.440 2.215 1.00 76.44 316 SER A O 1
ATOM 2535 N N . GLN A 1 317 ? 19.616 4.331 0.694 1.00 83.25 317 GLN A N 1
ATOM 2536 C CA . GLN A 1 317 ? 19.860 2.891 0.846 1.00 83.25 317 GLN A CA 1
ATOM 2537 C C . GLN A 1 317 ? 20.295 2.536 2.274 1.00 83.25 317 GLN A C 1
ATOM 2539 O O . GLN A 1 317 ? 19.723 1.633 2.880 1.00 83.25 317 GLN A O 1
ATOM 2544 N N . TYR A 1 318 ? 21.237 3.291 2.844 1.00 89.88 318 TYR A N 1
ATOM 2545 C CA . TYR A 1 318 ? 21.689 3.101 4.222 1.00 89.88 318 TYR A CA 1
ATOM 2546 C C . TYR A 1 318 ? 20.559 3.317 5.243 1.00 89.88 318 TYR A C 1
ATOM 2548 O O . TYR A 1 318 ? 20.416 2.541 6.189 1.00 89.88 318 TYR A O 1
ATOM 2556 N N . ALA A 1 319 ? 19.717 4.337 5.047 1.00 81.06 319 ALA A N 1
ATOM 2557 C CA . ALA A 1 319 ? 18.563 4.592 5.907 1.00 81.06 319 ALA A CA 1
ATOM 2558 C C . ALA A 1 319 ? 17.535 3.447 5.847 1.00 81.06 319 ALA A C 1
ATOM 2560 O O . ALA A 1 319 ? 17.020 3.028 6.888 1.00 81.06 319 ALA A O 1
ATOM 2561 N N . VAL A 1 320 ? 17.277 2.901 4.652 1.00 79.50 320 VAL A N 1
ATOM 2562 C CA . VAL A 1 320 ? 16.392 1.741 4.470 1.00 79.50 320 VAL A CA 1
ATOM 2563 C C . VAL A 1 320 ? 16.960 0.513 5.180 1.00 79.50 320 VAL A C 1
ATOM 2565 O O . VAL A 1 320 ? 16.243 -0.092 5.976 1.00 79.50 320 VAL A O 1
ATOM 2568 N N . GLU A 1 321 ? 18.239 0.183 4.984 1.00 88.00 321 GLU A N 1
ATOM 2569 C CA . GLU A 1 321 ? 18.888 -0.948 5.666 1.00 88.00 321 GLU A CA 1
ATOM 2570 C C . GLU A 1 321 ? 18.851 -0.799 7.194 1.00 88.00 321 GLU A C 1
ATOM 2572 O O . GLU A 1 321 ? 18.510 -1.747 7.906 1.00 88.00 321 GLU A O 1
ATOM 2577 N N . LYS A 1 322 ? 19.122 0.406 7.716 1.00 85.88 322 LYS A N 1
ATOM 2578 C CA . LYS A 1 322 ? 19.009 0.704 9.151 1.00 85.88 322 LYS A CA 1
ATOM 2579 C C . LYS A 1 322 ? 17.582 0.457 9.656 1.00 85.88 322 LYS A C 1
ATOM 2581 O O . LYS A 1 322 ? 17.405 -0.270 10.632 1.00 85.88 322 LYS A O 1
ATOM 2586 N N . SER A 1 323 ? 16.569 0.988 8.966 1.00 78.62 323 SER A N 1
ATOM 2587 C CA . SER A 1 323 ? 15.158 0.806 9.346 1.00 78.62 323 SER A CA 1
ATOM 2588 C C . SER A 1 323 ? 14.700 -0.657 9.268 1.00 78.62 323 SER A C 1
ATOM 2590 O O . SER A 1 323 ? 13.927 -1.112 10.110 1.00 78.62 323 SER A O 1
ATOM 2592 N N . GLN A 1 324 ? 15.217 -1.429 8.308 1.00 84.69 324 GLN A N 1
ATOM 2593 C CA . GLN A 1 324 ? 14.921 -2.853 8.170 1.00 84.69 324 GLN A CA 1
ATOM 2594 C C . GLN A 1 324 ? 15.520 -3.664 9.326 1.00 84.69 324 GLN A C 1
ATOM 2596 O O . GLN A 1 324 ? 14.852 -4.552 9.856 1.00 84.69 324 GLN A O 1
ATOM 2601 N N . ASN A 1 325 ? 16.743 -3.339 9.752 1.00 85.56 325 ASN A N 1
ATOM 2602 C CA . ASN A 1 325 ? 17.382 -3.968 10.910 1.00 85.56 325 ASN A CA 1
ATOM 2603 C C . ASN A 1 325 ? 16.654 -3.624 12.220 1.00 85.56 325 ASN A C 1
ATOM 2605 O O . ASN A 1 325 ? 16.433 -4.504 13.054 1.00 85.56 325 ASN A O 1
ATOM 2609 N N . GLU A 1 326 ? 16.221 -2.371 12.385 1.00 83.25 326 GLU A N 1
ATOM 2610 C CA . GLU A 1 326 ? 15.362 -1.960 13.504 1.00 83.25 326 GLU A CA 1
ATOM 2611 C C . GLU A 1 326 ? 14.039 -2.746 13.496 1.00 83.25 326 GLU A C 1
ATOM 2613 O O . GLU A 1 326 ? 13.651 -3.311 14.519 1.00 83.25 326 GLU A O 1
ATOM 2618 N N . LEU A 1 327 ? 13.388 -2.884 12.334 1.00 83.50 327 LEU A N 1
ATOM 2619 C CA . LEU A 1 327 ? 12.156 -3.664 12.182 1.00 83.50 327 LEU A CA 1
ATOM 2620 C C . LEU A 1 327 ? 12.350 -5.148 12.518 1.00 83.50 327 LEU A C 1
ATOM 2622 O O . LEU A 1 327 ? 11.517 -5.731 13.210 1.00 83.50 327 LEU A O 1
ATOM 2626 N N . GLN A 1 328 ? 13.449 -5.764 12.079 1.00 87.44 328 GLN A N 1
ATOM 2627 C CA . GLN A 1 328 ? 13.773 -7.147 12.442 1.00 87.44 328 GLN A CA 1
ATOM 2628 C C . GLN A 1 328 ? 13.955 -7.311 13.957 1.00 87.44 328 GLN A C 1
ATOM 2630 O O . GLN A 1 328 ? 13.458 -8.283 14.528 1.00 87.44 328 GLN A O 1
ATOM 2635 N N . SER A 1 329 ? 14.597 -6.341 14.618 1.00 85.69 329 SER A N 1
ATOM 2636 C CA . SER A 1 329 ? 14.720 -6.303 16.080 1.00 85.69 329 SER A CA 1
ATOM 2637 C C . SER A 1 329 ? 13.349 -6.203 16.766 1.00 85.69 329 SER A C 1
ATOM 2639 O O . SER A 1 329 ? 13.066 -6.960 17.699 1.00 85.69 329 SER A O 1
ATOM 2641 N N . PHE A 1 330 ? 12.444 -5.354 16.259 1.00 83.88 330 PHE A N 1
ATOM 2642 C CA . PHE A 1 330 ? 11.068 -5.266 16.763 1.00 83.88 330 PHE A CA 1
ATOM 2643 C C . PHE A 1 330 ? 10.301 -6.579 16.601 1.00 83.88 330 PHE A C 1
ATOM 2645 O O . PHE A 1 330 ? 9.656 -7.030 17.547 1.00 83.88 330 PHE A O 1
ATOM 2652 N N . VAL A 1 331 ? 10.391 -7.221 15.434 1.00 87.00 331 VAL A N 1
ATOM 2653 C CA . VAL A 1 331 ? 9.735 -8.511 15.180 1.00 87.00 331 VAL A CA 1
ATOM 2654 C C . VAL A 1 331 ? 10.252 -9.580 16.144 1.00 87.00 331 VAL A C 1
ATOM 2656 O O . VAL A 1 331 ? 9.448 -10.294 16.742 1.00 87.00 331 VAL A O 1
ATOM 2659 N N . ALA A 1 332 ? 11.568 -9.659 16.364 1.00 87.62 332 ALA A N 1
ATOM 2660 C CA . ALA A 1 332 ? 12.150 -10.585 17.335 1.00 87.62 332 ALA A CA 1
ATOM 2661 C C . ALA A 1 332 ? 11.622 -10.333 18.759 1.00 87.62 332 ALA A C 1
ATOM 2663 O O . ALA A 1 332 ? 11.266 -11.279 19.465 1.00 87.62 332 ALA A O 1
ATOM 2664 N N . ARG A 1 333 ? 11.488 -9.061 19.158 1.00 85.31 333 ARG A N 1
ATOM 2665 C CA . ARG A 1 333 ? 10.932 -8.683 20.464 1.00 85.31 333 ARG A CA 1
ATOM 2666 C C . ARG A 1 333 ? 9.459 -9.075 20.609 1.00 85.31 333 ARG A C 1
ATOM 2668 O O . ARG A 1 333 ? 9.068 -9.600 21.646 1.00 85.31 333 ARG A O 1
ATOM 2675 N N . ILE A 1 334 ? 8.645 -8.871 19.572 1.00 87.25 334 ILE A N 1
ATOM 2676 C CA . ILE A 1 334 ? 7.227 -9.270 19.566 1.00 87.25 334 ILE A CA 1
ATOM 2677 C C . ILE A 1 334 ? 7.093 -10.790 19.717 1.00 87.25 334 ILE A C 1
ATOM 2679 O O . ILE A 1 334 ? 6.245 -11.260 20.476 1.00 87.25 334 ILE A O 1
ATOM 2683 N N . VAL A 1 335 ? 7.949 -11.564 19.042 1.00 90.25 335 VAL A N 1
ATOM 2684 C CA . VAL A 1 335 ? 7.984 -13.029 19.177 1.00 90.25 335 VAL A CA 1
ATOM 2685 C C . VAL A 1 335 ? 8.335 -13.446 20.609 1.00 90.25 335 VAL A C 1
ATOM 2687 O O . VAL A 1 335 ? 7.692 -14.341 21.158 1.00 90.25 335 VAL A O 1
ATOM 2690 N N . GLN A 1 336 ? 9.299 -12.776 21.245 1.00 89.62 336 GLN A N 1
ATOM 2691 C CA . GLN A 1 336 ? 9.644 -13.021 22.647 1.00 89.62 336 GLN A CA 1
ATOM 2692 C C . GLN A 1 336 ? 8.478 -12.686 23.595 1.00 89.62 336 GLN A C 1
ATOM 2694 O O . GLN A 1 336 ? 8.153 -13.477 24.481 1.00 89.62 336 GLN A O 1
ATOM 2699 N N . LEU A 1 337 ? 7.781 -11.569 23.361 1.00 89.12 337 LEU A N 1
ATOM 2700 C CA . LEU A 1 337 ? 6.597 -11.179 24.130 1.00 89.12 337 LEU A CA 1
ATOM 2701 C C . LEU A 1 337 ? 5.480 -12.232 24.017 1.00 89.12 337 LEU A C 1
ATOM 2703 O O . LEU A 1 337 ? 4.880 -12.629 25.016 1.00 89.12 337 LEU A O 1
ATOM 2707 N N . ALA A 1 338 ? 5.241 -12.740 22.805 1.00 89.12 338 ALA A N 1
ATOM 2708 C CA . ALA A 1 338 ? 4.278 -13.808 22.562 1.00 89.12 338 ALA A CA 1
ATOM 2709 C C . ALA A 1 338 ? 4.649 -15.103 23.307 1.00 89.12 338 ALA A C 1
ATOM 2711 O O . ALA A 1 338 ? 3.765 -15.762 23.858 1.00 89.12 338 ALA A O 1
ATOM 2712 N N . ALA A 1 339 ? 5.939 -15.446 23.385 1.00 90.06 339 ALA A N 1
ATOM 2713 C CA . ALA A 1 339 ? 6.412 -16.605 24.141 1.00 90.06 339 ALA A CA 1
ATOM 2714 C C . ALA A 1 339 ? 6.146 -16.461 25.650 1.00 90.06 339 ALA A C 1
ATOM 2716 O O . ALA A 1 339 ? 5.660 -17.399 26.280 1.00 90.06 339 ALA A O 1
ATOM 2717 N N . HIS A 1 340 ? 6.376 -15.281 26.231 1.00 88.88 340 HIS A N 1
ATOM 2718 C CA . HIS A 1 340 ? 6.058 -15.025 27.639 1.00 88.88 340 HIS A CA 1
ATOM 2719 C C . HIS A 1 340 ? 4.547 -15.097 27.932 1.00 88.88 340 HIS A C 1
ATOM 2721 O O . HIS A 1 340 ? 4.134 -15.668 28.944 1.00 88.88 340 HIS A O 1
ATOM 2727 N N . VAL A 1 341 ? 3.697 -14.596 27.027 1.00 89.88 341 VAL A N 1
ATOM 2728 C CA . VAL A 1 341 ? 2.232 -14.742 27.143 1.00 89.88 341 VAL A CA 1
ATOM 2729 C C . VAL A 1 341 ? 1.814 -16.217 27.101 1.00 89.88 341 VAL A C 1
ATOM 2731 O O . VAL A 1 341 ? 0.972 -16.642 27.892 1.00 89.88 341 VAL A O 1
ATOM 2734 N N . GLN A 1 342 ? 2.429 -17.026 26.234 1.00 89.69 342 GLN A N 1
ATOM 2735 C CA . GLN A 1 342 ? 2.191 -18.473 26.186 1.00 89.69 342 GLN A CA 1
ATOM 2736 C C . GLN A 1 342 ? 2.659 -19.181 27.468 1.00 89.69 342 GLN A C 1
ATOM 2738 O O . GLN A 1 342 ? 1.949 -20.048 27.979 1.00 89.69 342 GLN A O 1
ATOM 2743 N N . SER A 1 343 ? 3.802 -18.784 28.036 1.00 88.38 343 SER A N 1
ATOM 2744 C CA . SER A 1 343 ? 4.287 -19.288 29.329 1.00 88.38 343 SER A CA 1
ATOM 2745 C C . SER A 1 343 ? 3.317 -18.973 30.471 1.00 88.38 343 SER A C 1
ATOM 2747 O O . SER A 1 343 ? 3.018 -19.854 31.280 1.00 88.38 343 SER A O 1
ATOM 2749 N N . LEU A 1 344 ? 2.762 -17.756 30.513 1.00 87.81 344 LEU A N 1
ATOM 2750 C CA . LEU A 1 344 ? 1.719 -17.382 31.475 1.00 87.81 344 LEU A CA 1
ATOM 2751 C C . LEU A 1 344 ? 0.430 -18.178 31.277 1.00 87.81 344 LEU A C 1
ATOM 2753 O O . LEU A 1 344 ? -0.172 -18.622 32.255 1.00 87.81 344 LEU A O 1
ATOM 2757 N N . HIS A 1 345 ? 0.025 -18.406 30.029 1.00 87.25 345 HIS A N 1
ATOM 2758 C CA . HIS A 1 345 ? -1.133 -19.238 29.722 1.00 87.25 345 HIS A CA 1
ATOM 2759 C C . HIS A 1 345 ? -0.932 -20.688 30.197 1.00 87.25 345 HIS A C 1
ATOM 2761 O O . HIS A 1 345 ? -1.818 -21.271 30.822 1.00 87.25 345 HIS A O 1
ATOM 2767 N N . HIS A 1 346 ? 0.264 -21.251 29.999 1.00 87.25 346 HIS A N 1
ATOM 2768 C CA . HIS A 1 346 ? 0.625 -22.581 30.500 1.00 87.25 346 HIS A CA 1
ATOM 2769 C C . HIS A 1 346 ? 0.656 -22.650 32.030 1.00 87.25 346 HIS A C 1
ATOM 2771 O O . HIS A 1 346 ? 0.193 -23.625 32.621 1.00 87.25 346 HIS A O 1
ATOM 2777 N N . LEU A 1 347 ? 1.173 -21.608 32.690 1.00 84.88 347 LEU A N 1
ATOM 2778 C CA . LEU A 1 347 ? 1.123 -21.489 34.148 1.00 84.88 347 LEU A CA 1
ATOM 2779 C C . LEU A 1 347 ? -0.326 -21.432 34.638 1.00 84.88 347 LEU A C 1
ATOM 2781 O O . LEU A 1 347 ? -0.661 -22.112 35.604 1.00 84.88 347 LEU A O 1
ATOM 2785 N N . HIS A 1 348 ? -1.198 -20.676 33.971 1.00 80.75 348 HIS A N 1
ATOM 2786 C CA . HIS A 1 348 ? -2.620 -20.602 34.306 1.00 80.75 348 HIS A CA 1
ATOM 2787 C C . HIS A 1 348 ? -3.336 -21.952 34.133 1.00 80.75 348 HIS A C 1
ATOM 2789 O O . HIS A 1 348 ? -4.105 -22.348 35.002 1.00 80.75 348 HIS A O 1
ATOM 2795 N N . SER A 1 349 ? -3.019 -22.714 33.082 1.00 81.62 349 SER A N 1
ATOM 2796 C CA . SER A 1 349 ? -3.579 -24.058 32.865 1.00 81.62 349 SER A CA 1
ATOM 2797 C C . SER A 1 349 ? -3.178 -25.082 33.937 1.00 81.62 349 SER A C 1
ATOM 2799 O O . SER A 1 349 ? -3.815 -26.128 34.039 1.00 81.62 349 SER A O 1
ATOM 2801 N N . LYS A 1 350 ? -2.123 -24.819 34.717 1.00 77.44 350 LYS A N 1
ATOM 2802 C CA . LYS A 1 350 ? -1.641 -25.690 35.803 1.00 77.44 350 LYS A CA 1
ATOM 2803 C C . LYS A 1 350 ? -2.183 -25.305 37.182 1.00 77.44 350 LYS A C 1
ATOM 2805 O O . LYS A 1 350 ? -1.698 -25.833 38.184 1.00 77.44 350 LYS A O 1
ATOM 2810 N N . LEU A 1 351 ? -3.140 -24.378 37.257 1.00 72.31 351 LEU A N 1
ATOM 2811 C CA . LEU A 1 351 ? -3.741 -23.984 38.528 1.00 72.31 351 LEU A CA 1
ATOM 2812 C C . LEU A 1 351 ? -4.440 -25.201 39.174 1.00 72.31 351 LEU A C 1
ATOM 2814 O O . LEU A 1 351 ? -5.223 -25.865 38.494 1.00 72.31 351 LEU A O 1
ATOM 2818 N N . PRO A 1 352 ? -4.194 -25.513 40.460 1.00 64.50 352 PRO A N 1
ATOM 2819 C CA . PRO A 1 352 ? -4.870 -26.625 41.121 1.00 64.50 352 PRO A CA 1
ATOM 2820 C C . PRO A 1 352 ? -6.385 -26.377 41.189 1.00 64.50 352 PRO A C 1
ATOM 2822 O O . PRO A 1 352 ? -6.821 -25.381 41.776 1.00 64.50 352 PRO A O 1
ATOM 2825 N N . GLU A 1 353 ? -7.186 -27.279 40.612 1.00 63.09 353 GLU A N 1
ATOM 2826 C CA . GLU A 1 353 ? -8.649 -27.270 40.750 1.00 63.09 353 GLU A CA 1
ATOM 2827 C C . GLU A 1 353 ? -9.066 -27.364 42.226 1.00 63.09 353 GLU A C 1
ATOM 2829 O O . GLU A 1 353 ? -8.412 -28.023 43.041 1.00 63.09 353 GLU A O 1
ATOM 2834 N N . LYS A 1 354 ? -10.172 -26.694 42.581 1.00 58.34 354 LYS A N 1
ATOM 2835 C CA . LYS A 1 354 ? -10.729 -26.697 43.942 1.00 58.34 354 LYS A CA 1
ATOM 2836 C C . LYS A 1 354 ? -11.096 -28.125 44.366 1.00 58.34 354 LYS A C 1
ATOM 2838 O O . LYS A 1 354 ? -12.149 -28.635 43.992 1.00 58.34 354 LYS A O 1
ATOM 2843 N N . GLN A 1 355 ? -10.254 -28.741 45.192 1.00 55.12 355 GLN A N 1
ATOM 2844 C CA . GLN A 1 355 ? -10.567 -30.011 45.846 1.00 55.12 355 GLN A CA 1
ATOM 2845 C C . GLN A 1 355 ? -11.706 -29.804 46.856 1.00 55.12 355 GLN A C 1
ATOM 2847 O O . GLN A 1 355 ? -11.666 -28.883 47.669 1.00 55.12 355 GLN A O 1
ATOM 2852 N N . THR A 1 356 ? -12.737 -30.645 46.762 1.00 48.25 356 THR A N 1
ATOM 2853 C CA . THR A 1 356 ? -14.010 -30.546 47.501 1.00 48.25 356 THR A CA 1
ATOM 2854 C C . THR A 1 356 ? -14.110 -31.520 48.684 1.00 48.25 356 THR A C 1
ATOM 2856 O O . THR A 1 356 ? -15.160 -31.603 49.311 1.00 48.25 356 THR A O 1
ATOM 2859 N N . GLU A 1 357 ? -13.037 -32.238 49.024 1.00 53.91 357 GLU A N 1
ATOM 2860 C CA . GLU A 1 357 ? -13.029 -33.258 50.085 1.00 53.91 357 GLU A CA 1
ATOM 2861 C C . GLU A 1 357 ? -12.120 -32.884 51.267 1.00 53.91 357 GLU A C 1
ATOM 2863 O O . GLU A 1 357 ? -11.168 -32.120 51.105 1.00 53.91 357 GLU A O 1
ATOM 2868 N N . GLU A 1 358 ? -12.415 -33.446 52.451 1.00 55.81 358 GLU A N 1
ATOM 2869 C CA . GLU A 1 358 ? -11.725 -33.220 53.734 1.00 55.81 358 GLU A CA 1
ATOM 2870 C C . GLU A 1 358 ? -10.197 -33.075 53.590 1.00 55.81 358 GLU A C 1
ATOM 2872 O O . GLU A 1 358 ? -9.438 -34.025 53.352 1.00 55.81 358 GLU A O 1
ATOM 2877 N N . THR A 1 359 ? -9.737 -31.833 53.745 1.00 60.12 359 THR A N 1
ATOM 2878 C CA . THR A 1 359 ? -8.331 -31.445 53.663 1.00 60.12 359 THR A CA 1
ATOM 2879 C C . THR A 1 359 ? -7.632 -31.693 54.993 1.00 60.12 359 THR A C 1
ATOM 2881 O O . THR A 1 359 ? -7.863 -30.982 55.970 1.00 60.12 359 THR A O 1
ATOM 2884 N N . THR A 1 360 ? -6.720 -32.666 55.030 1.00 75.25 360 THR A N 1
ATOM 2885 C CA . THR A 1 360 ? -5.722 -32.764 56.102 1.00 75.25 360 THR A CA 1
ATOM 2886 C C . THR A 1 360 ? -4.784 -31.549 56.059 1.00 75.25 360 THR A C 1
ATOM 2888 O O . THR A 1 360 ? -4.553 -30.975 54.991 1.00 75.25 360 THR A O 1
ATOM 2891 N N . LEU A 1 361 ? -4.216 -31.156 57.207 1.00 74.69 361 LEU A N 1
ATOM 2892 C CA . LEU A 1 361 ? -3.305 -30.002 57.317 1.00 74.69 361 LEU A CA 1
ATOM 2893 C C . LEU A 1 361 ? -2.132 -30.084 56.314 1.00 74.69 361 LEU A C 1
ATOM 2895 O O . LEU A 1 361 ? -1.745 -29.076 55.729 1.00 74.69 361 LEU A O 1
ATOM 2899 N N . ASP A 1 362 ? -1.629 -31.292 56.044 1.00 76.75 362 ASP A N 1
ATOM 2900 C CA . ASP A 1 362 ? -0.563 -31.534 55.063 1.00 76.75 362 ASP A CA 1
ATOM 2901 C C . ASP A 1 362 ? -0.998 -31.267 53.615 1.00 76.75 362 ASP A C 1
ATOM 2903 O O . ASP A 1 362 ? -0.232 -30.685 52.847 1.00 76.75 362 ASP A O 1
ATOM 2907 N N . LYS A 1 363 ? -2.238 -31.612 53.236 1.00 77.88 363 LYS A N 1
ATOM 2908 C CA . LYS A 1 363 ? -2.787 -31.295 51.903 1.00 77.88 363 LYS A CA 1
ATOM 2909 C C . LYS A 1 363 ? -2.969 -29.788 51.726 1.00 77.88 363 LYS A C 1
ATOM 2911 O O . LYS A 1 363 ? -2.690 -29.261 50.651 1.00 77.88 363 LYS A O 1
ATOM 2916 N N . LEU A 1 364 ? -3.390 -29.090 52.784 1.00 76.06 364 LEU A N 1
ATOM 2917 C CA . LEU A 1 364 ? -3.517 -27.633 52.776 1.00 76.06 364 LEU A CA 1
ATOM 2918 C C . LEU A 1 364 ? -2.145 -26.960 52.623 1.00 76.06 364 LEU A C 1
ATOM 2920 O O . LEU A 1 364 ? -1.984 -26.091 51.769 1.00 76.06 364 LEU A O 1
ATOM 2924 N N . ASN A 1 365 ? -1.140 -27.406 53.382 1.00 81.94 365 ASN A N 1
ATOM 2925 C CA . ASN A 1 365 ? 0.233 -26.913 53.259 1.00 81.94 365 ASN A CA 1
ATOM 2926 C C . ASN A 1 365 ? 0.808 -27.169 51.858 1.00 81.94 365 ASN A C 1
ATOM 2928 O O . ASN A 1 365 ? 1.428 -26.281 51.275 1.00 81.94 365 ASN A O 1
ATOM 2932 N N . GLN A 1 366 ? 0.555 -28.344 51.276 1.00 81.94 366 GLN A N 1
ATOM 2933 C CA . GLN A 1 366 ? 1.000 -28.674 49.923 1.00 81.94 366 GLN A CA 1
ATOM 2934 C C . GLN A 1 366 ? 0.312 -27.806 48.855 1.00 81.94 366 GLN A C 1
ATOM 2936 O O . GLN A 1 366 ? 0.984 -27.318 47.945 1.00 81.94 366 GLN A O 1
ATOM 2941 N N . ALA A 1 367 ? -0.991 -27.540 48.991 1.00 78.31 367 ALA A N 1
ATOM 2942 C CA . ALA A 1 367 ? -1.716 -26.618 48.118 1.00 78.31 367 ALA A CA 1
ATOM 2943 C C . ALA A 1 367 ? -1.180 -25.181 48.243 1.00 78.31 367 ALA A C 1
ATOM 2945 O O . ALA A 1 367 ? -0.920 -24.536 47.230 1.00 78.31 367 ALA A O 1
ATOM 2946 N N . ILE A 1 368 ? -0.931 -24.695 49.465 1.00 81.31 368 ILE A N 1
ATOM 2947 C CA . ILE A 1 368 ? -0.335 -23.370 49.708 1.00 81.31 368 ILE A CA 1
ATOM 2948 C C . ILE A 1 368 ? 1.049 -23.268 49.055 1.00 81.31 368 ILE A C 1
ATOM 2950 O O . ILE A 1 368 ? 1.334 -22.271 48.392 1.00 81.31 368 ILE A O 1
ATOM 2954 N N . MET A 1 369 ? 1.895 -24.297 49.176 1.00 83.31 369 MET A N 1
ATOM 2955 C CA . MET A 1 369 ? 3.208 -24.327 48.522 1.00 83.31 369 MET A CA 1
ATOM 2956 C C . MET A 1 369 ? 3.095 -24.281 46.992 1.00 83.31 369 MET A C 1
ATOM 2958 O O . MET A 1 369 ? 3.832 -23.532 46.351 1.00 83.31 369 MET A O 1
ATOM 2962 N N . GLN A 1 370 ? 2.151 -25.021 46.403 1.00 81.94 370 GLN A N 1
ATOM 2963 C CA . GLN A 1 370 ? 1.902 -25.004 44.957 1.00 81.94 370 GLN A CA 1
ATOM 2964 C C . GLN A 1 370 ? 1.378 -23.644 44.474 1.00 81.94 370 GLN A C 1
ATOM 2966 O O . GLN A 1 370 ? 1.886 -23.112 43.486 1.00 81.94 370 GLN A O 1
ATOM 2971 N N . TYR A 1 371 ? 0.426 -23.040 45.192 1.00 81.88 371 TYR A N 1
ATOM 2972 C CA . TYR A 1 371 ? -0.083 -21.697 44.896 1.00 81.88 371 TYR A CA 1
ATOM 2973 C C . TYR A 1 371 ? 1.006 -20.628 45.039 1.00 81.88 371 TYR A C 1
ATOM 2975 O O . TYR A 1 371 ? 1.113 -19.736 44.197 1.00 81.88 371 TYR A O 1
ATOM 2983 N N . HIS A 1 372 ? 1.854 -20.726 46.065 1.00 86.19 372 HIS A N 1
ATOM 2984 C CA . HIS A 1 372 ? 2.976 -19.812 46.258 1.00 86.19 372 HIS A CA 1
ATOM 2985 C C . HIS A 1 372 ? 4.015 -19.938 45.134 1.00 86.19 372 HIS A C 1
ATOM 2987 O O . HIS A 1 372 ? 4.480 -18.928 44.598 1.00 86.19 372 HIS A O 1
ATOM 2993 N N . GLN A 1 373 ? 4.337 -21.166 44.719 1.00 86.38 373 GLN A N 1
ATOM 2994 C CA . GLN A 1 373 ? 5.251 -21.422 43.608 1.00 86.38 373 GLN A CA 1
ATOM 2995 C C . GLN A 1 373 ? 4.680 -20.914 42.277 1.00 86.38 373 GLN A C 1
ATOM 2997 O O . GLN A 1 373 ? 5.391 -20.248 41.525 1.00 86.38 373 GLN A O 1
ATOM 3002 N N . TRP A 1 374 ? 3.394 -21.154 42.008 1.00 86.25 374 TRP A N 1
ATOM 3003 C CA . TRP A 1 374 ? 2.699 -20.625 40.833 1.00 86.25 374 TRP A CA 1
ATOM 3004 C C . TRP A 1 374 ? 2.683 -19.093 40.807 1.00 86.25 374 TRP A C 1
ATOM 3006 O O . TRP A 1 374 ? 3.022 -18.492 39.787 1.00 86.25 374 TRP A O 1
ATOM 3016 N N . SER A 1 375 ? 2.349 -18.464 41.937 1.00 84.75 375 SER A N 1
ATOM 3017 C CA . SER A 1 375 ? 2.322 -17.006 42.084 1.00 84.75 375 SER A CA 1
ATOM 3018 C C . SER A 1 375 ? 3.707 -16.405 41.841 1.00 84.75 375 SER A C 1
ATOM 3020 O O . SER A 1 375 ? 3.850 -15.454 41.077 1.00 84.75 375 SER A O 1
ATOM 3022 N N . THR A 1 376 ? 4.755 -17.029 42.385 1.00 88.75 376 THR A N 1
ATOM 3023 C CA . THR A 1 376 ? 6.140 -16.580 42.189 1.00 88.75 376 THR A CA 1
ATOM 3024 C C . THR A 1 376 ? 6.584 -16.687 40.728 1.00 88.75 376 THR A C 1
ATOM 3026 O O . THR A 1 376 ? 7.219 -15.770 40.210 1.00 88.75 376 THR A O 1
ATOM 3029 N N . MET A 1 377 ? 6.263 -17.791 40.046 1.00 85.81 377 MET A N 1
ATOM 3030 C CA . MET A 1 377 ? 6.621 -17.979 38.634 1.00 85.81 377 MET A CA 1
ATOM 3031 C C . MET A 1 377 ? 5.831 -17.042 37.716 1.00 85.81 377 MET A C 1
ATOM 3033 O O . MET A 1 377 ? 6.417 -16.427 36.831 1.00 85.81 377 MET A O 1
ATOM 3037 N N . SER A 1 378 ? 4.535 -16.861 37.974 1.00 85.62 378 SER A N 1
ATOM 3038 C CA . SER A 1 378 ? 3.689 -15.938 37.209 1.00 85.62 378 SER A CA 1
ATOM 3039 C C . SER A 1 378 ? 4.127 -14.485 37.400 1.00 85.62 378 SER A C 1
ATOM 3041 O O . SER A 1 378 ? 4.225 -13.744 36.430 1.00 85.62 378 SER A O 1
ATOM 3043 N N . ALA A 1 379 ? 4.487 -14.084 38.624 1.00 86.50 379 ALA A N 1
ATOM 3044 C CA . ALA A 1 379 ? 5.025 -12.753 38.893 1.00 86.50 379 ALA A CA 1
ATOM 3045 C C . ALA A 1 379 ? 6.353 -12.497 38.160 1.00 86.50 379 ALA A C 1
ATOM 3047 O O . ALA A 1 379 ? 6.568 -11.397 37.657 1.00 86.50 379 ALA A O 1
ATOM 3048 N N . ARG A 1 380 ? 7.240 -13.500 38.050 1.00 89.06 380 ARG A N 1
ATOM 3049 C CA . ARG A 1 380 ? 8.481 -13.374 37.262 1.00 89.06 380 ARG A CA 1
ATOM 3050 C C . ARG A 1 380 ? 8.204 -13.161 35.775 1.00 89.06 380 ARG A C 1
ATOM 3052 O O . ARG A 1 380 ? 8.791 -12.253 35.199 1.00 89.06 380 ARG A O 1
ATOM 3059 N N . GLU A 1 381 ? 7.312 -13.949 35.180 1.00 86.50 381 GLU A N 1
ATOM 3060 C CA . GLU A 1 381 ? 6.945 -13.808 33.762 1.00 86.50 381 GLU A CA 1
ATOM 3061 C C . GLU A 1 381 ? 6.257 -12.462 33.480 1.00 86.50 381 GLU A C 1
ATOM 3063 O O . GLU A 1 381 ? 6.571 -11.806 32.491 1.00 86.50 381 GLU A O 1
ATOM 3068 N N . VAL A 1 382 ? 5.382 -11.990 34.379 1.00 88.44 382 VAL A N 1
ATOM 3069 C CA . VAL A 1 382 ? 4.757 -10.658 34.267 1.00 88.44 382 VAL A CA 1
ATOM 3070 C C . VAL A 1 382 ? 5.797 -9.539 34.361 1.00 88.44 382 VAL A C 1
ATOM 3072 O O . VAL A 1 382 ? 5.755 -8.605 33.565 1.00 88.44 382 VAL A O 1
ATOM 3075 N N . ASN A 1 383 ? 6.756 -9.633 35.285 1.00 88.56 383 ASN A N 1
ATOM 3076 C CA . ASN A 1 383 ? 7.830 -8.642 35.399 1.00 88.56 383 ASN A CA 1
ATOM 3077 C C . ASN A 1 383 ? 8.735 -8.631 34.154 1.00 88.56 383 ASN A C 1
ATOM 3079 O O . ASN A 1 383 ? 9.156 -7.563 33.710 1.00 88.56 383 ASN A O 1
ATOM 3083 N N . GLN A 1 384 ? 9.019 -9.800 33.569 1.00 88.69 384 GLN A N 1
ATOM 3084 C CA . GLN A 1 384 ? 9.797 -9.890 32.333 1.00 88.69 384 GLN A CA 1
ATOM 3085 C C . GLN A 1 384 ? 9.026 -9.306 31.138 1.00 88.69 384 GLN A C 1
ATOM 3087 O O . GLN A 1 384 ? 9.595 -8.526 30.381 1.00 88.69 384 GLN A O 1
ATOM 3092 N N . LEU A 1 385 ? 7.718 -9.573 31.031 1.00 88.75 385 LEU A N 1
ATOM 3093 C CA . LEU A 1 385 ? 6.841 -8.941 30.038 1.00 88.75 385 LEU A CA 1
ATOM 3094 C C . LEU A 1 385 ? 6.806 -7.422 30.163 1.00 88.75 385 LEU A C 1
ATOM 3096 O O . LEU A 1 385 ? 6.862 -6.730 29.153 1.00 88.75 385 LEU A O 1
ATOM 3100 N N . GLN A 1 386 ? 6.713 -6.898 31.387 1.00 87.75 386 GLN A N 1
ATOM 3101 C CA . GLN A 1 386 ? 6.732 -5.455 31.632 1.00 87.75 386 GLN A CA 1
ATOM 3102 C C . GLN A 1 386 ? 8.051 -4.824 31.185 1.00 87.75 386 GLN A C 1
ATOM 3104 O O . GLN A 1 386 ? 8.041 -3.751 30.583 1.00 87.75 386 GLN A O 1
ATOM 3109 N N . LYS A 1 387 ? 9.180 -5.496 31.436 1.00 88.44 387 LYS A N 1
ATOM 3110 C CA . LYS A 1 387 ? 10.490 -5.044 30.965 1.00 88.44 387 LYS A CA 1
ATOM 3111 C C . LYS A 1 387 ? 10.566 -5.050 29.436 1.00 88.44 387 LYS A C 1
ATOM 3113 O O . LYS A 1 387 ? 10.934 -4.036 28.849 1.00 88.44 387 LYS A O 1
ATOM 3118 N N . ASP A 1 388 ? 10.164 -6.144 28.795 1.00 86.94 388 ASP A N 1
ATOM 3119 C CA . ASP A 1 388 ? 10.195 -6.272 27.335 1.00 86.94 388 ASP A CA 1
ATOM 3120 C C . ASP A 1 388 ? 9.249 -5.260 26.651 1.00 86.94 388 ASP A C 1
ATOM 3122 O O . ASP A 1 388 ? 9.599 -4.704 25.609 1.00 86.94 388 ASP A O 1
ATOM 3126 N N . LEU A 1 389 ? 8.094 -4.953 27.261 1.00 84.44 389 LEU A N 1
ATOM 3127 C CA . LEU A 1 389 ? 7.171 -3.894 26.827 1.00 84.44 389 LEU A CA 1
ATOM 3128 C C . LEU A 1 389 ? 7.781 -2.495 26.953 1.00 84.44 389 LEU A C 1
ATOM 3130 O O . LEU A 1 389 ? 7.711 -1.725 25.999 1.00 84.44 389 LEU A O 1
ATOM 3134 N N . ALA A 1 390 ? 8.412 -2.175 28.084 1.00 83.75 390 ALA A N 1
ATOM 3135 C CA . ALA A 1 390 ? 9.060 -0.878 28.282 1.00 83.75 390 ALA A CA 1
ATOM 3136 C C . ALA A 1 390 ? 10.210 -0.661 27.284 1.00 83.75 390 ALA A C 1
ATOM 3138 O O . ALA A 1 390 ? 10.393 0.428 26.740 1.00 83.75 390 ALA A O 1
ATOM 3139 N N . GLU A 1 391 ? 10.984 -1.707 26.991 1.00 81.94 391 GLU A N 1
ATOM 3140 C CA . GLU A 1 391 ? 12.047 -1.618 25.994 1.00 81.94 391 GLU A CA 1
ATOM 3141 C C . GLU A 1 391 ? 11.516 -1.578 24.543 1.00 81.94 391 GLU A C 1
ATOM 3143 O O . GLU A 1 391 ? 12.209 -1.072 23.657 1.00 81.94 391 GLU A O 1
ATOM 3148 N N . LEU A 1 392 ? 10.305 -2.085 24.277 1.00 81.31 392 LEU A N 1
ATOM 3149 C CA . LEU A 1 392 ? 9.603 -1.909 22.998 1.00 81.31 392 LEU A CA 1
ATOM 3150 C C . LEU A 1 392 ? 9.091 -0.465 22.845 1.00 81.31 392 LEU A C 1
ATOM 3152 O O . LEU A 1 392 ? 9.263 0.145 21.791 1.00 81.31 392 LEU A O 1
ATOM 3156 N N . GLU A 1 393 ? 8.522 0.102 23.910 1.00 78.50 393 GLU A N 1
ATOM 3157 C CA . GLU A 1 393 ? 8.018 1.480 23.965 1.00 78.50 393 GLU A CA 1
ATOM 3158 C C . GLU A 1 393 ? 9.137 2.516 23.755 1.00 78.50 393 GLU A C 1
ATOM 3160 O O . GLU A 1 393 ? 8.991 3.459 22.970 1.00 78.50 393 GLU A O 1
ATOM 3165 N N . ASN A 1 394 ? 10.303 2.290 24.364 1.00 76.62 394 ASN A N 1
ATOM 3166 C CA . ASN A 1 394 ? 11.494 3.114 24.138 1.00 76.62 394 ASN A CA 1
ATOM 3167 C C . ASN A 1 394 ? 12.002 3.035 22.686 1.00 76.62 394 ASN A C 1
ATOM 3169 O O . ASN A 1 394 ? 12.515 4.019 22.158 1.00 76.62 394 ASN A O 1
ATOM 3173 N N . GLY A 1 395 ? 11.836 1.891 22.014 1.00 69.81 395 GLY A N 1
ATOM 3174 C CA . GLY A 1 395 ? 12.173 1.752 20.594 1.00 69.81 395 GLY A CA 1
ATOM 3175 C C . GLY A 1 395 ? 11.198 2.491 19.668 1.00 69.81 395 GLY A C 1
ATOM 3176 O O . GLY A 1 395 ? 11.613 3.050 18.656 1.00 69.81 395 GLY A O 1
ATOM 3177 N N . LEU A 1 396 ? 9.909 2.545 20.019 1.00 65.06 396 LEU A N 1
ATOM 3178 C CA . LEU A 1 396 ? 8.868 3.214 19.222 1.00 65.06 396 LEU A CA 1
ATOM 3179 C C . LEU A 1 396 ? 8.950 4.747 19.278 1.00 65.06 396 LEU A C 1
ATOM 3181 O O . LEU A 1 396 ? 8.577 5.431 18.324 1.00 65.06 396 LEU A O 1
ATOM 3185 N N . THR A 1 397 ? 9.433 5.297 20.390 1.00 58.47 397 THR A N 1
ATOM 3186 C CA . THR A 1 397 ? 9.518 6.748 20.616 1.00 58.47 397 THR A CA 1
ATOM 3187 C C . THR A 1 397 ? 10.785 7.384 20.029 1.00 58.47 397 THR A C 1
ATOM 3189 O O . THR A 1 397 ? 10.818 8.603 19.842 1.00 58.47 397 THR A O 1
ATOM 3192 N N . ILE A 1 398 ? 11.793 6.577 19.668 1.00 54.12 398 ILE A N 1
ATOM 3193 C CA . ILE A 1 398 ? 13.131 7.030 19.250 1.00 54.12 398 ILE A CA 1
ATOM 3194 C C . ILE A 1 398 ? 13.641 6.246 18.027 1.00 54.12 398 ILE A C 1
ATOM 3196 O O . ILE A 1 398 ? 14.781 5.790 18.010 1.00 54.12 398 ILE A O 1
ATOM 3200 N N . SER A 1 399 ? 12.848 6.068 16.968 1.00 61.62 399 SER A N 1
ATOM 3201 C CA . SER A 1 399 ? 13.516 5.807 15.686 1.00 61.62 399 SER A CA 1
ATOM 3202 C C . SER A 1 399 ? 13.989 7.152 15.138 1.00 61.62 399 SER A C 1
ATOM 3204 O O . SER A 1 399 ? 13.178 7.995 14.738 1.00 61.62 399 SER A O 1
ATOM 3206 N N . ASP A 1 400 ? 15.310 7.360 15.146 1.00 60.81 400 ASP A N 1
ATOM 3207 C CA . ASP A 1 400 ? 15.999 8.469 14.466 1.00 60.81 400 ASP A CA 1
ATOM 3208 C C . ASP A 1 400 ? 15.465 8.660 13.043 1.00 60.81 400 ASP A C 1
ATOM 3210 O O . ASP A 1 400 ? 15.393 9.785 12.559 1.00 60.81 400 ASP A O 1
ATOM 3214 N N . SER A 1 401 ? 15.028 7.575 12.392 1.00 59.25 401 SER A N 1
ATOM 3215 C CA . SER A 1 401 ? 14.434 7.606 11.057 1.00 59.25 401 SER A CA 1
ATOM 3216 C C . SER A 1 401 ? 13.125 8.406 11.014 1.00 59.25 401 SER A C 1
ATOM 3218 O O . SER A 1 401 ? 12.918 9.206 10.106 1.00 59.25 401 SER A O 1
ATOM 3220 N N . THR A 1 402 ? 12.264 8.298 12.029 1.00 62.66 402 THR A N 1
ATOM 3221 C CA . THR A 1 402 ? 10.994 9.037 12.107 1.00 62.66 402 THR A CA 1
ATOM 3222 C C . THR A 1 402 ? 11.209 10.505 12.476 1.00 62.66 402 THR A C 1
ATOM 3224 O O . THR A 1 402 ? 10.376 11.358 12.155 1.00 62.66 402 THR A O 1
ATOM 3227 N N . GLN A 1 403 ? 12.302 10.830 13.171 1.00 66.19 403 GLN A N 1
ATOM 3228 C CA . GLN A 1 403 ? 12.712 12.218 13.397 1.00 66.19 403 GLN A CA 1
ATOM 3229 C C . GLN A 1 403 ? 13.384 12.814 12.154 1.00 66.19 403 GLN A C 1
ATOM 3231 O O . GLN A 1 403 ? 13.041 13.934 11.786 1.00 66.19 403 GLN A O 1
ATOM 3236 N N . GLN A 1 404 ? 14.246 12.059 11.466 1.00 67.12 404 GLN A N 1
ATOM 3237 C CA . GLN A 1 404 ? 14.873 12.452 10.200 1.00 67.12 404 GLN A CA 1
ATOM 3238 C C . GLN A 1 404 ? 13.845 12.664 9.089 1.00 67.12 404 GLN A C 1
ATOM 3240 O O . GLN A 1 404 ? 13.878 13.686 8.421 1.00 67.12 404 GLN A O 1
ATOM 3245 N N . LEU A 1 405 ? 12.865 11.774 8.930 1.00 64.19 405 LEU A N 1
ATOM 3246 C CA . LEU A 1 405 ? 11.791 11.961 7.950 1.00 64.19 405 LEU A CA 1
ATOM 3247 C C . LEU A 1 405 ? 10.935 13.186 8.270 1.00 64.19 405 LEU A C 1
ATOM 3249 O O . LEU A 1 405 ? 10.512 13.901 7.364 1.00 64.19 405 LEU A O 1
ATOM 3253 N N . ARG A 1 406 ? 10.700 13.472 9.557 1.00 67.62 406 ARG A N 1
ATOM 3254 C CA . ARG A 1 406 ? 10.011 14.698 9.972 1.00 67.62 406 ARG A CA 1
ATOM 3255 C C . ARG A 1 406 ? 10.838 15.936 9.663 1.00 67.62 406 ARG A C 1
ATOM 3257 O O . ARG A 1 406 ? 10.283 16.892 9.128 1.00 67.62 406 ARG A O 1
ATOM 3264 N N . THR A 1 407 ? 12.135 15.947 9.953 1.00 74.44 407 THR A N 1
ATOM 3265 C CA . THR A 1 407 ? 13.001 17.092 9.639 1.00 74.44 407 THR A CA 1
ATOM 3266 C C . THR A 1 407 ? 13.188 17.265 8.135 1.00 74.44 407 THR A C 1
ATOM 3268 O O . THR A 1 407 ? 13.115 18.396 7.663 1.00 74.44 407 THR A O 1
ATOM 3271 N N . GLU A 1 408 ? 13.309 16.190 7.355 1.00 76.50 408 GLU A N 1
ATOM 3272 C CA . GLU A 1 408 ? 13.336 16.243 5.889 1.00 76.50 408 GLU A CA 1
ATOM 3273 C C . GLU A 1 408 ? 12.016 16.742 5.298 1.00 76.50 408 GLU A C 1
ATOM 3275 O O . GLU A 1 408 ? 12.039 17.649 4.467 1.00 76.50 408 GLU A O 1
ATOM 3280 N N . LEU A 1 409 ? 10.862 16.259 5.771 1.00 63.12 409 LEU A N 1
ATOM 3281 C CA . LEU A 1 409 ? 9.553 16.800 5.382 1.00 63.12 409 LEU A CA 1
ATOM 3282 C C . LEU A 1 409 ? 9.426 18.281 5.740 1.00 63.12 409 LEU A C 1
ATOM 3284 O O . LEU A 1 409 ? 8.891 19.063 4.957 1.00 63.12 409 LEU A O 1
ATOM 3288 N N . THR A 1 410 ? 9.948 18.688 6.896 1.00 76.06 410 THR A N 1
ATOM 3289 C CA . THR A 1 410 ? 9.945 20.094 7.322 1.00 76.06 410 THR A CA 1
ATOM 3290 C C . THR A 1 410 ? 10.861 20.938 6.430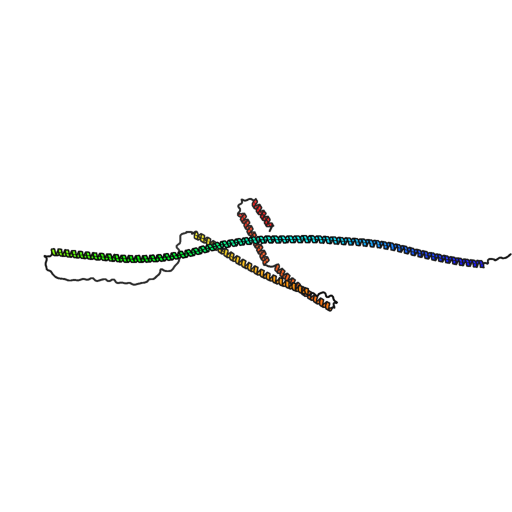 1.00 76.06 410 THR A C 1
ATOM 3292 O O . THR A 1 410 ? 10.484 22.028 6.005 1.00 76.06 410 THR A O 1
ATOM 3295 N N . ASN A 1 411 ? 12.034 20.421 6.061 1.00 74.44 411 ASN A N 1
ATOM 3296 C CA . ASN A 1 411 ? 12.979 21.079 5.161 1.00 74.44 411 ASN A CA 1
ATOM 3297 C C . ASN A 1 411 ? 12.436 21.186 3.728 1.00 74.44 411 ASN A C 1
ATOM 3299 O O . ASN A 1 411 ? 12.584 22.234 3.096 1.00 74.44 411 ASN A O 1
ATOM 3303 N N . LEU A 1 412 ? 11.771 20.142 3.224 1.00 72.94 412 LEU A N 1
ATOM 3304 C CA . LEU A 1 412 ? 11.085 20.150 1.931 1.00 72.94 412 LEU A CA 1
ATOM 3305 C C . LEU A 1 412 ? 9.904 21.124 1.938 1.00 72.94 412 LEU A C 1
ATOM 3307 O O . LEU A 1 412 ? 9.789 21.934 1.020 1.00 72.94 412 LEU A O 1
ATOM 3311 N N . ARG A 1 413 ? 9.096 21.141 3.007 1.00 72.06 413 ARG A N 1
ATOM 3312 C CA . ARG A 1 413 ? 8.026 22.132 3.210 1.00 72.06 413 ARG A CA 1
ATOM 3313 C C . ARG A 1 413 ? 8.576 23.558 3.164 1.00 72.06 413 ARG A C 1
ATOM 3315 O O . ARG A 1 413 ? 8.028 24.402 2.462 1.00 72.06 413 ARG A O 1
ATOM 3322 N N . ASN A 1 414 ? 9.693 23.814 3.842 1.00 72.12 414 ASN A N 1
ATOM 3323 C CA . ASN A 1 414 ? 10.339 25.126 3.858 1.00 72.12 414 ASN A CA 1
ATOM 3324 C C . ASN A 1 414 ? 10.912 25.512 2.483 1.00 72.12 414 ASN A C 1
ATOM 3326 O O . ASN A 1 414 ? 10.740 26.651 2.050 1.00 72.12 414 ASN A O 1
ATOM 3330 N N . LYS A 1 415 ? 11.533 24.575 1.750 1.00 73.62 415 LYS A N 1
ATOM 3331 C CA . LYS A 1 415 ? 11.984 24.802 0.362 1.00 73.62 415 LYS A CA 1
ATOM 3332 C C . LYS A 1 415 ? 10.816 25.118 -0.577 1.00 73.62 415 LYS A C 1
ATOM 3334 O O . LYS A 1 415 ? 10.921 26.051 -1.370 1.00 73.62 415 LYS A O 1
ATOM 3339 N N . CYS A 1 416 ? 9.698 24.402 -0.469 1.00 55.28 416 CYS A N 1
ATOM 3340 C CA . CYS A 1 416 ? 8.494 24.672 -1.257 1.00 55.28 416 CYS A CA 1
ATOM 3341 C C . CYS A 1 416 ? 7.876 26.041 -0.922 1.00 55.28 416 CYS A C 1
ATOM 3343 O O . CYS A 1 416 ? 7.535 26.787 -1.841 1.00 55.28 416 CYS A O 1
ATOM 3345 N N . SER A 1 417 ? 7.800 26.422 0.358 1.00 61.47 417 SER A N 1
ATOM 3346 C CA . SER A 1 417 ? 7.336 27.757 0.775 1.00 61.47 417 SER A CA 1
ATOM 3347 C C . SER A 1 417 ? 8.247 28.883 0.277 1.00 61.47 417 SER A C 1
ATOM 3349 O O . SER A 1 417 ? 7.759 29.916 -0.190 1.00 61.47 417 SER A O 1
ATOM 3351 N N . ASN A 1 418 ? 9.567 28.685 0.309 1.00 60.03 418 ASN A N 1
ATOM 3352 C CA . ASN A 1 418 ? 10.532 29.668 -0.188 1.00 60.03 418 ASN A CA 1
ATOM 3353 C C . ASN A 1 418 ? 10.462 29.820 -1.714 1.00 60.03 418 ASN A C 1
ATOM 3355 O O . ASN A 1 418 ? 10.471 30.944 -2.215 1.00 60.03 418 ASN A O 1
ATOM 3359 N N . ASN A 1 419 ? 10.309 28.718 -2.455 1.00 61.19 419 ASN A N 1
ATOM 3360 C CA . ASN A 1 419 ? 10.110 28.765 -3.906 1.00 61.19 419 ASN A CA 1
ATOM 3361 C C . ASN A 1 419 ? 8.781 29.428 -4.283 1.00 61.19 419 ASN A C 1
ATOM 3363 O O . ASN A 1 419 ? 8.745 30.215 -5.224 1.00 61.19 419 ASN A O 1
ATOM 3367 N N . SER A 1 420 ? 7.715 29.185 -3.517 1.00 55.97 420 SER A N 1
ATOM 3368 C CA . SER A 1 420 ? 6.415 29.844 -3.711 1.00 55.97 420 SER A CA 1
ATOM 3369 C C . SER A 1 420 ? 6.503 31.354 -3.455 1.00 55.97 420 SER A C 1
ATOM 3371 O O . SER A 1 420 ? 5.960 32.150 -4.218 1.00 55.97 420 SER A O 1
ATOM 3373 N N . SER A 1 421 ? 7.260 31.761 -2.431 1.00 59.28 421 SER A N 1
ATOM 3374 C CA . SER A 1 421 ? 7.515 33.174 -2.117 1.00 59.28 421 SER A CA 1
ATOM 3375 C C . SER A 1 421 ? 8.353 33.857 -3.206 1.00 59.28 421 SER A C 1
ATOM 3377 O O . SER A 1 421 ? 8.038 34.966 -3.627 1.00 59.28 421 SER A O 1
ATOM 3379 N N . SER A 1 422 ? 9.376 33.171 -3.725 1.00 57.88 422 SER A N 1
ATOM 3380 C CA . SER A 1 422 ? 10.191 33.644 -4.852 1.00 57.88 422 SER A CA 1
ATOM 3381 C C . SER A 1 422 ? 9.370 33.770 -6.143 1.00 57.88 422 SER A C 1
ATOM 3383 O O . SER A 1 422 ? 9.495 34.755 -6.874 1.00 57.88 422 SER A O 1
ATOM 3385 N N . PHE A 1 423 ? 8.455 32.829 -6.394 1.00 55.81 423 PHE A N 1
ATOM 3386 C CA . PHE A 1 423 ? 7.539 32.869 -7.536 1.00 55.81 423 PHE A CA 1
ATOM 3387 C C . PHE A 1 423 ? 6.554 34.043 -7.439 1.00 55.81 423 PHE A C 1
ATOM 3389 O O . PHE A 1 423 ? 6.359 34.748 -8.425 1.00 55.81 423 PHE A O 1
ATOM 3396 N N . LEU A 1 424 ? 6.010 34.326 -6.249 1.00 56.28 424 LEU A N 1
ATOM 3397 C CA . LEU A 1 424 ? 5.161 35.500 -6.002 1.00 56.28 424 LEU A CA 1
ATOM 3398 C C . LEU A 1 424 ? 5.919 36.822 -6.180 1.00 56.28 424 LEU A C 1
ATOM 3400 O O . LEU A 1 424 ? 5.390 37.749 -6.791 1.00 56.28 424 LEU A O 1
ATOM 3404 N N . ILE A 1 425 ? 7.168 36.911 -5.714 1.00 58.25 425 ILE A N 1
ATOM 3405 C CA . ILE A 1 425 ? 8.021 38.092 -5.927 1.00 58.25 425 ILE A CA 1
ATOM 3406 C C . ILE A 1 425 ? 8.304 38.284 -7.424 1.00 58.25 425 ILE A C 1
ATOM 3408 O O . ILE A 1 425 ? 8.205 39.398 -7.934 1.00 58.25 425 ILE A O 1
ATOM 3412 N N . THR A 1 426 ? 8.573 37.200 -8.152 1.00 54.12 426 THR A N 1
ATOM 3413 C CA . THR A 1 426 ? 8.835 37.245 -9.599 1.00 54.12 426 THR A CA 1
ATOM 3414 C C . THR A 1 426 ? 7.583 37.647 -10.385 1.00 54.12 426 THR A C 1
ATOM 3416 O O . THR A 1 426 ? 7.674 38.505 -11.263 1.00 54.12 426 THR A O 1
ATOM 3419 N N . LEU A 1 427 ? 6.403 37.125 -10.019 1.00 52.56 427 LEU A N 1
ATOM 3420 C CA . LEU A 1 427 ? 5.118 37.550 -10.589 1.00 52.56 427 LEU A CA 1
ATOM 3421 C C . LEU A 1 427 ? 4.829 39.032 -10.302 1.00 52.56 427 LEU A C 1
ATOM 3423 O O . LEU A 1 427 ? 4.342 39.745 -11.172 1.00 52.56 427 LEU A O 1
ATOM 3427 N N . THR A 1 428 ? 5.167 39.509 -9.103 1.00 54.50 428 THR A N 1
ATOM 3428 C CA . THR A 1 428 ? 4.947 40.908 -8.697 1.00 54.50 428 THR A CA 1
ATOM 3429 C C . THR A 1 428 ? 5.875 41.874 -9.442 1.00 54.50 428 THR A C 1
ATOM 3431 O O . THR A 1 428 ? 5.479 42.999 -9.731 1.00 54.50 428 THR A O 1
ATOM 3434 N N . ILE A 1 429 ? 7.095 41.446 -9.789 1.00 55.31 429 ILE A N 1
ATOM 3435 C CA . ILE A 1 429 ? 8.076 42.273 -10.513 1.00 55.31 429 ILE A CA 1
ATOM 3436 C C . ILE A 1 429 ? 7.826 42.274 -12.036 1.00 55.31 429 ILE A C 1
ATOM 3438 O O . ILE A 1 429 ? 8.137 43.264 -12.693 1.00 55.31 429 ILE A O 1
ATOM 3442 N N . HIS A 1 430 ? 7.262 41.203 -12.612 1.00 50.47 430 HIS A N 1
ATOM 3443 C CA . HIS A 1 430 ? 7.056 41.075 -14.067 1.00 50.47 430 HIS A CA 1
ATOM 3444 C C . HIS A 1 430 ? 5.669 41.490 -14.586 1.00 50.47 430 HIS A C 1
ATOM 3446 O O . HIS A 1 430 ? 5.473 41.500 -15.801 1.00 50.47 430 HIS A O 1
ATOM 3452 N N . ILE A 1 431 ? 4.717 41.860 -13.724 1.00 47.44 431 ILE A N 1
ATOM 3453 C CA . ILE A 1 431 ? 3.428 42.421 -14.159 1.00 47.44 431 ILE A CA 1
ATOM 3454 C C . ILE A 1 431 ? 3.550 43.956 -14.182 1.00 47.44 431 ILE A C 1
ATOM 3456 O O . ILE A 1 431 ? 3.646 44.573 -13.118 1.00 47.44 431 ILE A O 1
ATOM 3460 N N . PRO A 1 432 ? 3.543 44.616 -15.359 1.00 46.53 432 PRO A N 1
ATOM 3461 C CA . PRO A 1 432 ? 3.528 46.072 -15.426 1.00 46.53 432 PRO A CA 1
ATOM 3462 C C . PRO A 1 432 ? 2.239 46.592 -14.783 1.00 46.53 432 PRO A C 1
ATOM 3464 O O . PRO A 1 432 ? 1.169 46.016 -14.985 1.00 46.53 432 PRO A O 1
ATOM 3467 N N . MET A 1 433 ? 2.340 47.692 -14.031 1.00 49.88 433 MET A N 1
ATOM 3468 C CA . MET A 1 433 ? 1.226 48.415 -13.405 1.00 49.88 433 MET A CA 1
ATOM 3469 C C . MET A 1 433 ? 0.163 48.846 -14.436 1.00 49.88 433 MET A C 1
ATOM 3471 O O . MET A 1 433 ? 0.162 49.989 -14.882 1.00 49.88 433 MET A O 1
ATOM 3475 N N . ALA A 1 434 ? -0.728 47.944 -14.847 1.00 48.22 434 ALA A N 1
ATOM 3476 C CA . ALA A 1 434 ? -1.824 48.258 -15.766 1.00 48.22 434 ALA A CA 1
ATOM 3477 C C . ALA A 1 434 ? -2.984 47.245 -15.744 1.00 48.22 434 ALA A C 1
ATOM 3479 O O . ALA A 1 434 ? -3.744 47.185 -16.706 1.00 48.22 434 ALA A O 1
ATOM 3480 N N . THR A 1 435 ? -3.161 46.446 -14.686 1.00 45.56 435 THR A N 1
ATOM 3481 C CA . THR A 1 435 ? -4.355 45.591 -14.562 1.00 45.56 435 THR A CA 1
ATOM 3482 C C . THR A 1 435 ? -4.955 45.635 -13.160 1.00 45.56 435 THR A C 1
ATOM 3484 O O . THR A 1 435 ? -4.262 45.731 -12.151 1.00 45.56 435 THR A O 1
ATOM 3487 N N . ASP A 1 436 ? -6.284 45.676 -13.160 1.00 52.75 436 ASP A N 1
ATOM 3488 C CA . ASP A 1 436 ? -7.218 46.041 -12.102 1.00 52.75 436 ASP A CA 1
ATOM 3489 C C . ASP A 1 436 ? -6.870 45.624 -10.666 1.00 52.75 436 ASP A C 1
ATOM 3491 O O . ASP A 1 436 ? -6.640 44.450 -10.367 1.00 52.75 436 ASP A O 1
ATOM 3495 N N . LYS A 1 437 ? -7.046 46.574 -9.732 1.00 56.50 437 LYS A N 1
ATOM 3496 C CA . LYS A 1 437 ? -7.110 46.334 -8.273 1.00 56.50 437 LYS A CA 1
ATOM 3497 C C . LYS A 1 437 ? -8.068 45.192 -7.892 1.00 56.50 437 LYS A C 1
ATOM 3499 O O . LYS A 1 437 ? -7.894 44.580 -6.843 1.00 56.50 437 LYS A O 1
ATOM 3504 N N . TYR A 1 438 ? -9.053 44.903 -8.739 1.00 54.66 438 TYR A N 1
ATOM 3505 C CA . TYR A 1 438 ? -10.026 43.832 -8.556 1.00 54.66 438 TYR A CA 1
ATOM 3506 C C . TYR A 1 438 ? -9.395 42.429 -8.634 1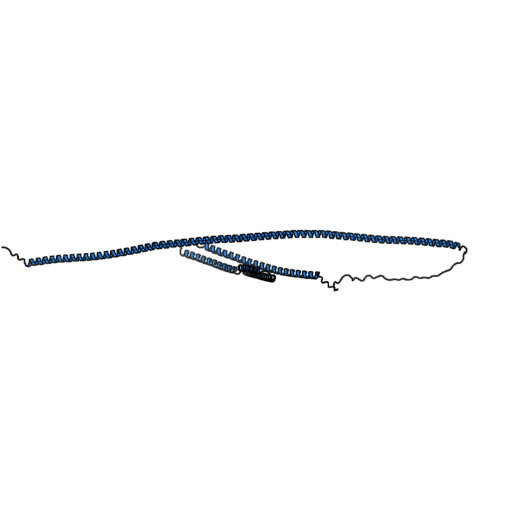.00 54.66 438 TYR A C 1
ATOM 3508 O O . TYR A 1 438 ? -9.692 41.574 -7.805 1.00 54.66 438 TYR A O 1
ATOM 3516 N N . ILE A 1 439 ? -8.446 42.202 -9.551 1.00 57.59 439 ILE A N 1
ATOM 3517 C CA . ILE A 1 439 ? -7.825 40.879 -9.743 1.00 57.59 439 ILE A CA 1
ATOM 3518 C C . ILE A 1 439 ? -6.850 40.563 -8.601 1.00 57.59 439 ILE A C 1
ATOM 3520 O O . ILE A 1 439 ? -6.844 39.446 -8.085 1.00 57.59 439 ILE A O 1
ATOM 3524 N N . MET A 1 440 ? -6.088 41.556 -8.129 1.00 57.62 440 MET A N 1
ATOM 3525 C CA . MET A 1 440 ? -5.209 41.378 -6.964 1.00 57.62 440 MET A CA 1
ATOM 3526 C C . MET A 1 440 ? -5.995 41.146 -5.663 1.00 57.62 440 MET A C 1
ATOM 3528 O O . MET A 1 440 ? -5.547 40.366 -4.825 1.00 57.62 440 MET A O 1
ATOM 3532 N N . SER A 1 441 ? -7.185 41.742 -5.505 1.00 58.44 441 SER A N 1
ATOM 3533 C CA . SER A 1 441 ? -8.064 41.463 -4.356 1.00 58.44 441 SER A CA 1
ATOM 3534 C C . SER A 1 441 ? -8.564 40.015 -4.365 1.00 58.44 441 SER A C 1
ATOM 3536 O O . SER A 1 441 ? -8.503 39.342 -3.339 1.00 58.44 441 SER A O 1
ATOM 3538 N N . GLN A 1 442 ? -8.967 39.502 -5.533 1.00 57.25 442 GLN A N 1
ATOM 3539 C CA . GLN A 1 442 ? -9.455 38.128 -5.679 1.00 57.25 442 GLN A CA 1
ATOM 3540 C C . GLN A 1 442 ? -8.355 37.075 -5.457 1.00 57.25 442 GLN A C 1
ATOM 3542 O O . GLN A 1 442 ? -8.616 36.001 -4.913 1.00 57.25 442 GLN A O 1
ATOM 3547 N N . ILE A 1 443 ? -7.116 37.367 -5.868 1.00 57.72 443 ILE A N 1
ATOM 3548 C CA . ILE A 1 443 ? -5.972 36.467 -5.662 1.00 57.72 443 ILE A CA 1
ATOM 3549 C C . ILE A 1 443 ? -5.561 36.450 -4.183 1.00 57.72 443 ILE A C 1
ATOM 3551 O O . ILE A 1 443 ? -5.329 35.373 -3.639 1.00 57.72 443 ILE A O 1
ATOM 3555 N N . CYS A 1 444 ? -5.542 37.605 -3.508 1.00 56.91 444 CYS A N 1
ATOM 3556 C CA . CYS A 1 444 ? -5.257 37.680 -2.073 1.00 56.91 444 CYS A CA 1
ATOM 3557 C C . CYS A 1 444 ? -6.339 37.003 -1.212 1.00 56.91 444 CYS A C 1
ATOM 3559 O O . CYS A 1 444 ? -5.993 36.299 -0.264 1.00 56.91 444 CYS A O 1
ATOM 3561 N N . GLU A 1 445 ? -7.627 37.150 -1.549 1.00 54.16 445 GLU A N 1
ATOM 3562 C CA . GLU A 1 445 ? -8.719 36.451 -0.848 1.00 54.16 445 GLU A CA 1
ATOM 3563 C C . GLU A 1 445 ? -8.630 34.931 -1.022 1.00 54.16 445 GLU A C 1
ATOM 3565 O O . GLU A 1 445 ? -8.708 34.195 -0.038 1.00 54.16 445 GLU A O 1
ATOM 3570 N N . ASN A 1 446 ? -8.367 34.446 -2.240 1.00 51.50 446 ASN A N 1
ATOM 3571 C CA . ASN A 1 446 ? -8.208 33.011 -2.483 1.00 51.50 446 ASN A CA 1
ATOM 3572 C C . ASN A 1 446 ? -6.970 32.423 -1.782 1.00 51.50 446 ASN A C 1
ATOM 3574 O O . ASN A 1 446 ? -7.014 31.280 -1.328 1.00 51.50 446 ASN A O 1
ATOM 3578 N N . TYR A 1 447 ? -5.889 33.195 -1.626 1.00 51.03 447 TYR A N 1
ATOM 3579 C CA . TYR A 1 447 ? -4.700 32.754 -0.888 1.00 51.03 447 TYR A CA 1
ATOM 3580 C C . TYR A 1 447 ? -4.922 32.732 0.634 1.00 51.03 447 TYR A C 1
ATOM 3582 O O . TYR A 1 447 ? -4.407 31.849 1.322 1.00 51.03 447 TYR A O 1
ATOM 3590 N N . HIS A 1 448 ? -5.720 33.662 1.172 1.00 47.84 448 HIS A N 1
ATOM 3591 C CA . HIS A 1 448 ? -6.056 33.685 2.598 1.00 47.84 448 HIS A CA 1
ATOM 3592 C C . HIS A 1 448 ? -6.949 32.499 2.994 1.00 47.84 448 HIS A C 1
ATOM 3594 O O . HIS A 1 448 ? -6.732 31.886 4.039 1.00 47.84 448 HIS A O 1
ATOM 3600 N N . VAL A 1 449 ? -7.876 32.111 2.113 1.00 50.72 449 VAL A N 1
ATOM 3601 C CA . VAL A 1 449 ? -8.710 30.910 2.281 1.00 50.72 449 VAL A CA 1
ATOM 3602 C C . VAL A 1 449 ? -7.870 29.627 2.219 1.00 50.72 449 VAL A C 1
ATOM 3604 O O . VAL A 1 449 ? -8.092 28.713 3.009 1.00 50.72 449 VAL A O 1
ATOM 3607 N N . PHE A 1 450 ? -6.858 29.563 1.348 1.00 40.28 450 PHE A N 1
ATOM 3608 C CA . PHE A 1 450 ? -5.987 28.385 1.240 1.00 40.28 450 PHE A CA 1
ATOM 3609 C C . PHE A 1 450 ? -5.020 28.239 2.427 1.00 40.28 450 PHE A C 1
ATOM 3611 O O . PHE A 1 450 ? -4.738 27.125 2.859 1.00 40.28 450 PHE A O 1
ATOM 3618 N N . SER A 1 451 ? -4.548 29.352 3.000 1.00 39.97 451 SER A N 1
ATOM 3619 C CA . SER A 1 451 ? -3.635 29.338 4.152 1.00 39.97 451 SER A CA 1
ATOM 3620 C C . SER A 1 451 ? -4.314 29.032 5.492 1.00 39.97 451 SER A C 1
ATOM 3622 O O . SER A 1 451 ? -3.607 28.700 6.438 1.00 39.97 451 SER A O 1
ATOM 3624 N N . GLN A 1 452 ? -5.641 29.155 5.605 1.00 40.09 452 GLN A N 1
ATOM 3625 C CA . GLN A 1 452 ? -6.390 28.725 6.797 1.00 40.09 452 GLN A CA 1
ATOM 3626 C C . GLN A 1 452 ? -6.814 27.246 6.733 1.00 40.09 452 GLN A C 1
ATOM 3628 O O . GLN A 1 452 ? -7.274 26.705 7.736 1.00 40.09 452 GLN A O 1
ATOM 3633 N N . ALA A 1 453 ? -6.657 26.592 5.575 1.00 40.22 453 ALA A N 1
ATOM 3634 C CA . ALA A 1 453 ? -7.072 25.209 5.331 1.00 40.22 453 ALA A CA 1
ATOM 3635 C C . ALA A 1 453 ? -5.911 24.184 5.319 1.00 40.22 453 ALA A C 1
ATOM 3637 O O . ALA A 1 453 ? -6.149 23.004 5.067 1.00 40.22 453 ALA A O 1
ATOM 3638 N N . SER A 1 454 ? -4.667 24.607 5.576 1.00 36.41 454 SER A N 1
ATOM 3639 C CA . SER A 1 454 ? -3.460 23.765 5.732 1.00 36.41 454 SER A CA 1
ATOM 3640 C C . SER A 1 454 ? -2.748 24.090 7.034 1.00 36.41 454 SER A C 1
ATOM 3642 O O . SER A 1 454 ? -2.064 23.186 7.567 1.00 36.41 454 SER A O 1
#

Sequence (454 aa):
MATAEGVTIEELRIEIERLSRELDLASTEKIQSAQYGLALLEEKSALQQRCNDLEALYENTKHELEITQEALAKFQTTTKLTTKSGIEQEETLLSESAARETSLQTQIIELENETKQTERKSLRTMLRECRFREARLLQDYSELEDENISLQKQVSGLRSSQVEFEGAKHEIRRLTEEVELLNSQVEELTNLKKIAEKQMEEALESLQAEREAKYALKKELDQRINSESIYNLSNLALSIRGITEDQTICSDGEDDSPALRRIEADLKTQEPGTSATDKQVDLFSEIHLNELKKLEKQLELAESEKAHLTQNLRESQYAVEKSQNELQSFVARIVQLAAHVQSLHHLHSKLPEKQTEETTLDKLNQAIMQYHQWSTMSAREVNQLQKDLAELENGLTISDSTQQLRTELTNLRNKCSNNSSSFLITLTIHIPMATDKYIMSQICENYHVFSQAS

InterPro domains:
  IPR018477 Bicaudal-D protein [PF09730] (119-419)
  IPR018477 Bicaudal-D protein [PTHR31233] (118-417)

pLDDT: mean 78.77, std 21.56, range [26.56, 98.56]